Protein AF-0000000086117080 (afdb_homodimer)

Sequence (424 aa):
MVQASVAPSTWLNHGNKQVVVWLIGHSYLFWAARRAEIRPGGRNLGFTAAALEWKGIRGMSWWQVLPEAVEISRRDRGPLVLVIHAAGNDLCRSRLSDLMTLMKADISRIRGFFNEVVLVWSEIVPRVVWQGARDPAAIERARRVVNTRISRFVRSLGGVVIRHRQLEGDNRSLMRPDGIHLNEIGLDIFLSGLQDGIDQALFLLSGGRSSVMVQASVAPSTWLNHGNKQVVVWLIGHSYLFWAARRAEIRPGGRNLGFTAAALEWKGIRGMSWWQVLPEAVEISRRDRGPLVLVIHAAGNDLCRSRLSDLMTLMKADISRIRGFFNEVVLVWSEIVPRVVWQGARDPAAIERARRVVNTRISRFVRSLGGVVIRHRQLEGDNRSLMRPDGIHLNEIGLDIFLSGLQDGIDQALFLLSGGRSSV

Foldseek 3Di:
DPPPPPPPPCPDCPPLPQAEEEEAEEVLLVVLLVLQCVDPCHSVLVDDRYHYHYHYHYLDAPVCVLVVLLVVLVVDADAYEYEYYHHLSCLLPDDLVVSLVVLLVSVVVSCVSYPHYAYEYEAHFDFPDDPNDPDSVVSVVSSVVSRVVVCVSSVVVVHHYQDLVVRDDPNVVQADPVRGYGDSVVSVSVSVSVVVRVQVRVCVRVVNDRPD/DPPPPPPPPCPDCPPLPQAEEEEAEEVLLVVLLVLQCVDPCHSVLVDDRYHYDYHYHYLDAPVCVLVVLLVVLVVDADAYEYEYYHHLSCLLPDDLVVSLVVLLVSVVVSCVSYPHYAYEYEAHFDFPDDPNDPDSVVSVVSSVVSLVVVVVSSVVVVHHYQDLVVRDDPNPVQADPVRGYGDSVVSVSVSVSVVVRVQVRVCVRVVNDRPD

Organism: NCBI:txid247094

Solvent-accessible surface area (backbone atoms only — not comparable to full-atom values): 23631 Å² total; per-residue (Å²): 135,82,75,74,74,75,72,75,77,72,80,63,83,70,69,89,71,66,35,39,33,40,36,42,24,12,45,68,44,36,53,37,46,58,54,26,54,77,37,89,46,24,64,38,65,60,47,83,66,39,45,55,46,82,44,36,37,72,80,39,39,52,83,53,49,56,61,50,51,53,56,45,38,73,74,47,71,58,57,30,37,42,35,39,38,50,42,65,70,32,59,69,73,46,60,66,68,58,50,53,52,48,49,52,52,42,55,59,50,55,58,69,62,40,83,39,69,35,46,29,44,36,45,63,74,74,58,80,42,57,82,84,46,92,48,57,67,59,45,54,51,48,50,52,50,49,39,53,54,49,45,53,52,40,44,73,72,70,28,42,70,30,72,55,70,88,53,48,82,91,38,66,90,30,31,34,94,77,25,59,48,62,27,73,68,30,38,51,54,49,50,50,40,50,49,53,39,49,51,52,40,51,22,58,70,55,73,66,45,74,78,122,136,81,75,75,73,74,72,75,78,71,80,63,82,68,71,88,70,66,35,38,33,40,37,42,24,13,46,68,44,38,52,38,47,57,54,28,54,79,37,89,47,24,62,37,65,58,48,82,69,37,47,54,44,80,44,39,36,72,81,36,38,51,82,53,51,57,61,51,50,53,54,46,40,73,73,48,72,59,56,32,36,41,35,40,38,49,41,66,69,33,60,68,75,45,59,65,68,60,50,51,54,50,49,54,53,44,56,57,51,54,57,68,61,41,85,40,68,37,46,30,43,36,46,63,74,74,56,82,42,57,80,84,46,90,48,58,68,58,45,54,52,48,50,51,50,49,37,54,54,52,46,52,50,40,45,73,72,69,29,42,69,31,72,56,70,88,53,48,80,91,39,66,91,31,30,35,94,77,25,60,47,61,28,73,68,30,36,52,52,50,49,51,40,49,50,53,39,49,50,53,40,52,21,57,70,55,73,66,46,72,79,122

Radius of gyration: 25.94 Å; Cα contacts (8 Å, |Δi|>4): 665; chains: 2; bounding box: 103×73×64 Å

pLDDT: mean 89.68, std 19.04, range [21.94, 98.94]

Secondary structure (DSSP, 8-state):
------------------EEEEEEESHHHHHHHHHHHTSTTGGGTT-SSEEEEEEE-TT--GGGHHHHHHHHHHH--S-EEEEEE--GGGTTTS-HHHHHHHHHHHHHHHHHTSSSEEEEEEPPPP-S--TT-S-HHHHHHHHHHHHHHHHHHHHHTT-EEE--GGG-SS-GGGB-TTSSSB-HHHHHHHHHHHHHHHHHHHHHHTTS----/------------------EEEEEEESHHHHHHHHHHHTSTTGGGTT-SSEEEEEEE-TT--GGGHHHHHHHHHHH--S-EEEEEE--GGGTTTS-HHHHHHHHHHHHHHHHHTSSSEEEEEEPPPP-S--TT-S-HHHHHHHHHHHHHHHHHHHHHTT-EEE--GGG-SS-GGGB-TTSSSB-HHHHHHHHHHHHHHHHHHHHHHTTS----

InterPro domains:
  IPR036514 SGNH hydrolase superfamily [G3DSA:3.40.50.1110] (7-199)

Structure (mmCIF, N/CA/C/O backbone):
data_AF-0000000086117080-model_v1
#
loop_
_entity.id
_entity.type
_entity.pdbx_description
1 polymer 'SGNH hydrolase-type esterase domain-containing protein'
#
loop_
_atom_site.group_PDB
_atom_site.id
_atom_site.type_symbol
_atom_site.label_atom_id
_atom_site.label_alt_id
_atom_site.label_comp_id
_atom_site.label_asym_id
_atom_site.label_entity_id
_atom_site.label_seq_id
_atom_site.pdbx_PDB_ins_code
_atom_site.Cartn_x
_atom_site.Cartn_y
_atom_site.Cartn_z
_atom_site.occupancy
_atom_site.B_iso_or_equiv
_atom_site.auth_seq_id
_atom_site.auth_comp_id
_atom_site.auth_asym_id
_atom_site.auth_atom_id
_atom_site.pdbx_PDB_model_num
ATOM 1 N N . MET A 1 1 ? 58.875 -8.547 5.738 1 23.86 1 MET A N 1
ATOM 2 C CA . MET A 1 1 ? 57.906 -9.156 4.852 1 23.86 1 MET A CA 1
ATOM 3 C C . MET A 1 1 ? 56.656 -9.562 5.629 1 23.86 1 MET A C 1
ATOM 5 O O . MET A 1 1 ? 56.594 -10.648 6.211 1 23.86 1 MET A O 1
ATOM 9 N N . VAL A 1 2 ? 56.031 -8.727 6.418 1 28.03 2 VAL A N 1
ATOM 10 C CA . VAL A 1 2 ? 55 -8.906 7.453 1 28.03 2 VAL A CA 1
ATOM 11 C C . VAL A 1 2 ? 53.688 -9.336 6.812 1 28.03 2 VAL A C 1
ATOM 13 O O . VAL A 1 2 ? 53.094 -8.586 6.031 1 28.03 2 VAL A O 1
ATOM 16 N N . GLN A 1 3 ? 53.562 -10.602 6.48 1 21.94 3 GLN A N 1
ATOM 17 C CA . GLN A 1 3 ? 52.375 -11.133 5.84 1 21.94 3 GLN A CA 1
ATOM 18 C C . GLN A 1 3 ? 51.125 -10.906 6.715 1 21.94 3 GLN A C 1
ATOM 20 O O . GLN A 1 3 ? 51 -11.492 7.793 1 21.94 3 GLN A O 1
ATOM 25 N N . ALA A 1 4 ? 50.625 -9.727 6.781 1 28.98 4 ALA A N 1
ATOM 26 C CA . ALA A 1 4 ? 49.375 -9.453 7.484 1 28.98 4 ALA A CA 1
ATOM 27 C C . ALA A 1 4 ? 48.281 -10.422 7.051 1 28.98 4 ALA A C 1
ATOM 29 O O . ALA A 1 4 ? 47.906 -10.445 5.883 1 28.98 4 ALA A O 1
ATOM 30 N N . SER A 1 5 ? 48.219 -11.602 7.695 1 28.19 5 SER A N 1
ATOM 31 C CA . SER A 1 5 ? 47.219 -12.609 7.367 1 28.19 5 SER A CA 1
ATOM 32 C C . SER A 1 5 ? 45.812 -12.031 7.441 1 28.19 5 SER A C 1
ATOM 34 O O . SER A 1 5 ? 45.5 -11.273 8.359 1 28.19 5 SER A O 1
ATOM 36 N N . VAL A 1 6 ? 45.25 -11.711 6.348 1 29.81 6 VAL A N 1
ATOM 37 C CA . VAL A 1 6 ? 43.844 -11.344 6.137 1 29.81 6 VAL A CA 1
ATOM 38 C C . VAL A 1 6 ? 42.938 -12.281 6.938 1 29.81 6 VAL A C 1
ATOM 40 O O . VAL A 1 6 ? 42.969 -13.5 6.762 1 29.81 6 VAL A O 1
ATOM 43 N N . ALA A 1 7 ? 42.656 -11.898 8.148 1 30.03 7 ALA A N 1
ATOM 44 C CA . ALA A 1 7 ? 41.719 -12.664 8.977 1 30.03 7 ALA A CA 1
ATOM 45 C C . ALA A 1 7 ? 40.5 -13.102 8.172 1 30.03 7 ALA A C 1
ATOM 47 O O . ALA A 1 7 ? 39.906 -12.297 7.438 1 30.03 7 ALA A O 1
ATOM 48 N N . PRO A 1 8 ? 40.375 -14.422 7.832 1 27.91 8 PRO A N 1
ATOM 49 C CA . PRO A 1 8 ? 39.188 -14.906 7.105 1 27.91 8 PRO A CA 1
ATOM 50 C C . PRO A 1 8 ? 37.875 -14.305 7.637 1 27.91 8 PRO A C 1
ATOM 52 O O . PRO A 1 8 ? 37.781 -14.016 8.828 1 27.91 8 PRO A O 1
ATOM 55 N N . SER A 1 9 ? 37.219 -13.469 6.871 1 30.97 9 SER A N 1
ATOM 56 C CA . SER A 1 9 ? 35.906 -12.875 7.18 1 30.97 9 SER A CA 1
ATOM 57 C C . SER A 1 9 ? 34.969 -13.883 7.836 1 30.97 9 SER A C 1
ATOM 59 O O . SER A 1 9 ? 34.781 -14.984 7.312 1 30.97 9 SER A O 1
ATOM 61 N N . THR A 1 10 ? 35.031 -13.984 9.148 1 29.72 10 THR A N 1
ATOM 62 C CA . THR A 1 10 ? 34.062 -14.734 9.969 1 29.72 10 THR A CA 1
ATOM 63 C C . THR A 1 10 ? 32.656 -14.648 9.391 1 29.72 10 THR A C 1
ATOM 65 O O . THR A 1 10 ? 32.031 -13.578 9.414 1 29.72 10 THR A O 1
ATOM 68 N N . TRP A 1 11 ? 32.406 -15.078 8.141 1 32.81 11 TRP A N 1
ATOM 69 C CA . TRP A 1 11 ? 31.031 -15.469 7.797 1 32.81 11 TRP A CA 1
ATOM 70 C C . TRP A 1 11 ? 30.312 -16.047 9.008 1 32.81 11 TRP A C 1
ATOM 72 O O . TRP A 1 11 ? 30.594 -17.172 9.422 1 32.81 11 TRP A O 1
ATOM 82 N N . LEU A 1 12 ? 30.484 -15.391 10.188 1 32.03 12 LEU A N 1
ATOM 83 C CA . LEU A 1 12 ? 29.953 -15.812 11.477 1 32.03 12 LEU A CA 1
ATOM 84 C C . LEU A 1 12 ? 28.672 -16.641 11.305 1 32.03 12 LEU A C 1
ATOM 86 O O . LEU A 1 12 ? 28.062 -16.609 10.234 1 32.03 12 LEU A O 1
ATOM 90 N N . ASN A 1 13 ? 28.141 -17.281 12.461 1 31.56 13 ASN A N 1
ATOM 91 C CA . ASN A 1 13 ? 27.109 -18.078 13.125 1 31.56 13 ASN A CA 1
ATOM 92 C C . ASN A 1 13 ? 25.719 -17.531 12.836 1 31.56 13 ASN A C 1
ATOM 94 O O . ASN A 1 13 ? 25.156 -16.797 13.641 1 31.56 13 ASN A O 1
ATOM 98 N N . HIS A 1 14 ? 25.453 -16.719 11.859 1 38.34 14 HIS A N 1
ATOM 99 C CA . HIS A 1 14 ? 24 -16.625 11.742 1 38.34 14 HIS A CA 1
ATOM 100 C C . HIS A 1 14 ? 23.344 -17.969 12.008 1 38.34 14 HIS A C 1
ATOM 102 O O . HIS A 1 14 ? 23.703 -18.984 11.398 1 38.34 14 HIS A O 1
ATOM 108 N N . GLY A 1 15 ? 23.047 -18.422 13.109 1 40.97 15 GLY A N 1
ATOM 109 C CA . GLY A 1 15 ? 22.312 -19.641 13.367 1 40.97 15 GLY A CA 1
ATOM 110 C C . GLY A 1 15 ? 21.578 -20.172 12.148 1 40.97 15 GLY A C 1
ATOM 111 O O . GLY A 1 15 ? 21.391 -19.438 11.172 1 40.97 15 GLY A O 1
ATOM 112 N N . ASN A 1 16 ? 21.688 -21.5 11.602 1 47.06 16 ASN A N 1
ATOM 113 C CA . ASN A 1 16 ? 21.141 -22.297 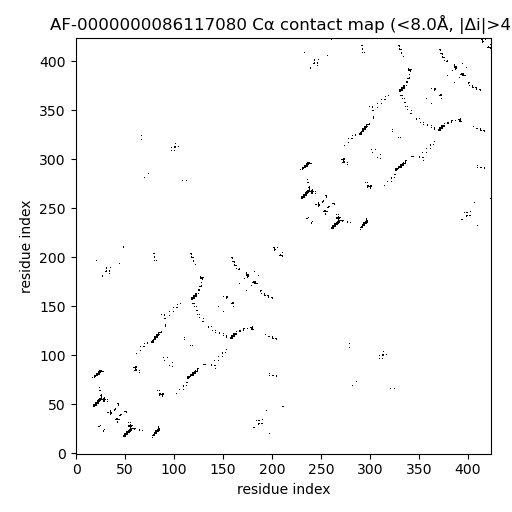10.5 1 47.06 16 ASN A CA 1
ATOM 114 C C . ASN A 1 16 ? 19.719 -21.844 10.141 1 47.06 16 ASN A C 1
ATOM 116 O O . ASN A 1 16 ? 18.766 -22.578 10.383 1 47.06 16 ASN A O 1
ATOM 120 N N . LYS A 1 17 ? 19.328 -20.656 10.359 1 59.81 17 LYS A N 1
ATOM 121 C CA . LYS A 1 17 ? 17.891 -20.391 10.18 1 59.81 17 LYS A CA 1
ATOM 122 C C . LYS A 1 17 ? 17.469 -20.656 8.734 1 59.81 17 LYS A C 1
ATOM 124 O O . LYS A 1 17 ? 18.062 -20.125 7.797 1 59.81 17 LYS A O 1
ATOM 129 N N . GLN A 1 18 ? 16.797 -21.766 8.469 1 81.38 18 GLN A N 1
ATOM 130 C CA . GLN A 1 18 ? 16.172 -22.203 7.219 1 81.38 18 GLN A CA 1
ATOM 131 C C . GLN A 1 18 ? 15.445 -21.047 6.527 1 81.38 18 GLN A C 1
ATOM 133 O O . GLN A 1 18 ? 14.703 -20.297 7.172 1 81.38 18 GLN A O 1
ATOM 138 N N . VAL A 1 19 ? 15.922 -20.797 5.242 1 92.12 19 VAL A N 1
ATOM 139 C CA . VAL A 1 19 ? 15.242 -19.781 4.449 1 92.12 19 VAL A CA 1
ATOM 140 C C . VAL A 1 19 ? 13.773 -20.141 4.285 1 92.12 19 VAL A C 1
ATOM 142 O O . VAL A 1 19 ? 13.438 -21.312 4.105 1 92.12 19 VAL A O 1
ATOM 145 N N . VAL A 1 20 ? 12.992 -19.172 4.441 1 95.88 20 VAL A N 1
ATOM 146 C CA . VAL A 1 20 ? 11.57 -19.406 4.234 1 95.88 20 VAL A CA 1
ATOM 147 C C . VAL A 1 20 ? 11.141 -18.828 2.889 1 95.88 20 VAL A C 1
ATOM 149 O O . VAL A 1 20 ? 11.555 -17.719 2.523 1 95.88 20 VAL A O 1
ATOM 152 N N . VAL A 1 21 ? 10.43 -19.609 2.135 1 97.88 21 VAL A N 1
ATOM 153 C CA . VAL A 1 21 ? 9.773 -19.172 0.907 1 97.88 21 VAL A CA 1
ATOM 154 C C . VAL A 1 21 ? 8.273 -19.016 1.145 1 97.88 21 VAL A C 1
ATOM 156 O O . VAL A 1 21 ? 7.586 -20 1.427 1 97.88 21 VAL A O 1
ATOM 159 N N . TRP A 1 22 ? 7.809 -17.797 1.09 1 98.44 22 TRP A N 1
ATOM 160 C CA . TRP A 1 22 ? 6.375 -17.531 1.166 1 98.44 22 TRP A CA 1
ATOM 161 C C . TRP A 1 22 ? 5.77 -17.422 -0.228 1 98.44 22 TRP A C 1
ATOM 163 O O . TRP A 1 22 ? 6.336 -16.766 -1.105 1 98.44 22 TRP A O 1
ATOM 173 N N . LEU A 1 23 ? 4.66 -18.141 -0.451 1 98.88 23 LEU A N 1
ATOM 174 C CA . LEU A 1 23 ? 3.896 -18.016 -1.689 1 98.88 23 LEU A CA 1
ATOM 175 C C . LEU A 1 23 ? 2.518 -17.422 -1.424 1 98.88 23 LEU A C 1
ATOM 177 O O . LEU A 1 23 ? 1.698 -18.031 -0.731 1 98.88 23 LEU A O 1
ATOM 181 N N . ILE A 1 24 ? 2.307 -16.219 -1.953 1 98.75 24 ILE A N 1
ATOM 182 C CA . ILE A 1 24 ? 1.013 -15.562 -1.808 1 98.75 24 ILE A CA 1
ATOM 183 C C . ILE A 1 24 ? 0.308 -15.508 -3.162 1 98.75 24 ILE A C 1
ATOM 185 O O . ILE A 1 24 ? 0.897 -15.086 -4.156 1 98.75 24 ILE A O 1
ATOM 189 N N . GLY A 1 25 ? -0.916 -15.906 -3.168 1 98.69 25 GLY A N 1
ATOM 190 C CA . GLY A 1 25 ? -1.64 -15.82 -4.426 1 98.69 25 GLY A CA 1
ATOM 191 C C . GLY A 1 25 ? -3.07 -16.312 -4.324 1 98.69 25 GLY A C 1
ATOM 192 O O . GLY A 1 25 ? -3.564 -16.594 -3.229 1 98.69 25 GLY A O 1
ATOM 193 N N . HIS A 1 26 ? -3.691 -16.297 -5.457 1 98.19 26 HIS A N 1
ATOM 194 C CA . HIS A 1 26 ? -5.109 -16.625 -5.484 1 98.19 26 HIS A CA 1
ATOM 195 C C . HIS A 1 26 ? -5.32 -18.125 -5.648 1 98.19 26 HIS A C 1
ATOM 197 O O . HIS A 1 26 ? -4.562 -18.922 -5.098 1 98.19 26 HIS A O 1
ATOM 203 N N . SER A 1 27 ? -6.41 -18.547 -6.25 1 98.19 27 SER A N 1
ATOM 204 C CA . SER A 1 27 ? -6.844 -19.953 -6.312 1 98.19 27 SER A CA 1
ATOM 205 C C . SER A 1 27 ? -5.781 -20.828 -6.961 1 98.19 27 SER A C 1
ATOM 207 O O . SER A 1 27 ? -5.652 -22 -6.625 1 98.19 27 SER A O 1
ATOM 209 N N . TYR A 1 28 ? -4.988 -20.297 -7.855 1 98.5 28 TYR A N 1
ATOM 210 C CA . TYR A 1 28 ? -3.93 -21.078 -8.484 1 98.5 28 TYR A CA 1
ATOM 211 C C . TYR A 1 28 ? -2.979 -21.656 -7.441 1 98.5 28 TYR A C 1
ATOM 213 O O . TYR A 1 28 ? -2.639 -22.844 -7.488 1 98.5 28 TYR A O 1
ATOM 221 N N . LEU A 1 29 ? -2.609 -20.812 -6.5 1 98.75 29 LEU A N 1
ATOM 222 C CA . LEU A 1 29 ? -1.694 -21.281 -5.465 1 98.75 29 LEU A CA 1
ATOM 223 C C . LEU A 1 29 ? -2.408 -22.219 -4.488 1 98.75 29 LEU A C 1
ATOM 225 O O . LEU A 1 29 ? -1.806 -23.156 -3.963 1 98.75 29 LEU A O 1
ATOM 229 N N . PHE A 1 30 ? -3.711 -21.938 -4.281 1 98.69 30 PHE A N 1
ATOM 230 C CA . PHE A 1 30 ? -4.496 -22.828 -3.436 1 98.69 30 PHE A CA 1
ATOM 231 C C . PHE A 1 30 ? -4.465 -24.25 -3.973 1 98.69 30 PHE A C 1
ATOM 233 O O . PHE A 1 30 ? -4.109 -25.188 -3.25 1 98.69 30 PHE A O 1
ATOM 240 N N . TRP A 1 31 ? -4.723 -24.422 -5.211 1 98.62 31 TRP A N 1
ATOM 241 C CA . TRP A 1 31 ? -4.793 -25.734 -5.828 1 98.62 31 TRP A CA 1
ATOM 242 C C . TRP A 1 31 ? -3.396 -26.312 -6.051 1 98.62 31 TRP A C 1
ATOM 244 O O . TRP A 1 31 ? -3.195 -27.516 -5.965 1 98.62 31 TRP A O 1
ATOM 254 N N . ALA A 1 32 ? -2.48 -25.438 -6.32 1 98.75 32 ALA A N 1
ATOM 255 C CA . ALA A 1 32 ? -1.105 -25.906 -6.504 1 98.75 32 ALA A CA 1
ATOM 256 C C . ALA A 1 32 ? -0.555 -26.516 -5.219 1 98.75 32 ALA A C 1
ATOM 258 O O . ALA A 1 32 ? 0.168 -27.516 -5.258 1 98.75 32 ALA A O 1
ATOM 259 N N . ALA A 1 33 ? -0.863 -25.906 -4.113 1 98.69 33 ALA A N 1
ATOM 260 C CA . ALA A 1 33 ? -0.425 -26.453 -2.83 1 98.69 33 ALA A CA 1
ATOM 261 C C . ALA A 1 33 ? -0.978 -27.859 -2.607 1 98.69 33 ALA A C 1
ATOM 263 O O . ALA A 1 33 ? -0.253 -28.75 -2.168 1 98.69 33 ALA A O 1
ATOM 264 N N . ARG A 1 34 ? -2.188 -28.016 -2.938 1 98.25 34 ARG A N 1
ATOM 265 C CA . ARG A 1 34 ? -2.828 -29.312 -2.785 1 98.25 34 ARG A CA 1
ATOM 266 C C . ARG A 1 34 ? -2.207 -30.344 -3.723 1 98.25 34 ARG A C 1
ATOM 268 O O . ARG A 1 34 ? -1.96 -31.484 -3.326 1 98.25 34 ARG A O 1
ATOM 275 N N . ARG A 1 35 ? -2 -29.906 -4.922 1 98.38 35 ARG A N 1
ATOM 276 C CA . ARG A 1 35 ? -1.37 -30.797 -5.891 1 98.38 35 ARG A CA 1
ATOM 277 C C . ARG A 1 35 ? 0.035 -31.188 -5.445 1 98.38 35 ARG A C 1
ATOM 279 O O . ARG A 1 35 ? 0.438 -32.344 -5.586 1 98.38 35 ARG A O 1
ATOM 286 N N . ALA A 1 36 ? 0.774 -30.25 -4.898 1 98.31 36 ALA A N 1
ATOM 287 C CA . ALA A 1 36 ? 2.141 -30.484 -4.441 1 98.31 36 ALA A CA 1
ATOM 288 C C . ALA A 1 36 ? 2.182 -31.547 -3.346 1 98.31 36 ALA A C 1
ATOM 290 O O . ALA A 1 36 ? 3.127 -32.344 -3.268 1 98.31 36 ALA A O 1
ATOM 291 N N . GLU A 1 37 ? 1.184 -31.609 -2.566 1 97.25 37 GLU A N 1
ATOM 292 C CA . GLU A 1 37 ? 1.131 -32.531 -1.433 1 97.25 37 GLU A CA 1
ATOM 293 C C . GLU A 1 37 ? 1.215 -33.969 -1.894 1 97.25 37 GLU A C 1
ATOM 295 O O . GLU A 1 37 ? 1.725 -34.844 -1.171 1 97.25 37 GLU A O 1
ATOM 300 N N . ILE A 1 38 ? 0.737 -34.219 -3.029 1 96.12 38 ILE A N 1
ATOM 301 C CA . ILE A 1 38 ? 0.667 -35.594 -3.459 1 96.12 38 ILE A CA 1
ATOM 302 C C . ILE A 1 38 ? 1.782 -35.875 -4.461 1 96.12 38 ILE A C 1
ATOM 304 O O . ILE A 1 38 ? 1.818 -36.969 -5.07 1 96.12 38 ILE A O 1
ATOM 308 N N . ARG A 1 39 ? 2.619 -34.969 -4.703 1 94.44 39 ARG A N 1
ATOM 309 C CA . ARG A 1 39 ? 3.783 -35.156 -5.566 1 94.44 39 ARG A CA 1
ATOM 310 C C . ARG A 1 39 ? 5.031 -35.438 -4.746 1 94.44 39 ARG A C 1
ATOM 312 O O . ARG A 1 39 ? 5.09 -35.156 -3.553 1 94.44 39 ARG A O 1
ATOM 319 N N . PRO A 1 40 ? 5.992 -36.094 -5.5 1 91.38 40 PRO A N 1
ATOM 320 C CA . PRO A 1 40 ? 7.285 -36.219 -4.82 1 91.38 40 PRO A CA 1
ATOM 321 C C . PRO A 1 40 ? 7.855 -34.875 -4.383 1 91.38 40 PRO A C 1
ATOM 323 O O . PRO A 1 40 ? 7.754 -33.875 -5.117 1 91.38 40 PRO A O 1
ATOM 326 N N . GLY A 1 41 ? 8.305 -34.719 -3.184 1 93.38 41 GLY A N 1
ATOM 327 C CA . GLY A 1 41 ? 8.875 -33.5 -2.652 1 93.38 41 GLY A CA 1
ATOM 328 C C . GLY A 1 41 ? 7.914 -32.75 -1.748 1 93.38 41 GLY A C 1
ATOM 329 O O . GLY A 1 41 ? 8.328 -31.859 -1.006 1 93.38 41 GLY A O 1
ATOM 330 N N . GLY A 1 42 ? 6.543 -33.094 -1.962 1 96.31 42 GLY A N 1
ATOM 331 C CA . GLY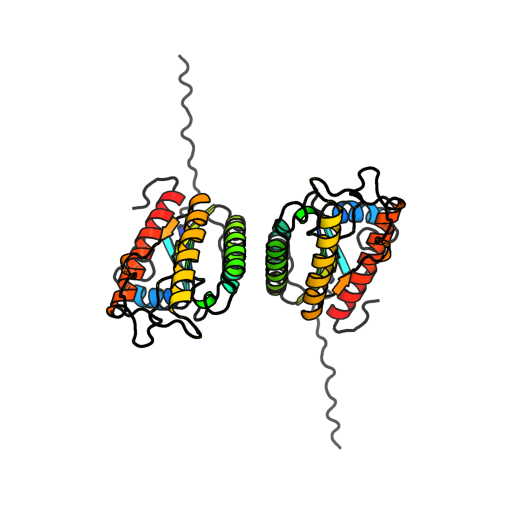 A 1 42 ? 5.543 -32.5 -1.09 1 96.31 42 GLY A CA 1
ATOM 332 C C . GLY A 1 42 ? 5.41 -30.984 -1.265 1 96.31 42 GLY A C 1
ATOM 333 O O . GLY A 1 42 ? 5.82 -30.438 -2.291 1 96.31 42 GLY A O 1
ATOM 334 N N . ARG A 1 43 ? 4.832 -30.375 -0.315 1 97.19 43 ARG A N 1
ATOM 335 C CA . ARG A 1 43 ? 4.586 -28.938 -0.362 1 97.19 43 ARG A CA 1
ATOM 336 C C . ARG A 1 43 ? 5.898 -28.156 -0.368 1 97.19 43 ARG A C 1
ATOM 338 O O . ARG A 1 43 ? 5.922 -26.969 -0.732 1 97.19 43 ARG A O 1
ATOM 345 N N . ASN A 1 44 ? 6.945 -28.828 -0.032 1 97.06 44 ASN A N 1
ATOM 346 C CA . ASN A 1 44 ? 8.242 -28.156 -0.065 1 97.06 44 ASN A CA 1
ATOM 347 C C . ASN A 1 44 ? 8.898 -28.266 -1.44 1 97.06 44 ASN A C 1
ATOM 349 O O . ASN A 1 44 ? 10.016 -27.797 -1.644 1 97.06 44 ASN A O 1
ATOM 353 N N . LEU A 1 45 ? 8.273 -28.891 -2.357 1 97.38 45 LEU A N 1
ATOM 354 C CA . LEU A 1 45 ? 8.656 -29 -3.762 1 97.38 45 LEU A CA 1
ATOM 355 C C . LEU A 1 45 ? 10.055 -29.578 -3.9 1 97.38 45 LEU A C 1
ATOM 357 O O . LEU A 1 45 ? 10.812 -29.188 -4.789 1 97.38 45 LEU A O 1
ATOM 361 N N . GLY A 1 46 ? 10.469 -30.359 -2.916 1 95.38 46 GLY A N 1
ATOM 362 C CA . GLY A 1 46 ? 11.742 -31.047 -2.971 1 95.38 46 GLY A CA 1
ATOM 363 C C . GLY A 1 46 ? 12.898 -30.219 -2.445 1 95.38 46 GLY A C 1
ATOM 364 O O . GLY A 1 46 ? 14.039 -30.703 -2.391 1 95.38 46 GLY A O 1
ATOM 365 N N . PHE A 1 47 ? 12.602 -28.984 -2.021 1 95 47 PHE A N 1
ATOM 366 C CA . PHE A 1 47 ? 13.656 -28.172 -1.438 1 95 47 PHE A CA 1
ATOM 367 C C . PHE A 1 47 ? 13.984 -28.625 -0.024 1 95 47 PHE A C 1
ATOM 369 O O . PHE A 1 47 ? 13.078 -28.859 0.784 1 95 47 PHE A O 1
ATOM 376 N N . THR A 1 48 ? 15.258 -28.703 0.28 1 90.94 48 THR A N 1
ATOM 377 C CA . THR A 1 48 ? 15.664 -29.188 1.597 1 90.94 48 THR A CA 1
ATOM 378 C C . THR A 1 48 ? 16.219 -28.047 2.441 1 90.94 48 THR A C 1
ATOM 380 O O . THR A 1 48 ? 16.188 -28.109 3.672 1 90.94 48 THR A O 1
ATOM 383 N N . ALA A 1 49 ? 16.656 -27.047 1.798 1 87.62 49 ALA A N 1
ATOM 384 C CA . ALA A 1 49 ? 17.312 -25.953 2.512 1 87.62 49 ALA A CA 1
ATOM 385 C C . ALA A 1 49 ? 16.344 -24.781 2.705 1 87.62 49 ALA A C 1
ATOM 387 O O . ALA A 1 49 ? 16.75 -23.688 3.125 1 87.62 49 ALA A O 1
ATOM 388 N N . ALA A 1 50 ? 15.086 -25.016 2.322 1 93.31 50 ALA A N 1
ATOM 389 C CA . ALA A 1 50 ? 14.078 -23.969 2.463 1 93.31 50 ALA A CA 1
ATOM 390 C C . ALA A 1 50 ? 12.734 -24.562 2.883 1 93.31 50 ALA A C 1
ATOM 392 O O . ALA A 1 50 ? 12.414 -25.703 2.545 1 93.31 50 ALA A O 1
ATOM 393 N N . ALA A 1 51 ? 12.062 -23.797 3.686 1 95.12 51 ALA A N 1
ATOM 394 C CA . ALA A 1 51 ? 10.688 -24.156 4.023 1 95.12 51 ALA A CA 1
ATOM 395 C C . ALA A 1 51 ? 9.695 -23.312 3.221 1 95.12 51 ALA A C 1
ATOM 397 O O . ALA A 1 51 ? 9.812 -22.094 3.156 1 95.12 51 ALA A O 1
ATOM 398 N N . LEU A 1 52 ? 8.75 -23.984 2.596 1 97.81 52 LEU A N 1
ATOM 399 C CA . LEU A 1 52 ? 7.758 -23.281 1.797 1 97.81 52 LEU A CA 1
ATOM 400 C C . LEU A 1 52 ? 6.457 -23.109 2.576 1 97.81 52 LEU A C 1
ATOM 402 O O . LEU A 1 52 ? 5.953 -24.062 3.172 1 97.81 52 LEU A O 1
ATOM 406 N N . GLU A 1 53 ? 6.004 -21.875 2.658 1 97.94 53 GLU A N 1
ATOM 407 C CA . GLU A 1 53 ? 4.723 -21.516 3.258 1 97.94 53 GLU A CA 1
ATOM 408 C C . GLU A 1 53 ? 3.75 -21 2.207 1 97.94 53 GLU A C 1
ATOM 410 O O . GLU A 1 53 ? 4.02 -19.984 1.551 1 97.94 53 GLU A O 1
ATOM 415 N N . TRP A 1 54 ? 2.596 -21.734 2.104 1 98.56 54 TRP A N 1
ATOM 416 C CA . TRP A 1 54 ? 1.635 -21.422 1.05 1 98.56 54 TRP A CA 1
ATOM 417 C C . TRP A 1 54 ? 0.469 -20.609 1.597 1 98.56 54 TRP A C 1
ATOM 419 O O . TRP A 1 54 ? -0.163 -21 2.58 1 98.56 54 TRP A O 1
ATOM 429 N N . LYS A 1 55 ? 0.253 -19.5 1.002 1 98.12 55 LYS A N 1
ATOM 430 C CA . LYS A 1 55 ? -0.936 -18.688 1.246 1 98.12 55 LYS A CA 1
ATOM 431 C C . LYS A 1 55 ? -1.747 -18.5 -0.032 1 98.12 55 LYS A C 1
ATOM 433 O O . LYS A 1 55 ? -1.702 -17.438 -0.654 1 98.12 55 LYS A O 1
ATOM 438 N N . GLY A 1 56 ? 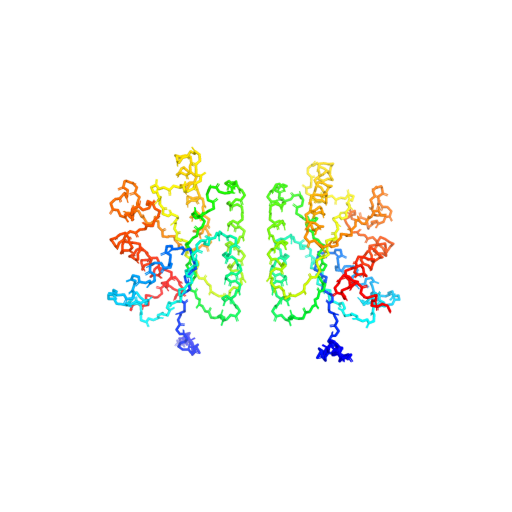-2.471 -19.562 -0.372 1 98.5 56 GLY A N 1
ATOM 439 C CA . GLY A 1 56 ? -3.408 -19.516 -1.482 1 98.5 56 GLY A CA 1
ATOM 440 C C . GLY A 1 56 ? -4.809 -19.109 -1.066 1 98.5 56 GLY A C 1
ATOM 441 O O . GLY A 1 56 ? -5.539 -19.891 -0.46 1 98.5 56 GLY A O 1
ATOM 442 N N . ILE A 1 57 ? -5.176 -17.953 -1.424 1 97.75 57 ILE A N 1
ATOM 443 C CA . ILE A 1 57 ? -6.465 -17.406 -1.006 1 97.75 57 ILE A CA 1
ATOM 444 C C . ILE A 1 57 ? -7.422 -17.375 -2.193 1 97.75 57 ILE A C 1
ATOM 446 O O . ILE A 1 57 ? -7.215 -16.625 -3.15 1 97.75 57 ILE A O 1
ATOM 450 N N . ARG A 1 58 ? -8.422 -18.203 -2.111 1 97 58 ARG A N 1
ATOM 451 C CA . ARG A 1 58 ? -9.383 -18.281 -3.207 1 97 58 ARG A CA 1
ATOM 452 C C . ARG A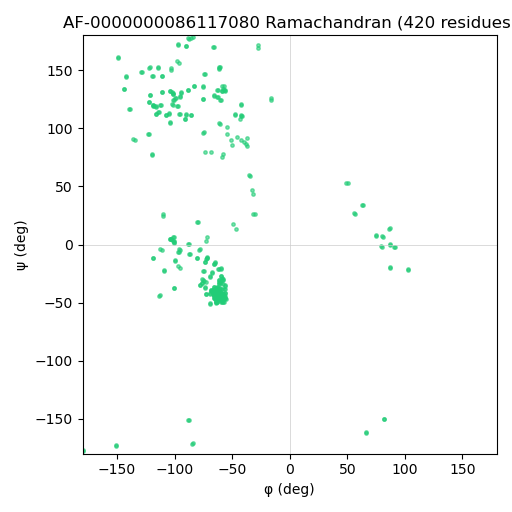 1 58 ? -10.039 -16.938 -3.457 1 97 58 ARG A C 1
ATOM 454 O O . ARG A 1 58 ? -10.461 -16.25 -2.516 1 97 58 ARG A O 1
ATOM 461 N N . GLY A 1 59 ? -10.109 -16.516 -4.664 1 95.44 59 GLY A N 1
ATOM 462 C CA . GLY A 1 59 ? -10.773 -15.273 -5.051 1 95.44 59 GLY A CA 1
ATOM 463 C C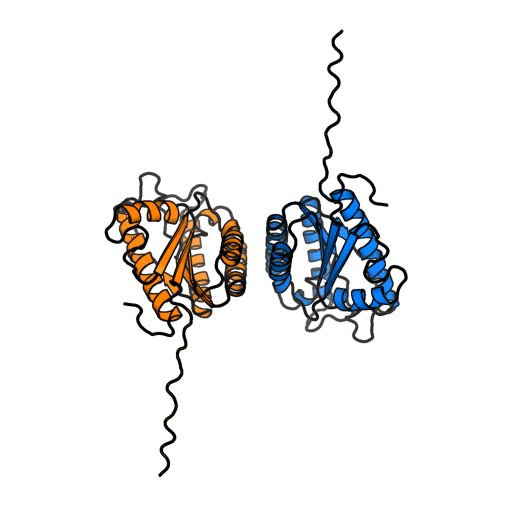 . GLY A 1 59 ? -9.922 -14.047 -4.812 1 95.44 59 GLY A C 1
ATOM 464 O O . GLY A 1 59 ? -10.344 -12.922 -5.113 1 95.44 59 GLY A O 1
ATOM 465 N N . MET A 1 60 ? -8.719 -14.227 -4.449 1 97.06 60 MET A N 1
ATOM 466 C CA . MET A 1 60 ? -7.852 -13.117 -4.062 1 97.06 60 MET A CA 1
ATOM 467 C C . MET A 1 60 ? -7.625 -12.172 -5.238 1 97.06 60 MET A C 1
ATOM 469 O O . MET A 1 60 ? -7.34 -12.617 -6.352 1 97.06 60 MET A O 1
ATOM 473 N N . SER A 1 61 ? -7.898 -10.914 -4.988 1 96.94 61 SER A N 1
ATOM 474 C CA . SER A 1 61 ? -7.477 -9.859 -5.902 1 96.94 61 SER A CA 1
ATOM 475 C C . SER A 1 61 ? -6.168 -9.219 -5.449 1 96.94 61 SER A C 1
ATOM 477 O O . SER A 1 61 ? -5.66 -9.531 -4.367 1 96.94 61 SER A O 1
ATOM 479 N N . TRP A 1 62 ? -5.648 -8.391 -6.285 1 98 62 TRP A N 1
ATOM 480 C CA . TRP A 1 62 ? -4.375 -7.754 -5.98 1 98 62 TRP A CA 1
ATOM 481 C C . TRP A 1 62 ? -4.461 -6.949 -4.688 1 98 62 TRP A C 1
ATOM 483 O O . TRP A 1 62 ? -3.473 -6.816 -3.963 1 98 62 TRP A O 1
ATOM 493 N N . TRP A 1 63 ? -5.602 -6.488 -4.34 1 94.31 63 TRP A N 1
ATOM 494 C CA . TRP A 1 63 ? -5.82 -5.633 -3.18 1 94.31 63 TRP A CA 1
ATOM 495 C C . TRP A 1 63 ? -5.383 -6.336 -1.896 1 94.31 63 TRP A C 1
ATOM 497 O O . TRP A 1 63 ? -5.043 -5.68 -0.909 1 94.31 63 TRP A O 1
ATOM 507 N N . GLN A 1 64 ? -5.293 -7.602 -1.922 1 96.38 64 GLN A N 1
ATOM 508 C CA . GLN A 1 64 ? -5 -8.375 -0.718 1 96.38 64 GLN A CA 1
ATOM 509 C C . GLN A 1 64 ? -3.514 -8.703 -0.626 1 96.38 64 GLN A C 1
ATOM 511 O O . GLN A 1 64 ? -3.037 -9.164 0.414 1 96.38 64 GLN A O 1
ATOM 516 N N . VAL A 1 65 ? -2.773 -8.391 -1.633 1 98.38 65 VAL A N 1
ATOM 517 C CA . VAL A 1 65 ? -1.377 -8.812 -1.699 1 98.38 65 VAL A CA 1
ATOM 518 C C . VAL A 1 65 ? -0.56 -8.055 -0.654 1 98.38 65 VAL A C 1
ATOM 520 O O . VAL A 1 65 ? 0.142 -8.664 0.156 1 98.38 65 VAL A O 1
ATOM 523 N N . LEU A 1 66 ? -0.671 -6.773 -0.625 1 97.56 66 LEU A N 1
ATOM 524 C CA . LEU A 1 66 ? 0.146 -5.965 0.275 1 97.56 66 LEU A CA 1
ATOM 525 C C . LEU A 1 66 ? -0.181 -6.277 1.732 1 97.56 66 LEU A C 1
ATOM 527 O O . LEU A 1 66 ? 0.721 -6.516 2.539 1 97.56 66 LEU A O 1
ATOM 531 N N . PRO A 1 67 ? -1.448 -6.344 2.145 1 95.75 67 PRO A N 1
ATOM 532 C CA . PRO A 1 67 ? -1.756 -6.727 3.523 1 95.75 67 PRO A CA 1
ATOM 533 C C . PRO A 1 67 ? -1.174 -8.086 3.9 1 95.75 67 PRO A C 1
ATOM 535 O O . PRO A 1 67 ? -0.672 -8.258 5.016 1 95.75 67 PRO A O 1
ATOM 538 N N . GLU A 1 68 ? -1.198 -9 2.996 1 97 68 GLU A N 1
ATOM 539 C CA . GLU A 1 68 ? -0.627 -10.312 3.277 1 97 68 GLU A CA 1
ATOM 540 C C . GLU A 1 68 ? 0.885 -10.234 3.463 1 97 68 GLU A C 1
ATOM 542 O O . GLU A 1 68 ? 1.443 -10.875 4.352 1 97 68 GLU A O 1
ATOM 547 N N . ALA A 1 69 ? 1.5 -9.438 2.67 1 97.44 69 ALA A N 1
ATOM 548 C CA . ALA A 1 69 ? 2.945 -9.258 2.795 1 97.44 69 ALA A CA 1
ATOM 549 C C . ALA A 1 69 ? 3.303 -8.602 4.121 1 97.44 69 ALA A C 1
ATOM 551 O O . ALA A 1 69 ? 4.293 -8.961 4.758 1 97.44 69 ALA A O 1
ATOM 552 N N . VAL A 1 70 ? 2.549 -7.652 4.523 1 95.06 70 VAL A N 1
ATOM 553 C CA . VAL A 1 70 ? 2.764 -6.973 5.797 1 95.06 70 VAL A CA 1
ATOM 554 C C . VAL A 1 70 ? 2.635 -7.973 6.941 1 95.06 70 VAL A C 1
ATOM 556 O O . VAL A 1 70 ? 3.459 -7.984 7.859 1 95.06 70 VAL A O 1
ATOM 559 N N . GLU A 1 71 ? 1.627 -8.828 6.852 1 94.69 71 GLU A N 1
ATOM 560 C CA . GLU A 1 71 ? 1.449 -9.852 7.879 1 94.69 71 GLU A CA 1
ATOM 561 C C . GLU A 1 71 ? 2.65 -10.789 7.938 1 94.69 71 GLU A C 1
ATOM 563 O O . GLU A 1 71 ? 3.119 -11.141 9.023 1 94.69 71 GLU A O 1
ATOM 568 N N . ILE A 1 72 ? 3.143 -11.141 6.844 1 96 72 ILE A N 1
ATOM 569 C CA . ILE A 1 72 ? 4.312 -12.008 6.773 1 96 72 ILE A CA 1
ATOM 570 C C . ILE A 1 72 ? 5.516 -11.312 7.402 1 96 72 ILE A C 1
ATOM 572 O O . ILE A 1 72 ? 6.273 -11.922 8.156 1 96 72 ILE A O 1
ATOM 576 N N . SER A 1 73 ? 5.637 -10.039 7.137 1 93.56 73 SER A N 1
ATOM 577 C CA . SER A 1 73 ? 6.785 -9.281 7.625 1 93.56 73 SER A CA 1
ATOM 578 C C . SER A 1 73 ? 6.762 -9.156 9.141 1 93.56 73 SER A C 1
ATOM 580 O O . SER A 1 73 ? 7.801 -8.922 9.766 1 93.56 73 SER A O 1
ATOM 582 N N . ARG A 1 74 ? 5.621 -9.266 9.695 1 89.12 74 ARG A N 1
ATOM 583 C CA . ARG A 1 74 ? 5.488 -9.219 11.148 1 89.12 74 ARG A CA 1
ATOM 584 C C . ARG A 1 74 ? 5.961 -10.523 11.789 1 89.12 74 ARG A C 1
ATOM 586 O O . ARG A 1 74 ? 6.402 -10.539 12.938 1 89.12 74 ARG A O 1
ATOM 593 N N . ARG A 1 75 ? 5.938 -11.539 11.008 1 87.69 75 ARG A N 1
ATOM 594 C CA . ARG A 1 75 ? 6.223 -12.875 11.523 1 87.69 75 ARG A CA 1
ATOM 595 C C . ARG A 1 75 ? 7.656 -13.289 11.203 1 87.69 75 ARG A C 1
ATOM 597 O O . ARG A 1 75 ? 8.297 -13.984 12 1 87.69 75 ARG A O 1
ATOM 604 N N . ASP A 1 76 ? 8.078 -12.914 10.078 1 83.56 76 ASP A N 1
ATOM 605 C CA . ASP A 1 76 ? 9.367 -13.391 9.578 1 83.56 76 ASP A CA 1
ATOM 606 C C . ASP A 1 76 ? 10.32 -12.219 9.352 1 83.56 76 ASP A C 1
ATOM 608 O O . ASP A 1 76 ? 10.102 -11.383 8.477 1 83.56 76 ASP A O 1
ATOM 612 N N . ARG A 1 77 ? 11.375 -12.234 10.023 1 76.56 77 ARG A N 1
ATOM 613 C CA . ARG A 1 77 ? 12.312 -11.109 9.945 1 76.56 77 ARG A CA 1
ATOM 614 C C . ARG A 1 77 ? 13.602 -11.523 9.25 1 76.56 77 ARG A C 1
ATOM 616 O O . ARG A 1 77 ? 14.484 -10.688 9.023 1 76.56 77 ARG A O 1
ATOM 623 N N . GLY A 1 78 ? 13.734 -12.82 8.914 1 82.12 78 GLY A N 1
ATOM 624 C CA . GLY A 1 78 ? 14.938 -13.281 8.242 1 82.12 78 GLY A CA 1
ATOM 625 C C . GLY A 1 78 ? 14.859 -13.148 6.73 1 82.12 78 GLY A C 1
ATOM 626 O O . GLY A 1 78 ? 13.898 -12.594 6.199 1 82.12 78 GLY A O 1
ATOM 627 N N . PRO A 1 79 ? 16.016 -13.523 6.062 1 86.12 79 PRO A N 1
ATOM 628 C CA . PRO A 1 79 ? 15.984 -13.57 4.602 1 86.12 79 PRO A CA 1
ATOM 629 C C . PRO A 1 79 ? 14.898 -14.5 4.062 1 86.12 79 PRO A C 1
ATOM 631 O O . PRO A 1 79 ? 14.688 -15.586 4.602 1 86.12 79 PRO A O 1
ATOM 634 N N . LEU A 1 80 ? 14.234 -13.969 3.148 1 93.19 80 LEU A N 1
ATOM 635 C CA . LEU A 1 80 ? 13.188 -14.844 2.625 1 93.19 80 LEU A CA 1
ATOM 636 C C . LEU A 1 80 ? 12.93 -14.555 1.151 1 93.19 80 LEU A C 1
ATOM 638 O O . LEU A 1 80 ? 13.414 -13.555 0.613 1 93.19 80 LEU A O 1
ATOM 642 N N . VAL A 1 81 ? 12.328 -15.523 0.502 1 97.56 81 VAL A N 1
ATOM 643 C CA . VAL A 1 81 ? 11.789 -15.406 -0.847 1 97.56 81 VAL A CA 1
ATOM 644 C C . VAL A 1 81 ? 10.273 -15.211 -0.78 1 97.56 81 VAL A C 1
ATOM 646 O O . VAL A 1 81 ? 9.586 -15.906 -0.021 1 97.56 81 VAL A O 1
ATOM 649 N N . LEU A 1 82 ? 9.812 -14.219 -1.499 1 98.56 82 LEU A N 1
ATOM 650 C CA . LEU A 1 82 ? 8.375 -13.992 -1.58 1 98.56 82 LEU A CA 1
ATOM 651 C C . LEU A 1 82 ? 7.871 -14.18 -3.008 1 98.56 82 LEU A C 1
ATOM 653 O O . LEU A 1 82 ? 8.219 -13.398 -3.898 1 98.56 82 LEU A O 1
ATOM 657 N N . VAL A 1 83 ? 7.082 -15.219 -3.227 1 98.88 83 VAL A N 1
ATOM 658 C CA . VAL A 1 83 ? 6.457 -15.492 -4.516 1 98.88 83 VAL A CA 1
ATOM 659 C C . VAL A 1 83 ? 5.047 -14.914 -4.543 1 98.88 83 VAL A C 1
ATOM 661 O O . VAL A 1 83 ? 4.25 -15.156 -3.633 1 98.88 83 VAL A O 1
ATOM 664 N N . ILE A 1 84 ? 4.77 -14.125 -5.578 1 98.94 84 ILE A N 1
ATOM 665 C CA . ILE A 1 84 ? 3.443 -13.539 -5.734 1 98.94 84 ILE A CA 1
ATOM 666 C C . ILE A 1 84 ? 2.809 -14.031 -7.035 1 98.94 84 ILE A C 1
ATOM 668 O O . ILE A 1 84 ? 3.373 -13.844 -8.117 1 98.94 84 ILE A O 1
ATOM 672 N N . HIS A 1 85 ? 1.682 -14.695 -6.969 1 98.94 85 HIS A N 1
ATOM 673 C CA . HIS A 1 85 ? 0.837 -15.055 -8.102 1 98.94 85 HIS A CA 1
ATOM 674 C C . HIS A 1 85 ? -0.581 -14.523 -7.926 1 98.94 85 HIS A C 1
ATOM 676 O O . HIS A 1 85 ? -1.427 -15.188 -7.324 1 98.94 85 HIS A O 1
ATOM 682 N N . ALA A 1 86 ? -0.792 -13.375 -8.508 1 98.62 86 ALA A N 1
ATOM 683 C CA . ALA A 1 86 ? -2.053 -12.664 -8.305 1 98.62 86 ALA A CA 1
ATOM 684 C C . ALA A 1 86 ? -2.396 -11.805 -9.516 1 98.62 86 ALA A C 1
ATOM 686 O O . ALA A 1 86 ? -1.875 -12.031 -10.617 1 98.62 86 ALA A O 1
ATOM 687 N N . ALA A 1 87 ? -3.422 -10.977 -9.469 1 98.44 87 ALA A N 1
ATOM 688 C CA . ALA A 1 87 ? -3.844 -9.938 -10.406 1 98.44 87 ALA A CA 1
ATOM 689 C C . ALA A 1 87 ? -4.738 -10.523 -11.5 1 98.44 87 ALA A C 1
ATOM 691 O O . ALA A 1 87 ? -5.461 -9.789 -12.18 1 98.44 87 ALA A O 1
ATOM 692 N N . GLY A 1 88 ? -4.715 -11.844 -11.742 1 97.69 88 GLY A N 1
ATOM 693 C CA . GLY A 1 88 ? -5.602 -12.414 -12.742 1 97.69 88 GLY A CA 1
ATOM 694 C C . GLY A 1 88 ? -7.066 -12.109 -12.492 1 97.69 88 GLY A C 1
ATOM 695 O O . GLY A 1 88 ? -7.832 -11.891 -13.43 1 97.69 88 GLY A O 1
ATOM 696 N N . ASN A 1 89 ? -7.449 -12.055 -11.281 1 96.75 89 ASN A N 1
ATOM 697 C CA . ASN A 1 89 ? -8.836 -11.82 -10.898 1 96.75 89 ASN A CA 1
ATOM 698 C C . ASN A 1 89 ? -9.211 -10.344 -11.008 1 96.75 89 ASN A C 1
ATOM 700 O O . ASN A 1 89 ? -10.375 -9.984 -10.852 1 96.75 89 ASN A O 1
ATOM 704 N N . ASP A 1 90 ? -8.273 -9.5 -11.328 1 97.31 90 ASP A N 1
ATOM 705 C CA . ASP A 1 90 ? -8.484 -8.055 -11.344 1 97.31 90 ASP A CA 1
ATOM 706 C C . ASP A 1 90 ? -8.719 -7.555 -12.766 1 97.31 90 ASP A C 1
ATOM 708 O O . ASP A 1 90 ? -9.195 -6.43 -12.961 1 97.31 90 ASP A O 1
ATOM 712 N N . LEU A 1 91 ? -8.438 -8.352 -13.727 1 97.19 91 LEU A N 1
ATOM 713 C CA . LEU A 1 91 ? -8.328 -7.883 -15.102 1 97.19 91 LEU A CA 1
ATOM 714 C C . LEU A 1 91 ? -9.695 -7.473 -15.648 1 97.19 91 LEU A C 1
ATOM 716 O O . LEU A 1 91 ? -9.781 -6.582 -16.484 1 97.19 91 LEU A O 1
ATOM 720 N N . CYS A 1 92 ? -10.734 -8.062 -15.133 1 94.5 92 CYS A N 1
ATOM 721 C CA . CYS A 1 92 ? -12.07 -7.723 -15.609 1 94.5 92 CYS A CA 1
ATOM 722 C C . CYS A 1 92 ? -12.719 -6.676 -14.711 1 94.5 92 CYS A C 1
ATOM 724 O O . CYS A 1 92 ? -13.805 -6.184 -15.016 1 94.5 92 CYS A O 1
ATOM 726 N N . ARG A 1 93 ? -12.086 -6.32 -13.68 1 91.81 93 ARG A N 1
ATOM 727 C CA . ARG A 1 93 ? -12.766 -5.52 -12.672 1 91.81 93 ARG A CA 1
ATOM 728 C C . ARG A 1 93 ? -12.094 -4.164 -12.5 1 91.81 93 ARG A C 1
ATOM 730 O O . ARG A 1 93 ? -12.633 -3.275 -11.836 1 91.81 93 ARG A O 1
ATOM 737 N N . SER A 1 94 ? -10.992 -3.965 -13.008 1 91.44 94 SER A N 1
ATOM 738 C CA . SER A 1 94 ? -10.203 -2.76 -12.773 1 91.44 94 SER A CA 1
ATOM 739 C C . SER A 1 94 ? -9.758 -2.129 -14.086 1 91.44 94 SER A C 1
ATOM 741 O O . SER A 1 94 ? -9.523 -2.834 -15.07 1 91.44 94 SER A O 1
ATOM 743 N N . ARG A 1 95 ? -9.656 -0.8 -14.039 1 92.88 95 ARG A N 1
ATOM 744 C CA . ARG A 1 95 ? -8.922 -0.158 -15.117 1 92.88 95 ARG A CA 1
ATOM 745 C C . ARG A 1 95 ? -7.465 -0.602 -15.133 1 92.88 95 ARG A C 1
ATOM 747 O O . ARG A 1 95 ? -6.801 -0.598 -14.094 1 92.88 95 ARG A O 1
ATOM 754 N N . LEU A 1 96 ? -7 -0.953 -16.328 1 96.44 96 LEU A N 1
ATOM 755 C CA . LEU A 1 96 ? -5.668 -1.532 -16.5 1 96.44 96 LEU A CA 1
ATOM 756 C C . LEU A 1 96 ? -4.598 -0.592 -15.953 1 96.44 96 LEU A C 1
ATOM 758 O O . LEU A 1 96 ? -3.682 -1.028 -15.25 1 96.44 96 LEU A O 1
ATOM 762 N N . SER A 1 97 ? -4.715 0.67 -16.234 1 95.06 97 SER A N 1
ATOM 763 C CA . SER A 1 97 ? -3.725 1.646 -15.797 1 95.06 97 SER A CA 1
ATOM 764 C C . SER A 1 97 ? -3.678 1.731 -14.273 1 95.06 97 SER A C 1
ATOM 766 O O . SER A 1 97 ? -2.596 1.788 -13.68 1 95.06 97 SER A O 1
ATOM 768 N N . ASP A 1 98 ? -4.781 1.729 -13.625 1 94.5 98 ASP A N 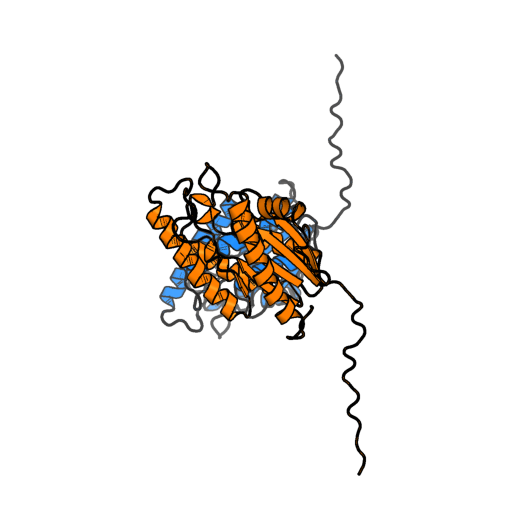1
ATOM 769 C CA . ASP A 1 98 ? -4.855 1.781 -12.164 1 94.5 98 ASP A CA 1
ATOM 770 C C . ASP A 1 98 ? -4.246 0.53 -11.539 1 94.5 98 ASP A C 1
ATOM 772 O O . ASP A 1 98 ? -3.51 0.618 -10.555 1 94.5 98 ASP A O 1
ATOM 776 N N . LEU A 1 99 ? -4.562 -0.583 -12.141 1 96.81 99 LEU A N 1
ATOM 777 C CA . LEU A 1 99 ? -4.043 -1.851 -11.641 1 96.81 99 LEU A CA 1
ATOM 778 C C . LEU A 1 99 ? -2.52 -1.873 -11.695 1 96.81 99 LEU A C 1
ATOM 780 O O . LEU A 1 99 ? -1.861 -2.213 -10.711 1 96.81 99 LEU A O 1
ATOM 784 N N . MET A 1 100 ? -1.986 -1.444 -12.766 1 97.25 100 MET A N 1
ATOM 785 C CA . MET A 1 100 ? -0.537 -1.476 -12.938 1 97.25 100 MET A CA 1
ATOM 786 C C . MET A 1 100 ? 0.144 -0.485 -11.992 1 97.25 100 MET A C 1
ATOM 788 O O . MET A 1 100 ? 1.201 -0.78 -11.438 1 97.25 100 MET A O 1
ATOM 792 N N . THR A 1 101 ? -0.462 0.664 -11.828 1 95.12 101 THR A N 1
ATOM 793 C CA . THR A 1 101 ? 0.065 1.646 -10.891 1 95.12 101 THR A CA 1
ATOM 794 C C . THR A 1 101 ? 0.095 1.076 -9.477 1 95.12 101 THR A C 1
ATOM 796 O O . THR A 1 101 ? 1.108 1.178 -8.781 1 95.12 101 THR A O 1
ATOM 799 N N . LEU A 1 102 ? -0.939 0.443 -9.109 1 96.19 102 LEU A N 1
ATOM 800 C CA . LEU A 1 102 ? -1.034 -0.151 -7.781 1 96.19 102 LEU A CA 1
ATOM 801 C C . LEU A 1 102 ? -0.026 -1.284 -7.621 1 96.19 102 LEU A C 1
ATOM 803 O O . LEU A 1 102 ? 0.646 -1.38 -6.59 1 96.19 102 LEU A O 1
ATOM 807 N N . MET A 1 103 ? 0.055 -2.061 -8.609 1 98.25 103 MET A N 1
ATOM 808 C CA . MET A 1 103 ? 0.965 -3.201 -8.539 1 98.25 103 MET A CA 1
ATOM 809 C C . MET A 1 103 ? 2.408 -2.736 -8.375 1 98.25 103 MET A C 1
ATOM 811 O O . MET A 1 103 ? 3.135 -3.25 -7.52 1 98.25 103 MET A O 1
ATOM 815 N N . LYS A 1 104 ? 2.783 -1.803 -9.148 1 97.44 104 LYS A N 1
ATOM 816 C CA . LYS A 1 104 ? 4.156 -1.315 -9.062 1 97.44 104 LYS A CA 1
ATOM 817 C C . LYS A 1 104 ? 4.422 -0.67 -7.703 1 97.44 104 LYS A C 1
ATOM 819 O O . LYS A 1 104 ? 5.465 -0.906 -7.09 1 97.44 104 LYS A O 1
ATOM 824 N N . ALA A 1 105 ? 3.525 0.092 -7.25 1 96.19 105 ALA A N 1
ATOM 825 C CA . ALA A 1 105 ? 3.666 0.717 -5.938 1 96.19 105 ALA A CA 1
ATOM 826 C C . ALA A 1 105 ? 3.771 -0.335 -4.836 1 96.19 105 ALA A C 1
ATOM 828 O O . ALA A 1 105 ? 4.641 -0.247 -3.967 1 96.19 105 ALA A O 1
ATOM 829 N N . ASP A 1 106 ? 2.895 -1.332 -4.906 1 97.88 106 ASP A N 1
ATOM 830 C CA . ASP A 1 106 ? 2.865 -2.371 -3.881 1 97.88 106 ASP A CA 1
ATOM 831 C C . ASP A 1 106 ? 4.152 -3.191 -3.895 1 97.88 106 ASP A C 1
ATOM 833 O O . ASP A 1 106 ? 4.73 -3.469 -2.84 1 97.88 106 ASP A O 1
ATOM 837 N N . ILE A 1 107 ? 4.57 -3.549 -5.039 1 98.19 107 ILE A N 1
ATOM 838 C CA . ILE A 1 107 ? 5.785 -4.348 -5.168 1 98.19 107 ILE A CA 1
ATOM 839 C C . ILE A 1 107 ? 6.969 -3.582 -4.578 1 98.19 107 ILE A C 1
ATOM 841 O O . ILE A 1 107 ? 7.77 -4.145 -3.824 1 98.19 107 ILE A O 1
ATOM 845 N N . SER A 1 108 ? 7.07 -2.332 -4.891 1 96.56 108 SER A N 1
ATOM 846 C CA . SER A 1 108 ? 8.141 -1.5 -4.359 1 96.56 108 SER A CA 1
ATOM 847 C C . SER A 1 108 ? 8.07 -1.409 -2.838 1 96.56 108 SER A C 1
ATOM 849 O O . SER A 1 108 ? 9.086 -1.54 -2.152 1 96.56 108 SER A O 1
ATOM 851 N N . ARG A 1 109 ? 6.93 -1.226 -2.311 1 95.25 109 ARG A N 1
ATOM 852 C CA . ARG A 1 109 ? 6.746 -1.078 -0.872 1 95.25 109 ARG A CA 1
ATOM 853 C C . ARG A 1 109 ? 7.02 -2.391 -0.146 1 95.25 109 ARG A C 1
ATOM 855 O O . ARG A 1 109 ? 7.637 -2.398 0.921 1 95.25 109 ARG A O 1
ATOM 862 N N . ILE A 1 110 ? 6.551 -3.455 -0.696 1 96.62 110 ILE A N 1
ATOM 863 C CA . ILE A 1 110 ? 6.715 -4.773 -0.095 1 96.62 110 ILE A CA 1
ATOM 864 C C . ILE A 1 110 ? 8.195 -5.055 0.137 1 96.62 110 ILE A C 1
ATOM 866 O O . ILE A 1 110 ? 8.586 -5.559 1.194 1 96.62 110 ILE A O 1
ATOM 870 N N . ARG A 1 111 ? 8.961 -4.715 -0.765 1 94.56 111 ARG A N 1
ATOM 871 C CA . ARG A 1 111 ? 10.398 -4.938 -0.635 1 94.56 111 ARG A CA 1
ATOM 872 C C . ARG A 1 111 ? 10.953 -4.242 0.603 1 94.56 111 ARG A C 1
ATOM 874 O O . ARG A 1 111 ? 11.836 -4.773 1.28 1 94.56 111 ARG A O 1
ATOM 881 N N . GLY A 1 112 ? 10.344 -3.137 0.963 1 92.25 112 GLY A N 1
ATOM 882 C CA . GLY A 1 112 ? 10.836 -2.334 2.07 1 92.25 112 GLY A CA 1
ATOM 883 C C . GLY A 1 112 ? 10.422 -2.869 3.428 1 92.25 112 GLY A C 1
ATOM 884 O O . GLY A 1 112 ? 10.961 -2.455 4.457 1 92.25 112 GLY A O 1
ATOM 885 N N . PHE A 1 113 ? 9.547 -3.77 3.43 1 93.12 113 PHE A N 1
ATOM 886 C CA . PHE A 1 113 ? 9.047 -4.285 4.699 1 93.12 113 PHE A CA 1
ATOM 887 C C . PHE A 1 113 ? 9.922 -5.418 5.207 1 93.12 113 PHE A C 1
ATOM 889 O O . PHE A 1 113 ? 9.758 -5.879 6.34 1 93.12 113 PHE A O 1
ATOM 896 N N . PHE A 1 114 ? 10.852 -5.867 4.375 1 93.5 114 PHE A N 1
ATOM 897 C CA . PHE A 1 114 ? 11.711 -6.988 4.738 1 93.5 114 PHE A CA 1
ATOM 898 C C . PHE A 1 114 ? 13.172 -6.57 4.758 1 93.5 114 PHE A C 1
ATOM 900 O O . PHE A 1 114 ? 13.578 -5.672 4.012 1 93.5 114 PHE A O 1
ATOM 907 N N . ASN A 1 115 ? 13.93 -7.137 5.68 1 89.62 115 ASN A N 1
ATOM 908 C CA . ASN A 1 115 ? 15.359 -6.859 5.738 1 89.62 115 ASN A CA 1
ATOM 909 C C . ASN A 1 115 ? 16.078 -7.348 4.484 1 89.62 115 ASN A C 1
ATOM 911 O O . ASN A 1 115 ? 16.875 -6.617 3.893 1 89.62 115 ASN A O 1
ATOM 915 N N . GLU A 1 116 ? 15.836 -8.609 4.102 1 92.5 116 GLU A N 1
ATOM 916 C CA . GLU A 1 116 ? 16.344 -9.258 2.898 1 92.5 116 GLU A CA 1
ATOM 917 C C . GLU A 1 116 ? 15.273 -10.117 2.234 1 92.5 116 GLU A C 1
ATOM 919 O O . GLU A 1 116 ? 14.781 -11.078 2.83 1 92.5 116 GLU A O 1
ATOM 924 N N . VAL A 1 117 ? 14.938 -9.695 1.013 1 96.06 117 VAL A N 1
ATOM 925 C CA . VAL A 1 117 ? 13.891 -10.438 0.321 1 96.06 117 VAL A CA 1
ATOM 926 C C . VAL A 1 117 ? 14.203 -10.508 -1.172 1 96.06 117 VAL A C 1
ATOM 928 O O . VAL A 1 117 ? 14.688 -9.531 -1.757 1 96.06 117 VAL A O 1
ATOM 931 N N . VAL A 1 118 ? 14.078 -11.633 -1.711 1 97.62 118 VAL A N 1
ATOM 932 C CA . VAL A 1 118 ? 14.008 -11.766 -3.162 1 97.62 118 VAL A CA 1
ATOM 933 C C . VAL A 1 118 ? 12.562 -11.961 -3.598 1 97.62 118 VAL A C 1
ATOM 935 O O . VAL A 1 118 ? 11.906 -12.914 -3.172 1 97.62 118 VAL A O 1
ATOM 938 N N . LEU A 1 119 ? 12.086 -11.031 -4.426 1 98.44 119 LEU A N 1
ATOM 939 C CA . LEU A 1 119 ? 10.711 -11.102 -4.918 1 98.44 119 LEU A CA 1
ATOM 940 C C . LEU A 1 119 ? 10.633 -11.93 -6.191 1 98.44 119 LEU A C 1
ATOM 942 O O . LEU A 1 119 ? 11.469 -11.797 -7.086 1 98.44 119 LEU A O 1
ATOM 946 N N . VAL A 1 120 ? 9.664 -12.82 -6.207 1 98.88 120 VAL A N 1
ATOM 947 C CA . VAL A 1 120 ? 9.375 -13.617 -7.391 1 98.88 120 VAL A CA 1
ATOM 948 C C . VAL A 1 120 ? 7.973 -13.289 -7.902 1 98.88 120 VAL A C 1
ATOM 950 O O . VAL A 1 120 ? 6.984 -13.461 -7.184 1 98.88 120 VAL A O 1
ATOM 953 N N . TRP A 1 121 ? 7.922 -12.805 -9.109 1 98.94 121 TRP A N 1
ATOM 954 C CA . TRP A 1 121 ? 6.656 -12.539 -9.789 1 98.94 121 TRP A CA 1
ATOM 955 C C . TRP A 1 121 ? 6.273 -13.711 -10.695 1 98.94 121 TRP A C 1
ATOM 957 O O . TRP A 1 121 ? 7.008 -14.047 -11.625 1 98.94 121 TRP A O 1
ATOM 967 N N . SER A 1 122 ? 5.246 -14.344 -10.312 1 98.94 122 SER A N 1
ATOM 968 C CA . SER A 1 122 ? 4.648 -15.398 -11.133 1 98.94 122 SER A CA 1
ATOM 969 C C . SER A 1 122 ? 3.588 -14.828 -12.062 1 98.94 122 SER A C 1
ATOM 971 O O . SER A 1 122 ? 2.514 -14.414 -11.617 1 98.94 122 SER A O 1
ATOM 973 N N . GLU A 1 123 ? 3.887 -14.844 -13.344 1 98.88 123 GLU A N 1
ATOM 974 C CA . GLU A 1 123 ? 3.031 -14.188 -14.328 1 98.88 123 GLU A CA 1
ATOM 975 C C . GLU A 1 123 ? 1.626 -14.789 -14.32 1 98.88 123 GLU A C 1
ATOM 977 O O . GLU A 1 123 ? 1.452 -15.977 -14.039 1 98.88 123 GLU A O 1
ATOM 982 N N . ILE A 1 124 ? 0.691 -13.914 -14.727 1 98.75 124 ILE A N 1
ATOM 983 C CA . ILE A 1 124 ? -0.699 -14.336 -14.836 1 98.75 124 ILE A CA 1
ATOM 984 C C . ILE A 1 124 ? -0.828 -15.391 -15.945 1 98.75 124 ILE A C 1
ATOM 986 O O . ILE A 1 124 ? -0.347 -15.188 -17.062 1 98.75 124 ILE A O 1
ATOM 990 N N . VAL A 1 125 ? -1.439 -16.5 -15.578 1 98.5 125 VAL A N 1
ATOM 991 C CA . VAL A 1 125 ? -1.675 -17.562 -16.531 1 98.5 125 VAL A CA 1
ATOM 992 C C . VAL A 1 125 ? -2.934 -17.281 -17.344 1 98.5 125 VAL A C 1
ATOM 994 O O . VAL A 1 125 ? -3.945 -16.828 -16.797 1 98.5 125 VAL A O 1
ATOM 997 N N . PRO A 1 126 ? -2.826 -17.516 -18.703 1 97.69 126 PRO A N 1
ATOM 998 C CA . PRO A 1 126 ? -4.035 -17.312 -19.516 1 97.69 126 PRO A CA 1
ATOM 999 C C . PRO A 1 126 ? -5.176 -18.234 -19.094 1 97.69 126 PRO A C 1
ATOM 1001 O O . PRO A 1 126 ? -4.934 -19.344 -18.609 1 97.69 126 PRO A O 1
ATOM 1004 N N . ARG A 1 127 ? -6.375 -17.734 -19.328 1 96.75 127 ARG A N 1
ATOM 1005 C CA . ARG A 1 127 ? -7.598 -18.484 -19.062 1 96.75 127 ARG A CA 1
ATOM 1006 C C . ARG A 1 127 ? -8.438 -18.625 -20.328 1 96.75 127 ARG A C 1
ATOM 1008 O O . ARG A 1 127 ? -8.352 -17.797 -21.234 1 96.75 127 ARG A O 1
ATOM 1015 N N . VAL A 1 128 ? -9.18 -19.688 -20.344 1 95.5 128 VAL A N 1
ATOM 1016 C CA . VAL A 1 128 ? -10.141 -19.844 -21.438 1 95.5 128 VAL A CA 1
ATOM 1017 C C . VAL A 1 128 ? -11.359 -18.969 -21.188 1 95.5 128 VAL A C 1
ATOM 1019 O O . VAL A 1 128 ? -11.938 -18.422 -22.125 1 95.5 128 VAL A O 1
ATOM 1022 N N . VAL A 1 129 ? -11.672 -18.875 -19.953 1 95.38 129 VAL A N 1
ATOM 1023 C CA . VAL A 1 129 ? -12.836 -18.094 -19.547 1 95.38 129 VAL A CA 1
ATOM 1024 C C . VAL A 1 129 ? -12.422 -17 -18.578 1 95.38 129 VAL A C 1
ATOM 1026 O O . VAL A 1 129 ? -11.805 -17.281 -17.547 1 95.38 129 VAL A O 1
ATOM 1029 N N . TRP A 1 130 ? -12.75 -15.742 -19 1 95.38 130 TRP A N 1
ATOM 1030 C CA . TRP A 1 130 ? -12.648 -14.602 -18.109 1 95.38 130 TRP A CA 1
ATOM 1031 C C . TRP A 1 130 ? -14.023 -14.172 -17.609 1 95.38 130 TRP A C 1
ATOM 1033 O O . TRP A 1 130 ? -14.758 -13.477 -18.328 1 95.38 130 TRP A O 1
ATOM 1043 N N . GLN A 1 131 ? -14.227 -14.523 -16.375 1 88 131 GLN A N 1
ATOM 1044 C CA . GLN A 1 131 ? -15.562 -14.281 -15.828 1 88 131 GLN A CA 1
ATOM 1045 C C . GLN A 1 131 ? -15.898 -12.789 -15.859 1 88 131 GLN A C 1
ATOM 1047 O O . GLN A 1 131 ? -15.133 -11.961 -15.359 1 88 131 GLN A O 1
ATOM 1052 N N . GLY A 1 132 ? -16.984 -12.445 -16.469 1 87.81 132 GLY A N 1
ATOM 1053 C CA . GLY A 1 132 ? -17.453 -11.07 -16.484 1 87.81 132 GLY A CA 1
ATOM 1054 C C . GLY A 1 132 ? -16.938 -10.266 -17.656 1 87.81 132 GLY A C 1
ATOM 1055 O O . GLY A 1 132 ? -17.297 -9.102 -17.828 1 87.81 132 GLY A O 1
ATOM 1056 N N . ALA A 1 133 ? -16.125 -10.898 -18.453 1 92.56 133 ALA A N 1
ATOM 1057 C CA . ALA A 1 133 ? -15.539 -10.164 -19.562 1 92.56 133 ALA A CA 1
ATOM 1058 C C . ALA A 1 133 ? -16.547 -9.953 -20.688 1 92.56 133 ALA A C 1
ATOM 1060 O O . ALA A 1 133 ? -17.188 -10.898 -21.141 1 92.56 133 ALA A O 1
ATOM 1061 N N . ARG A 1 134 ? -16.734 -8.688 -21.062 1 91.81 134 ARG A N 1
ATOM 1062 C CA . ARG A 1 134 ? -17.531 -8.375 -22.234 1 91.81 134 ARG A CA 1
ATOM 1063 C C . ARG A 1 134 ? -16.75 -8.688 -23.516 1 91.81 134 ARG A C 1
ATOM 1065 O O . ARG A 1 134 ? -17.344 -9.094 -24.531 1 91.81 134 ARG A O 1
ATOM 1072 N N . ASP A 1 135 ? -15.453 -8.562 -23.453 1 95.25 135 ASP A N 1
ATOM 1073 C CA . ASP A 1 135 ? -14.523 -8.812 -24.547 1 95.25 135 ASP A CA 1
ATOM 1074 C C . ASP A 1 135 ? -13.328 -9.633 -24.078 1 95.25 135 ASP A C 1
ATOM 1076 O O . ASP A 1 135 ? -12.289 -9.078 -23.703 1 95.25 135 ASP A O 1
ATOM 1080 N N . PRO A 1 136 ? -13.469 -10.977 -24.172 1 93.69 136 PRO A N 1
ATOM 1081 C CA . PRO A 1 136 ? -12.406 -11.852 -23.688 1 93.69 136 PRO A CA 1
ATOM 1082 C C . PRO A 1 136 ? -11.07 -11.594 -24.375 1 93.69 136 PRO A C 1
ATOM 1084 O O . PRO A 1 136 ? -10.016 -11.734 -23.75 1 93.69 136 PRO A O 1
ATOM 1087 N N . ALA A 1 137 ? -11.102 -11.242 -25.594 1 94.94 137 ALA A N 1
ATOM 1088 C CA . ALA A 1 137 ? -9.875 -10.953 -26.312 1 94.94 137 ALA A CA 1
ATOM 1089 C C . ALA A 1 137 ? -9.164 -9.727 -25.734 1 94.94 137 ALA A C 1
ATOM 1091 O O . ALA A 1 137 ? -7.938 -9.695 -25.656 1 94.94 137 ALA A O 1
ATOM 1092 N N . ALA A 1 138 ? -9.969 -8.781 -25.375 1 96.69 138 ALA A N 1
ATOM 1093 C CA . ALA A 1 138 ? -9.414 -7.586 -24.75 1 96.69 138 ALA A CA 1
ATOM 1094 C C . ALA A 1 138 ? -8.789 -7.91 -23.391 1 96.69 138 ALA A C 1
ATOM 1096 O O . ALA A 1 138 ? -7.75 -7.352 -23.031 1 96.69 138 ALA A O 1
ATOM 1097 N N . ILE A 1 139 ? -9.367 -8.789 -22.672 1 97.5 139 ILE A N 1
ATOM 1098 C CA . ILE A 1 139 ? -8.844 -9.188 -21.359 1 97.5 139 ILE A CA 1
ATOM 1099 C C . ILE A 1 139 ? -7.531 -9.945 -21.547 1 97.5 139 ILE A C 1
ATOM 1101 O O . ILE A 1 139 ? -6.574 -9.727 -20.797 1 97.5 139 ILE A O 1
ATOM 1105 N N . GLU A 1 140 ? -7.492 -10.766 -22.547 1 96.81 140 GLU A N 1
ATOM 1106 C CA . GLU A 1 140 ? -6.258 -11.484 -22.828 1 96.81 140 GLU A CA 1
ATOM 1107 C C . GLU A 1 140 ? -5.137 -10.531 -23.219 1 96.81 140 GLU A C 1
ATOM 1109 O O . GLU A 1 140 ? -3.986 -10.711 -22.812 1 96.81 140 GLU A O 1
ATOM 1114 N N . ARG A 1 141 ? -5.438 -9.508 -23.969 1 97.38 141 ARG A N 1
ATOM 1115 C CA . ARG A 1 141 ? -4.449 -8.484 -24.281 1 97.38 141 ARG A CA 1
ATOM 1116 C C . ARG A 1 141 ? -3.98 -7.762 -23.031 1 97.38 141 ARG A C 1
ATOM 1118 O O . ARG A 1 141 ? -2.787 -7.5 -22.859 1 97.38 141 ARG A O 1
ATOM 1125 N N . ALA A 1 142 ? -4.922 -7.484 -22.172 1 98 142 ALA A N 1
ATOM 1126 C CA . ALA A 1 142 ? -4.594 -6.832 -20.906 1 98 142 ALA A CA 1
ATOM 1127 C C . ALA A 1 142 ? -3.664 -7.703 -20.062 1 98 142 ALA A C 1
ATOM 1129 O O . ALA A 1 142 ? -2.709 -7.207 -19.469 1 98 142 ALA A O 1
ATOM 1130 N N . ARG A 1 143 ? -3.934 -8.977 -20.031 1 98.12 143 ARG A N 1
ATOM 1131 C CA . ARG A 1 143 ? -3.078 -9.914 -19.312 1 98.12 143 ARG A CA 1
ATOM 1132 C C . ARG A 1 143 ? -1.635 -9.82 -19.797 1 98.12 143 ARG A C 1
ATOM 1134 O O . ARG A 1 143 ? -0.706 -9.742 -19 1 98.12 143 ARG A O 1
ATOM 1141 N N . ARG A 1 144 ? -1.479 -9.812 -21.047 1 98.31 144 ARG A N 1
ATOM 1142 C CA . ARG A 1 144 ? -0.146 -9.766 -21.641 1 98.31 144 ARG A CA 1
ATOM 1143 C C . ARG A 1 144 ? 0.561 -8.461 -21.312 1 98.31 144 ARG A C 1
ATOM 1145 O O . ARG A 1 144 ? 1.761 -8.453 -21.031 1 98.31 144 ARG A O 1
ATOM 1152 N N . VAL A 1 145 ? -0.188 -7.43 -21.375 1 98.69 145 VAL A N 1
ATOM 1153 C CA . VAL A 1 145 ? 0.376 -6.121 -21.062 1 98.69 145 VAL A CA 1
ATOM 1154 C C . VAL A 1 145 ? 0.833 -6.09 -19.609 1 98.69 145 VAL A C 1
ATOM 1156 O O . VAL A 1 145 ? 1.952 -5.664 -19.312 1 98.69 145 VAL A O 1
ATOM 1159 N N . VAL A 1 146 ? 0.03 -6.547 -18.688 1 98.75 146 VAL A N 1
ATOM 1160 C CA . VAL A 1 146 ? 0.382 -6.59 -17.281 1 98.75 146 VAL A CA 1
ATOM 1161 C C . VAL A 1 146 ? 1.636 -7.438 -17.078 1 98.75 146 VAL A C 1
ATOM 1163 O O . VAL A 1 146 ? 2.59 -7.008 -16.422 1 98.75 146 VAL A O 1
ATOM 1166 N N . ASN A 1 147 ? 1.612 -8.609 -17.656 1 98.81 147 ASN A N 1
ATOM 1167 C CA . ASN A 1 147 ? 2.766 -9.492 -17.516 1 98.81 147 ASN A CA 1
ATOM 1168 C C . ASN A 1 147 ? 4.047 -8.828 -18.016 1 98.81 147 ASN A C 1
ATOM 1170 O O . ASN A 1 147 ? 5.066 -8.852 -17.328 1 98.81 147 ASN A O 1
ATOM 1174 N N . THR A 1 148 ? 3.936 -8.234 -19.125 1 98.75 148 THR A N 1
ATOM 1175 C CA . THR A 1 148 ? 5.117 -7.617 -19.719 1 98.75 148 THR A CA 1
ATOM 1176 C C . THR A 1 148 ? 5.637 -6.484 -18.844 1 98.75 148 THR A C 1
ATOM 1178 O O . THR A 1 148 ? 6.824 -6.438 -18.516 1 98.75 148 THR A O 1
ATOM 1181 N N . ARG A 1 149 ? 4.789 -5.629 -18.453 1 98.75 149 ARG A N 1
ATOM 1182 C CA . ARG A 1 149 ? 5.184 -4.426 -17.734 1 98.75 149 ARG A CA 1
ATOM 1183 C C . ARG A 1 149 ? 5.621 -4.758 -16.312 1 98.75 149 ARG A C 1
ATOM 1185 O O . ARG A 1 149 ? 6.625 -4.227 -15.82 1 98.75 149 ARG A O 1
ATOM 1192 N N . ILE A 1 150 ? 4.941 -5.598 -15.648 1 98.88 150 ILE A N 1
ATOM 1193 C CA . ILE A 1 150 ? 5.262 -5.93 -14.266 1 98.88 150 ILE A CA 1
ATOM 1194 C C . ILE A 1 150 ? 6.512 -6.805 -14.219 1 98.88 150 ILE A C 1
ATOM 1196 O O . ILE A 1 150 ? 7.34 -6.672 -13.312 1 98.88 150 ILE A O 1
ATOM 1200 N N . SER A 1 151 ? 6.648 -7.688 -15.195 1 98.88 151 SER A N 1
ATOM 1201 C CA . SER A 1 151 ? 7.871 -8.484 -15.273 1 98.88 151 SER A CA 1
ATOM 1202 C C . SER A 1 151 ? 9.102 -7.594 -15.43 1 98.88 151 SER A C 1
ATOM 1204 O O . SER A 1 151 ? 10.102 -7.785 -14.734 1 98.88 151 SER A O 1
ATOM 1206 N N . ARG A 1 152 ? 9.016 -6.68 -16.328 1 98.75 152 ARG A N 1
ATOM 1207 C CA . ARG A 1 152 ? 10.117 -5.746 -16.516 1 98.75 152 ARG A CA 1
ATOM 1208 C C . ARG A 1 152 ? 10.422 -4.984 -15.234 1 98.75 152 ARG A C 1
ATOM 1210 O O . ARG A 1 152 ? 11.586 -4.805 -14.867 1 98.75 152 ARG A O 1
ATOM 1217 N N . PHE A 1 153 ? 9.438 -4.586 -14.617 1 98.75 153 PHE A N 1
ATOM 1218 C CA . PHE A 1 153 ? 9.578 -3.826 -13.375 1 98.75 153 PHE A CA 1
ATOM 1219 C C . PHE A 1 153 ? 10.242 -4.672 -12.297 1 98.75 153 PHE A C 1
ATOM 1221 O O . PHE A 1 153 ? 11.203 -4.227 -11.656 1 98.75 153 PHE A O 1
ATOM 1228 N N . VAL A 1 154 ? 9.766 -5.895 -12.078 1 98.75 154 VAL A N 1
ATOM 1229 C CA . VAL A 1 154 ? 10.312 -6.789 -11.062 1 98.75 154 VAL A CA 1
ATOM 1230 C C . VAL A 1 154 ? 11.781 -7.082 -11.359 1 98.75 154 VAL A C 1
ATOM 1232 O O . VAL A 1 154 ? 12.617 -7.066 -10.453 1 98.75 154 VAL A O 1
ATOM 1235 N N . ARG A 1 155 ? 12.094 -7.273 -12.586 1 98.5 155 ARG A N 1
ATOM 1236 C CA . ARG A 1 155 ? 13.484 -7.52 -12.977 1 98.5 155 ARG A CA 1
ATOM 1237 C C . ARG A 1 155 ? 14.359 -6.309 -12.68 1 98.5 155 ARG A C 1
ATOM 1239 O O . ARG A 1 155 ? 15.5 -6.457 -12.242 1 98.5 155 ARG A O 1
ATOM 1246 N N . SER A 1 156 ? 13.797 -5.172 -12.891 1 98.25 156 SER A N 1
ATOM 1247 C CA . SER A 1 156 ? 14.555 -3.949 -12.648 1 98.25 156 SER A CA 1
ATOM 1248 C C . SER A 1 156 ? 14.883 -3.791 -11.164 1 98.25 156 SER A C 1
ATOM 1250 O O . SER A 1 156 ? 15.805 -3.062 -10.797 1 98.25 156 SER A O 1
ATOM 1252 N N . LEU A 1 157 ? 14.203 -4.516 -10.359 1 97.31 157 LEU A N 1
ATOM 1253 C CA . LEU A 1 157 ? 14.414 -4.465 -8.914 1 97.31 157 LEU A CA 1
ATOM 1254 C C . LEU A 1 157 ? 15.266 -5.645 -8.453 1 97.31 157 LEU A C 1
ATOM 1256 O O . LEU A 1 157 ? 15.43 -5.855 -7.25 1 97.31 157 LEU A O 1
ATOM 1260 N N . GLY A 1 158 ? 15.695 -6.426 -9.375 1 96.44 158 GLY A N 1
ATOM 1261 C CA . GLY A 1 158 ? 16.516 -7.574 -9.039 1 96.44 158 GLY A CA 1
ATOM 1262 C C . GLY A 1 158 ? 15.711 -8.805 -8.672 1 96.44 158 GLY A C 1
ATOM 1263 O O . GLY A 1 158 ? 16.234 -9.75 -8.086 1 96.44 158 GLY A O 1
ATOM 1264 N N . GLY A 1 159 ? 14.438 -8.742 -8.969 1 98.19 159 GLY A N 1
ATOM 1265 C CA . GLY A 1 159 ? 13.586 -9.891 -8.695 1 98.19 159 GLY A CA 1
ATOM 1266 C C . GLY A 1 159 ? 13.617 -10.93 -9.797 1 98.19 159 GLY A C 1
ATOM 1267 O O . GLY A 1 159 ? 14.328 -10.773 -10.789 1 98.19 159 GLY A O 1
ATOM 1268 N N . VAL A 1 160 ? 12.875 -12.016 -9.562 1 98.75 160 VAL A N 1
ATOM 1269 C CA . VAL A 1 160 ? 12.766 -13.141 -10.484 1 98.75 160 VAL A CA 1
ATOM 1270 C C . VAL A 1 160 ? 11.359 -13.188 -11.078 1 98.75 160 VAL A C 1
ATOM 1272 O O . VAL A 1 160 ? 10.383 -12.844 -10.406 1 98.75 160 VAL A O 1
ATOM 1275 N N . VAL A 1 161 ? 11.273 -13.602 -12.359 1 98.88 161 VAL A N 1
ATOM 1276 C CA . VAL A 1 161 ? 9.984 -13.719 -13.031 1 98.88 161 VAL A CA 1
ATOM 1277 C C . VAL A 1 161 ? 9.773 -15.156 -13.508 1 98.88 161 VAL A C 1
ATOM 1279 O O . VAL A 1 161 ? 10.672 -15.742 -14.117 1 98.88 161 VAL A O 1
ATOM 1282 N N . ILE A 1 162 ? 8.656 -15.672 -13.148 1 98.88 162 ILE A N 1
ATOM 1283 C CA . ILE A 1 162 ? 8.211 -16.938 -13.711 1 98.88 162 ILE A CA 1
ATOM 1284 C C . ILE A 1 162 ? 7.238 -16.688 -14.859 1 98.88 162 ILE A C 1
ATOM 1286 O O . ILE A 1 162 ? 6.145 -16.172 -14.648 1 98.88 162 ILE A O 1
ATOM 1290 N N . ARG A 1 163 ? 7.402 -17.047 -16.094 1 97.38 163 ARG A N 1
ATOM 1291 C CA . ARG A 1 163 ? 6.609 -16.719 -17.281 1 97.38 163 ARG A CA 1
ATOM 1292 C C . ARG A 1 163 ? 5.594 -17.797 -17.578 1 97.38 163 ARG A C 1
ATOM 1294 O O . ARG A 1 163 ? 4.586 -17.547 -18.25 1 97.38 163 ARG A O 1
ATOM 1301 N N . HIS A 1 164 ? 5.645 -18.922 -17.188 1 97.75 164 HIS A N 1
ATOM 1302 C CA . HIS A 1 164 ? 4.773 -20.062 -17.422 1 97.75 164 HIS A CA 1
ATOM 1303 C C . HIS A 1 164 ? 4.512 -20.25 -18.922 1 97.75 164 HIS A C 1
ATOM 1305 O O . HIS A 1 164 ? 3.359 -20.359 -19.344 1 97.75 164 HIS A O 1
ATOM 1311 N N . ARG A 1 165 ? 5.48 -20.328 -19.719 1 96.38 165 ARG A N 1
ATOM 1312 C CA . ARG A 1 165 ? 5.367 -20.375 -21.172 1 96.38 165 ARG A CA 1
ATOM 1313 C C . ARG A 1 165 ? 4.59 -21.594 -21.625 1 96.38 165 ARG A C 1
ATOM 1315 O O . ARG A 1 165 ? 3.826 -21.531 -22.594 1 96.38 165 ARG A O 1
ATOM 1322 N N . GLN A 1 166 ? 4.723 -22.672 -20.922 1 96.5 166 GLN A N 1
ATOM 1323 C CA . GLN A 1 166 ? 4.105 -23.938 -21.312 1 96.5 166 GLN A CA 1
ATOM 1324 C C . GLN A 1 166 ? 2.596 -23.906 -21.109 1 96.5 166 GLN A C 1
ATOM 1326 O O . GLN A 1 166 ? 1.875 -24.766 -21.594 1 96.5 166 GLN A O 1
ATOM 1331 N N . LEU A 1 167 ? 2.143 -22.875 -20.406 1 97.88 167 LEU A N 1
ATOM 1332 C CA . LEU A 1 167 ? 0.713 -22.766 -20.141 1 97.88 167 LEU A CA 1
ATOM 1333 C C . LEU A 1 167 ? 0.062 -21.75 -21.078 1 97.88 167 LEU A C 1
ATOM 1335 O O . LEU A 1 167 ? -1.141 -21.5 -20.984 1 97.88 167 LEU A O 1
ATOM 1339 N N . GLU A 1 168 ? 0.832 -21.172 -22 1 94.81 168 GLU A N 1
ATOM 1340 C CA . GLU A 1 168 ? 0.315 -20.188 -22.953 1 94.81 168 GLU A CA 1
ATOM 1341 C C . GLU A 1 168 ? -0.183 -20.875 -24.234 1 94.81 168 GLU A C 1
ATOM 1343 O O . GLU A 1 168 ? 0.023 -22.078 -24.422 1 94.81 168 GLU A O 1
ATOM 1348 N N . GLY A 1 169 ? -0.865 -20.062 -25.109 1 89.88 169 GLY A N 1
ATOM 1349 C CA . GLY A 1 169 ? -1.431 -20.609 -26.344 1 89.88 169 GLY A CA 1
ATOM 1350 C C . GLY A 1 169 ? -2.77 -21.281 -26.125 1 89.88 169 GLY A C 1
ATOM 1351 O O . GLY A 1 169 ? -3.596 -20.812 -25.344 1 89.88 169 GLY A O 1
ATOM 1352 N N . ASP A 1 170 ? -3.061 -22.297 -26.953 1 89.81 170 ASP A N 1
ATOM 1353 C CA . ASP A 1 170 ? -4.273 -23.078 -26.734 1 89.81 170 ASP A CA 1
ATOM 1354 C C . ASP A 1 170 ? -4.102 -24.031 -25.547 1 89.81 170 ASP A C 1
ATOM 1356 O O . ASP A 1 170 ? -3.555 -25.125 -25.703 1 89.81 170 ASP A O 1
ATOM 1360 N N . ASN A 1 171 ? -4.605 -23.516 -24.344 1 92.62 171 ASN A N 1
ATOM 1361 C CA . ASN A 1 171 ? -4.363 -24.281 -23.125 1 92.62 171 ASN A CA 1
ATOM 1362 C C . ASN A 1 171 ? -5.652 -24.906 -22.594 1 92.62 171 ASN A C 1
ATOM 1364 O O . ASN A 1 171 ? -5.758 -25.188 -21.406 1 92.62 171 ASN A O 1
ATOM 1368 N N . ARG A 1 172 ? -6.559 -25.125 -23.469 1 95.38 172 ARG A N 1
ATOM 1369 C CA . ARG A 1 172 ? -7.836 -25.703 -23.078 1 95.38 172 ARG A CA 1
ATOM 1370 C C . ARG A 1 172 ? -7.633 -27.078 -22.453 1 95.38 172 ARG A C 1
ATOM 1372 O O . ARG A 1 172 ? -8.305 -27.438 -21.484 1 95.38 172 ARG A O 1
ATOM 1379 N N . SER A 1 173 ? -6.707 -27.844 -22.984 1 96.56 173 SER A N 1
ATOM 1380 C CA . SER A 1 173 ? -6.469 -29.203 -22.531 1 96.56 173 SER A CA 1
ATOM 1381 C C . SER A 1 173 ? -5.805 -29.219 -21.156 1 96.56 173 SER A C 1
ATOM 1383 O O . SER A 1 173 ? -5.746 -30.25 -20.484 1 96.56 173 SER A O 1
ATOM 1385 N N . LEU A 1 174 ? -5.34 -28.078 -20.656 1 98.12 174 LEU A N 1
ATOM 1386 C CA . LEU A 1 174 ? -4.652 -27.953 -19.375 1 98.12 174 LEU A CA 1
ATOM 1387 C C . LEU A 1 174 ? -5.57 -27.359 -18.328 1 98.12 174 LEU A C 1
ATOM 1389 O O . LEU A 1 174 ? -5.145 -27.109 -17.188 1 98.12 174 LEU A O 1
ATOM 1393 N N . MET A 1 175 ? -6.824 -27.156 -18.734 1 97.75 175 MET A N 1
ATOM 1394 C CA . MET A 1 175 ? -7.77 -26.469 -17.859 1 97.75 175 MET A CA 1
ATOM 1395 C C . MET A 1 175 ? -8.898 -27.406 -17.422 1 97.75 175 MET A C 1
ATOM 1397 O O . MET A 1 175 ? -9.25 -28.328 -18.156 1 97.75 175 MET A O 1
ATOM 1401 N N . ARG A 1 176 ? -9.438 -27.109 -16.25 1 98 176 ARG A N 1
ATOM 1402 C CA . ARG A 1 176 ? -10.703 -27.719 -15.852 1 98 176 ARG A CA 1
ATOM 1403 C C . ARG A 1 176 ? -11.844 -27.25 -16.75 1 98 176 ARG A C 1
ATOM 1405 O O . ARG A 1 176 ? -11.688 -26.281 -17.516 1 98 176 ARG A O 1
ATOM 1412 N N . PRO A 1 177 ? -13 -27.875 -16.625 1 97 177 PRO A N 1
ATOM 1413 C CA . PRO A 1 177 ? -14.133 -27.516 -17.484 1 97 177 PRO A CA 1
ATOM 1414 C C . PRO A 1 177 ? -14.586 -26.062 -17.281 1 97 177 PRO A C 1
ATOM 1416 O O . PRO A 1 177 ? -15.148 -25.469 -18.203 1 97 177 PRO A O 1
ATOM 1419 N N . ASP A 1 178 ? -14.281 -25.484 -16.203 1 96.56 178 ASP A N 1
ATOM 1420 C CA . ASP A 1 178 ? -14.727 -24.125 -15.953 1 96.56 178 ASP A CA 1
ATOM 1421 C C . ASP A 1 178 ? -13.93 -23.125 -16.797 1 96.56 178 ASP A C 1
ATOM 1423 O O . ASP A 1 178 ? -14.312 -21.969 -16.922 1 96.56 178 ASP A O 1
ATOM 1427 N N . GLY A 1 179 ? -12.789 -23.578 -17.359 1 96.75 179 GLY A N 1
ATOM 1428 C CA . GLY A 1 179 ? -11.977 -22.734 -18.219 1 96.75 179 GLY A CA 1
ATOM 1429 C C . GLY A 1 179 ? -11.18 -21.688 -17.469 1 96.75 179 GLY A C 1
ATOM 1430 O O . GLY A 1 179 ? -10.555 -20.812 -18.062 1 96.75 179 GLY A O 1
ATOM 1431 N N . ILE A 1 180 ? -11.211 -21.812 -16.156 1 96.88 180 ILE A N 1
ATOM 1432 C CA . ILE A 1 180 ? -10.57 -20.812 -15.289 1 96.88 180 ILE A CA 1
ATOM 1433 C C . ILE A 1 180 ? -9.391 -21.453 -14.562 1 96.88 180 ILE A C 1
ATOM 1435 O O . ILE A 1 180 ? -8.289 -20.891 -14.539 1 96.88 180 ILE A O 1
ATOM 1439 N N . HIS A 1 181 ? -9.578 -22.641 -14.055 1 98.12 181 HIS A N 1
ATOM 1440 C CA . HIS A 1 181 ? -8.578 -23.312 -13.227 1 98.12 181 HIS A CA 1
ATOM 1441 C C . HIS A 1 181 ? -7.844 -24.391 -14.008 1 98.12 181 HIS A C 1
ATOM 1443 O O . HIS A 1 181 ? -8.422 -25.016 -14.898 1 98.12 181 HIS A O 1
ATOM 1449 N N . LEU A 1 182 ? -6.668 -24.609 -13.648 1 98.56 182 LEU A N 1
ATOM 1450 C CA . LEU A 1 182 ? -5.852 -25.656 -14.25 1 98.56 182 LEU A CA 1
ATOM 1451 C C . LEU A 1 182 ? -6.305 -27.031 -13.789 1 98.56 182 LEU A C 1
ATOM 1453 O O . LEU A 1 182 ? -6.734 -27.203 -12.648 1 98.56 182 LEU A O 1
ATOM 1457 N N . ASN A 1 183 ? -6.18 -28 -14.688 1 98.25 183 ASN A N 1
ATOM 1458 C CA . ASN A 1 183 ? -6.34 -29.391 -14.273 1 98.25 183 ASN A CA 1
ATOM 1459 C C . ASN A 1 183 ? -5.039 -29.953 -13.719 1 98.25 183 ASN A C 1
ATOM 1461 O O . ASN A 1 183 ? -4.07 -29.219 -13.516 1 98.25 183 ASN A O 1
ATOM 1465 N N . GLU A 1 184 ? -5.016 -31.266 -13.477 1 98.06 184 GLU A N 1
ATOM 1466 C CA . GLU A 1 184 ? -3.867 -31.875 -12.812 1 98.06 184 GLU A CA 1
ATOM 1467 C C . GLU A 1 184 ? -2.594 -31.703 -13.633 1 98.06 184 GLU A C 1
ATOM 1469 O O . GLU A 1 184 ? -1.536 -31.375 -13.086 1 98.06 184 GLU A O 1
ATOM 1474 N N . ILE A 1 185 ? -2.715 -31.891 -14.883 1 98 185 ILE A N 1
ATOM 1475 C CA . ILE A 1 185 ? -1.558 -31.734 -15.758 1 98 185 ILE A CA 1
ATOM 1476 C C . ILE A 1 185 ? -1.101 -30.281 -15.766 1 98 185 ILE A C 1
ATOM 1478 O O . ILE A 1 185 ? 0.094 -29.984 -15.641 1 98 185 ILE A O 1
ATOM 1482 N N . GLY A 1 186 ? -2.07 -29.359 -15.898 1 98.62 186 GLY A N 1
ATOM 1483 C CA . GLY A 1 186 ? -1.754 -27.938 -15.82 1 98.62 186 GLY A CA 1
ATOM 1484 C C . GLY A 1 186 ? -1.095 -27.547 -14.516 1 98.62 186 GLY A C 1
ATOM 1485 O O . GLY A 1 186 ? -0.148 -26.766 -14.508 1 98.62 186 GLY A O 1
ATOM 1486 N N . LEU A 1 187 ? -1.597 -28.062 -13.453 1 98.62 187 LEU A N 1
ATOM 1487 C CA . LEU A 1 187 ? -1.031 -27.781 -12.141 1 98.62 187 LEU A CA 1
ATOM 1488 C C . LEU A 1 187 ? 0.399 -28.297 -12.039 1 98.62 187 LEU A C 1
ATOM 1490 O O . LEU A 1 187 ? 1.252 -27.656 -11.414 1 98.62 187 LEU A O 1
ATOM 1494 N N . ASP A 1 188 ? 0.658 -29.438 -12.617 1 98.25 188 ASP A N 1
ATOM 1495 C CA . ASP A 1 188 ? 2.014 -29.969 -12.594 1 98.25 188 ASP A CA 1
ATOM 1496 C C . ASP A 1 188 ? 2.982 -29.062 -13.344 1 98.25 188 ASP A C 1
ATOM 1498 O O . ASP A 1 188 ? 4.109 -28.844 -12.898 1 98.25 188 ASP A O 1
ATOM 1502 N N . ILE A 1 189 ? 2.535 -28.578 -14.453 1 98.38 189 ILE A N 1
ATOM 1503 C CA . ILE A 1 189 ? 3.34 -27.641 -15.234 1 98.38 189 ILE A CA 1
ATOM 1504 C C . ILE A 1 189 ? 3.557 -26.359 -14.438 1 98.38 189 ILE A C 1
ATOM 1506 O O . ILE A 1 189 ? 4.676 -25.844 -14.367 1 98.38 189 ILE A O 1
ATOM 1510 N N . PHE A 1 190 ? 2.539 -25.891 -13.828 1 98.75 190 PHE A N 1
ATOM 1511 C CA . PHE A 1 190 ? 2.594 -24.688 -13 1 98.75 190 PHE A CA 1
ATOM 1512 C C . PHE A 1 190 ? 3.584 -24.875 -11.859 1 98.75 190 PHE A C 1
ATOM 1514 O O . PHE A 1 190 ? 4.422 -24 -11.617 1 98.75 190 PHE A O 1
ATOM 1521 N N . LEU A 1 191 ? 3.533 -25.969 -11.188 1 98.62 191 LEU A N 1
ATOM 1522 C CA . LEU A 1 191 ? 4.414 -26.266 -10.07 1 98.62 191 LEU A CA 1
ATOM 1523 C C . LEU A 1 191 ? 5.867 -26.344 -10.523 1 98.62 191 LEU A C 1
ATOM 1525 O O . LEU A 1 191 ? 6.77 -25.906 -9.797 1 98.62 191 LEU A O 1
ATOM 1529 N N . SER A 1 192 ? 6.051 -26.922 -11.711 1 97.75 192 SER A N 1
ATOM 1530 C CA . SER A 1 192 ? 7.406 -26.953 -12.25 1 97.75 192 SER A CA 1
ATOM 1531 C C . SER A 1 192 ? 7.961 -25.562 -12.461 1 97.75 192 SER A C 1
ATOM 1533 O O . SER A 1 192 ? 9.133 -25.297 -12.156 1 97.75 192 SER A O 1
ATOM 1535 N N . GLY A 1 193 ? 7.102 -24.703 -12.961 1 98.25 193 GLY A N 1
ATOM 1536 C CA . GLY A 1 193 ? 7.5 -23.312 -13.094 1 98.25 193 GLY A CA 1
ATOM 1537 C C . GLY A 1 193 ? 7.848 -22.656 -11.766 1 98.25 193 GLY A C 1
ATOM 1538 O O . GLY A 1 193 ? 8.852 -21.953 -11.656 1 98.25 193 GLY A O 1
ATOM 1539 N N . LEU A 1 194 ? 7.008 -22.875 -10.797 1 98.62 194 LEU A N 1
ATOM 1540 C CA . LEU A 1 194 ? 7.273 -22.344 -9.461 1 98.62 194 LEU A CA 1
ATOM 1541 C C . LEU A 1 194 ? 8.617 -22.844 -8.938 1 98.62 194 LEU A C 1
ATOM 1543 O O . LEU A 1 194 ? 9.398 -22.062 -8.391 1 98.62 194 LEU A O 1
ATOM 1547 N N . GLN A 1 195 ? 8.891 -24.125 -9.109 1 97.81 195 GLN A N 1
ATOM 1548 C CA . GLN A 1 195 ? 10.141 -24.719 -8.648 1 97.81 195 GLN A CA 1
ATOM 1549 C C . GLN A 1 195 ? 11.352 -24.031 -9.273 1 97.81 195 GLN A C 1
ATOM 1551 O O . GLN A 1 195 ? 12.305 -23.688 -8.578 1 97.81 195 GLN A O 1
ATOM 1556 N N . ASP A 1 196 ? 11.25 -23.844 -10.555 1 97.75 196 ASP A N 1
ATOM 1557 C CA . ASP A 1 196 ? 12.352 -23.203 -11.273 1 97.75 196 ASP A CA 1
ATOM 1558 C C . ASP A 1 196 ? 12.594 -21.781 -10.758 1 97.75 196 ASP A C 1
ATOM 1560 O O . ASP A 1 196 ? 13.734 -21.391 -10.523 1 97.75 196 ASP A O 1
ATOM 1564 N N . GLY A 1 197 ? 11.508 -21.047 -10.633 1 98.38 197 GLY A N 1
ATOM 1565 C CA . GLY A 1 197 ? 11.633 -19.672 -10.164 1 98.38 197 GLY A CA 1
ATOM 1566 C C . GLY A 1 197 ? 12.148 -19.578 -8.734 1 98.38 197 GLY A C 1
ATOM 1567 O O . GLY A 1 197 ? 12.969 -18.703 -8.43 1 98.38 197 GLY A O 1
ATOM 1568 N N . ILE A 1 198 ? 11.695 -20.406 -7.887 1 98.19 198 ILE A N 1
ATOM 1569 C CA . ILE A 1 198 ? 12.117 -20.422 -6.492 1 98.19 198 ILE A CA 1
ATOM 1570 C C . ILE A 1 198 ? 13.602 -20.781 -6.406 1 98.19 198 ILE A C 1
ATOM 1572 O O . ILE A 1 198 ? 14.352 -20.188 -5.633 1 98.19 198 ILE A O 1
ATOM 1576 N N . ASP A 1 199 ? 13.984 -21.75 -7.191 1 97.5 199 ASP A N 1
ATOM 1577 C CA . ASP A 1 199 ? 15.391 -22.141 -7.23 1 97.5 199 ASP A CA 1
ATOM 1578 C C . ASP A 1 199 ? 16.281 -20.953 -7.609 1 97.5 199 ASP A C 1
ATOM 1580 O O . ASP A 1 199 ? 17.297 -20.703 -6.965 1 97.5 199 ASP A O 1
ATOM 1584 N N . GLN A 1 200 ? 15.859 -20.297 -8.609 1 97.88 200 GLN A N 1
ATOM 1585 C CA . GLN A 1 200 ? 16.594 -19.109 -9.031 1 97.88 200 GLN A CA 1
ATOM 1586 C C . GLN A 1 200 ? 16.656 -18.062 -7.914 1 97.88 200 GLN A C 1
ATOM 1588 O O . GLN A 1 200 ? 17.703 -17.469 -7.676 1 97.88 200 GLN A O 1
ATOM 1593 N N . ALA A 1 201 ? 15.578 -17.859 -7.262 1 98 201 ALA A N 1
ATOM 1594 C CA . ALA A 1 201 ? 15.508 -16.859 -6.195 1 98 201 ALA A CA 1
ATOM 1595 C C . ALA A 1 201 ? 16.391 -17.25 -5.02 1 98 201 ALA A C 1
ATOM 1597 O O . ALA A 1 201 ? 17.062 -16.406 -4.426 1 98 201 ALA A O 1
ATOM 1598 N N . LEU A 1 202 ? 16.359 -18.5 -4.676 1 96 202 LEU A N 1
ATOM 1599 C CA . LEU A 1 202 ? 17.188 -18.984 -3.58 1 96 202 LEU A CA 1
ATOM 1600 C C . LEU A 1 202 ? 18.672 -18.828 -3.908 1 96 202 LEU A C 1
ATOM 1602 O O . LEU A 1 202 ? 19.469 -18.531 -3.029 1 96 202 LEU A O 1
ATOM 1606 N N . PHE A 1 203 ? 19 -19.031 -5.125 1 94 203 PHE A N 1
ATOM 1607 C CA . PHE A 1 203 ? 20.375 -18.828 -5.574 1 94 203 PHE A CA 1
ATOM 1608 C C . PHE A 1 203 ? 20.797 -17.375 -5.379 1 94 203 PHE A C 1
ATOM 1610 O O . PHE A 1 203 ? 21.891 -17.109 -4.891 1 94 203 PHE A O 1
ATOM 1617 N N . LEU A 1 204 ? 19.922 -16.484 -5.734 1 94.06 204 LEU A N 1
ATOM 1618 C CA . LEU A 1 204 ? 20.203 -15.055 -5.59 1 94.06 204 LEU A CA 1
ATOM 1619 C C . LEU A 1 204 ? 20.344 -14.672 -4.117 1 94.06 204 LEU A C 1
ATOM 1621 O O . LEU A 1 204 ? 21.188 -13.844 -3.764 1 94.06 204 LEU A O 1
ATOM 1625 N N . LEU A 1 205 ? 19.484 -15.188 -3.34 1 91.19 205 LEU A N 1
ATOM 1626 C CA . LEU A 1 205 ? 19.484 -14.867 -1.915 1 91.19 205 LEU A CA 1
ATOM 1627 C C . LEU A 1 205 ? 20.781 -15.312 -1.259 1 91.19 205 LEU A C 1
ATOM 1629 O O . LEU A 1 205 ? 21.266 -14.656 -0.341 1 91.19 205 LEU A O 1
ATOM 1633 N N . SER A 1 206 ? 21.359 -16.406 -1.593 1 83.12 206 SER A N 1
ATOM 1634 C CA . SER A 1 206 ? 22.578 -16.969 -1.007 1 83.12 206 SER A CA 1
ATOM 1635 C C . SER A 1 206 ? 23.828 -16.297 -1.567 1 83.12 206 SER A C 1
ATOM 1637 O O . SER A 1 206 ? 24.938 -16.672 -1.22 1 83.12 206 SER A O 1
ATOM 1639 N N . GLY A 1 207 ? 23.719 -15.125 -2.143 1 73.5 207 GLY A N 1
ATOM 1640 C CA . GLY A 1 207 ? 24.875 -14.484 -2.729 1 73.5 207 GLY A CA 1
ATOM 1641 C C . GLY A 1 207 ? 25.469 -15.266 -3.887 1 73.5 207 GLY A C 1
ATOM 1642 O O . GLY A 1 207 ? 26.672 -15.18 -4.148 1 73.5 207 GLY A O 1
ATOM 1643 N N . GLY A 1 208 ? 24.734 -15.953 -4.68 1 61.53 208 GLY A N 1
ATOM 1644 C CA . GLY A 1 208 ? 25.172 -16.766 -5.812 1 61.53 208 GLY A CA 1
ATOM 1645 C C . GLY A 1 208 ? 25.703 -18.125 -5.402 1 61.53 208 GLY A C 1
ATOM 1646 O O . GLY A 1 208 ? 26.281 -18.828 -6.223 1 61.53 208 GLY A O 1
ATOM 1647 N N . ARG A 1 209 ? 25.766 -18.453 -4.105 1 49.66 209 ARG A N 1
ATOM 1648 C CA . ARG A 1 209 ? 26.266 -19.781 -3.725 1 49.66 209 ARG A CA 1
ATOM 1649 C C . ARG A 1 209 ? 25.141 -20.812 -3.754 1 49.66 209 ARG A C 1
ATOM 1651 O O . ARG A 1 209 ? 24.016 -20.531 -3.316 1 49.66 209 ARG A O 1
ATOM 1658 N N . SER A 1 210 ? 25.203 -21.812 -4.75 1 42.03 210 SER A N 1
ATOM 1659 C CA . SER A 1 210 ? 24.219 -22.828 -5.047 1 42.03 210 SER A CA 1
ATOM 1660 C C . SER A 1 210 ? 23.734 -23.531 -3.773 1 42.03 210 SER A C 1
ATOM 1662 O O . SER A 1 210 ? 24.547 -23.922 -2.934 1 42.03 210 SER A O 1
ATOM 1664 N N . SER A 1 211 ? 22.469 -23.344 -3.355 1 40.03 211 SER A N 1
ATOM 1665 C CA . SER A 1 211 ? 21.906 -24.031 -2.199 1 40.03 211 SER A CA 1
ATOM 1666 C C . SER A 1 211 ? 21.672 -25.5 -2.502 1 40.03 211 SER A C 1
ATOM 1668 O O . SER A 1 211 ? 21.047 -26.203 -1.707 1 40.03 211 SER A O 1
ATOM 1670 N N . VAL A 1 212 ? 22.031 -26.172 -3.615 1 33.97 212 VAL A N 1
ATOM 1671 C CA . VAL A 1 212 ? 21.828 -27.609 -3.75 1 33.97 212 VAL A CA 1
ATOM 1672 C C . VAL A 1 212 ? 22.891 -28.359 -2.949 1 33.97 212 VAL A C 1
ATOM 1674 O O . VAL A 1 212 ? 24.031 -27.906 -2.838 1 33.97 212 VAL A O 1
ATOM 1677 N N . MET B 1 1 ? -45.656 -8.789 37.562 1 25.05 1 MET B N 1
ATOM 1678 C CA . MET B 1 1 ? -45.094 -7.621 36.906 1 25.05 1 MET B CA 1
ATOM 1679 C C . MET B 1 1 ? -43.562 -7.605 37.031 1 25.05 1 MET B C 1
ATOM 1681 O O . MET B 1 1 ? -43.031 -7.141 38.031 1 25.05 1 MET B O 1
ATOM 1685 N N . VAL B 1 2 ? -42.844 -8.602 36.656 1 25.88 2 VAL B N 1
ATOM 1686 C CA . VAL B 1 2 ? -41.438 -8.984 36.906 1 25.88 2 VAL B CA 1
ATOM 1687 C C . VAL B 1 2 ? -40.531 -8.07 36.094 1 25.88 2 VAL B C 1
ATOM 1689 O O . VAL B 1 2 ? -40.531 -8.086 34.875 1 25.88 2 VAL B O 1
ATOM 1692 N N . GLN B 1 3 ? -40.281 -6.863 36.562 1 23.08 3 GLN B N 1
ATOM 1693 C CA . GLN B 1 3 ? -39.438 -5.891 35.906 1 23.08 3 GLN B CA 1
ATOM 1694 C C . GLN B 1 3 ? -38.031 -6.438 35.688 1 23.08 3 GLN B C 1
ATOM 1696 O O . GLN B 1 3 ? -37.312 -6.664 36.656 1 23.08 3 GLN B O 1
ATOM 1701 N N . ALA B 1 4 ? -37.844 -7.266 34.719 1 28.27 4 ALA B N 1
ATOM 1702 C CA . ALA B 1 4 ? -36.5 -7.734 34.406 1 28.27 4 ALA B CA 1
ATOM 1703 C C . ALA B 1 4 ? -35.531 -6.562 34.25 1 28.27 4 ALA B C 1
ATOM 1705 O O . ALA B 1 4 ? -35.719 -5.703 33.375 1 28.27 4 ALA B O 1
ATOM 1706 N N . SER B 1 5 ? -34.875 -6.121 35.344 1 26.8 5 SER B N 1
ATOM 1707 C CA . SER B 1 5 ? -33.906 -5.039 35.312 1 26.8 5 SER B CA 1
ATOM 1708 C C . SER B 1 5 ? -32.812 -5.309 34.281 1 26.8 5 SER B C 1
ATOM 1710 O O . SER B 1 5 ? -32.25 -6.41 34.25 1 26.8 5 SER B O 1
ATOM 1712 N N . VAL B 1 6 ? -32.938 -4.82 33.125 1 28.48 6 VAL B N 1
ATOM 1713 C CA . VAL B 1 6 ? -31.922 -4.84 32.094 1 28.48 6 VAL B CA 1
ATOM 1714 C C . VAL B 1 6 ? -30.578 -4.426 32.688 1 28.48 6 VAL B C 1
ATOM 1716 O O . VAL B 1 6 ? -30.453 -3.354 33.281 1 28.48 6 VAL B O 1
ATOM 1719 N N . ALA B 1 7 ? -29.797 -5.414 33.125 1 28.23 7 ALA B N 1
ATOM 1720 C CA . ALA B 1 7 ? -28.453 -5.184 33.656 1 28.23 7 ALA B CA 1
ATOM 1721 C C . ALA B 1 7 ? -27.688 -4.164 32.812 1 28.23 7 ALA B C 1
ATOM 1723 O O . ALA B 1 7 ? -27.75 -4.199 31.594 1 28.23 7 ALA B O 1
ATOM 1724 N N . PRO B 1 8 ? -27.422 -2.957 33.344 1 27.69 8 PRO B N 1
ATOM 1725 C CA . PRO B 1 8 ? -26.641 -1.945 32.625 1 27.69 8 PRO B CA 1
ATOM 1726 C C . PRO B 1 8 ? -25.438 -2.533 31.906 1 27.69 8 PRO B C 1
ATOM 1728 O O . PRO B 1 8 ? -24.859 -3.527 32.375 1 27.69 8 PRO B O 1
ATOM 1731 N N . SER B 1 9 ? -25.422 -2.568 30.609 1 30.42 9 SER B N 1
ATOM 1732 C CA . SER B 1 9 ? -24.312 -3.006 29.766 1 30.42 9 SER B CA 1
ATOM 1733 C C . SER B 1 9 ? -22.969 -2.584 30.344 1 30.42 9 SER B C 1
ATOM 1735 O O . SER B 1 9 ? -22.781 -1.42 30.703 1 30.42 9 SER B O 1
ATOM 1737 N N . THR B 1 10 ? -22.359 -3.434 31.156 1 29.45 10 THR B N 1
ATOM 1738 C CA . THR B 1 10 ? -21 -3.342 31.656 1 29.45 10 THR B CA 1
ATOM 1739 C C . THR B 1 10 ? -20.062 -2.75 30.594 1 29.45 10 THR B C 1
ATOM 1741 O O . THR B 1 10 ? -19.797 -3.385 29.578 1 29.45 10 THR B O 1
ATOM 1744 N N . TRP B 1 11 ? -20.297 -1.527 30.125 1 32.78 11 TRP B N 1
ATOM 1745 C CA . TRP B 1 11 ? -19.156 -0.823 29.516 1 32.78 11 TRP B CA 1
ATOM 1746 C C . TRP B 1 11 ? -17.859 -1.213 30.203 1 32.78 11 TRP B C 1
ATOM 1748 O O . TRP B 1 11 ? -17.609 -0.838 31.344 1 32.78 11 TRP B O 1
ATOM 1758 N N . LEU B 1 12 ? -17.656 -2.568 30.422 1 31.94 12 LEU B N 1
ATOM 1759 C CA . LEU B 1 12 ? -16.562 -3.209 31.141 1 31.94 12 LEU B CA 1
ATOM 1760 C C . LEU B 1 12 ? -15.305 -2.363 31.078 1 31.94 12 LEU B C 1
ATOM 1762 O O . LEU B 1 12 ? -15.188 -1.476 30.234 1 31.94 12 LEU B O 1
ATOM 1766 N N . ASN B 1 13 ? -14.203 -2.729 31.922 1 31.48 13 ASN B N 1
ATOM 1767 C CA . ASN B 1 13 ? -12.828 -2.562 32.375 1 31.48 13 ASN B CA 1
ATOM 1768 C C . ASN B 1 13 ? -11.859 -2.463 31.203 1 31.48 13 ASN B C 1
ATOM 1770 O O . ASN B 1 13 ? -11.195 -3.441 30.859 1 31.48 13 ASN B O 1
ATOM 1774 N N . HIS B 1 14 ? -12.242 -2.262 29.953 1 38.41 14 HIS B N 1
ATOM 1775 C CA . HIS B 1 14 ? -11.062 -2.004 29.125 1 38.41 14 HIS B CA 1
ATOM 1776 C C . HIS B 1 14 ? -10.047 -1.156 29.875 1 38.41 14 HIS B C 1
ATOM 1778 O O . HIS B 1 14 ? -10.383 -0.099 30.422 1 38.41 14 HIS B O 1
ATOM 1784 N N . GLY B 1 15 ? -9.18 -1.561 30.625 1 41.16 15 GLY B N 1
ATOM 1785 C CA . GLY B 1 15 ? -8.133 -0.764 31.25 1 41.16 15 GLY B CA 1
ATOM 1786 C C . GLY B 1 15 ? -7.949 0.594 30.594 1 41.16 15 GLY B C 1
ATOM 1787 O O . GLY B 1 15 ? -8.398 0.812 29.469 1 41.16 15 GLY B O 1
ATOM 1788 N N . ASN B 1 16 ? -8 1.887 31.219 1 47.16 16 ASN B N 1
ATOM 1789 C CA . ASN B 1 16 ? -7.895 3.307 30.906 1 47.16 16 ASN B CA 1
ATOM 1790 C C . ASN B 1 16 ? -6.941 3.549 29.734 1 47.16 16 ASN B C 1
ATOM 1792 O O . ASN B 1 16 ? -5.844 4.082 29.922 1 47.16 16 ASN B O 1
ATOM 1796 N N . LYS B 1 17 ? -6.719 2.688 28.844 1 60.19 17 LYS B N 1
ATOM 1797 C CA . LYS B 1 17 ? -5.641 2.945 27.891 1 60.19 17 LYS B CA 1
ATOM 1798 C C . LYS B 1 17 ? -5.902 4.223 27.094 1 60.19 17 LYS B C 1
ATOM 1800 O O . LYS B 1 17 ? -6.969 4.387 26.5 1 60.19 17 LYS B O 1
ATOM 1805 N N . GLN B 1 18 ? -5.215 5.305 27.422 1 81.12 18 GLN B N 1
ATOM 1806 C CA . GLN B 1 18 ? -5.184 6.609 26.766 1 81.12 18 GLN B CA 1
ATOM 1807 C C . GLN B 1 18 ? -5.137 6.461 25.25 1 81.12 18 GLN B C 1
ATOM 1809 O O . GLN B 1 18 ? -4.352 5.668 24.719 1 81.12 18 GLN B O 1
ATOM 1814 N N . VAL B 1 19 ? -6.219 7.062 24.609 1 92 19 VAL B N 1
ATOM 1815 C CA . VAL B 1 19 ? -6.234 7.07 23.156 1 92 19 VAL B CA 1
ATOM 1816 C C . VAL B 1 19 ? -4.973 7.758 22.625 1 92 19 VAL B C 1
ATOM 1818 O O . VAL B 1 19 ? -4.516 8.75 23.203 1 92 19 VAL B O 1
ATOM 1821 N N . VAL B 1 20 ? -4.449 7.156 21.672 1 95.75 20 VAL B N 1
ATOM 1822 C CA . VAL B 1 20 ? -3.281 7.77 21.047 1 95.75 20 VAL B CA 1
ATOM 1823 C C . VAL B 1 20 ? -3.676 8.398 19.719 1 95.75 20 VAL B C 1
ATOM 1825 O O . VAL B 1 20 ? -4.434 7.805 18.953 1 95.75 20 VAL B O 1
ATOM 1828 N N . VAL B 1 21 ? -3.264 9.609 19.516 1 97.88 21 VAL B N 1
ATOM 1829 C CA . VAL B 1 21 ? -3.381 10.297 18.234 1 97.88 21 VAL B CA 1
ATOM 1830 C C . VAL B 1 21 ? -2.018 10.352 17.547 1 97.88 21 VAL B C 1
ATOM 1832 O O . VAL B 1 21 ? -1.085 10.977 18.047 1 97.88 21 VAL B O 1
ATOM 1835 N N . TRP B 1 22 ? -1.909 9.648 16.453 1 98.44 22 TRP B N 1
ATOM 1836 C CA . TRP B 1 22 ? -0.705 9.719 15.625 1 98.44 22 TRP B CA 1
ATOM 1837 C C . TRP B 1 22 ? -0.874 10.734 14.5 1 98.44 22 TRP B C 1
ATOM 1839 O O . TRP B 1 22 ? -1.91 10.766 13.836 1 98.44 22 TRP B O 1
ATOM 1849 N N . LEU B 1 23 ? 0.117 11.617 14.359 1 98.88 23 LEU B N 1
ATOM 1850 C CA . LEU B 1 23 ? 0.158 12.562 13.25 1 98.88 23 LEU B CA 1
ATOM 1851 C C . LEU B 1 23 ? 1.337 12.273 12.328 1 98.88 23 LEU B C 1
ATOM 1853 O O . LEU B 1 23 ? 2.494 12.375 12.734 1 98.88 23 LEU B O 1
ATOM 1857 N N . ILE B 1 24 ? 1.006 11.859 11.102 1 98.75 24 ILE B N 1
ATOM 1858 C CA . ILE B 1 24 ? 2.039 11.586 10.109 1 98.75 24 ILE B CA 1
ATOM 1859 C C . ILE B 1 24 ? 1.987 12.641 9.008 1 98.75 24 ILE B C 1
ATOM 1861 O O . ILE B 1 24 ? 0.921 12.914 8.453 1 98.75 24 ILE B O 1
ATOM 1865 N N . GLY B 1 25 ? 3.121 13.18 8.711 1 98.69 25 GLY B N 1
ATOM 1866 C CA . GLY B 1 25 ? 3.121 14.148 7.629 1 98.69 25 GLY B CA 1
ATOM 1867 C C . GLY B 1 25 ? 4.496 14.727 7.344 1 98.69 25 GLY B C 1
ATOM 1868 O O . GLY B 1 25 ? 5.496 14.258 7.887 1 98.69 25 GLY B O 1
ATOM 1869 N N . HIS B 1 26 ? 4.48 15.633 6.414 1 98.19 26 HIS B N 1
ATOM 1870 C CA . HIS B 1 26 ? 5.75 16.188 5.953 1 98.19 26 HIS B CA 1
ATOM 1871 C C . HIS B 1 26 ? 6.168 17.375 6.805 1 98.19 26 HIS B C 1
ATOM 1873 O O . HIS B 1 26 ? 5.945 17.391 8.016 1 98.19 26 HIS B O 1
ATOM 1879 N N . SER B 1 27 ? 6.898 18.328 6.266 1 98.19 27 SER B N 1
ATOM 1880 C CA . SER B 1 27 ? 7.539 19.422 6.992 1 98.19 27 SER B CA 1
ATOM 1881 C C . SER B 1 27 ? 6.512 20.25 7.754 1 98.19 27 SER B C 1
ATOM 1883 O O . SER B 1 27 ? 6.812 20.797 8.812 1 98.19 27 SER B O 1
ATOM 1885 N N . TYR B 1 28 ? 5.301 20.328 7.285 1 98.5 28 TYR B N 1
ATOM 1886 C CA . TYR B 1 28 ? 4.266 21.078 7.988 1 98.5 28 TYR B CA 1
ATOM 1887 C C . TYR B 1 28 ? 4.07 20.547 9.398 1 98.5 28 TYR B C 1
ATOM 1889 O O . TYR B 1 28 ? 4.008 21.312 10.359 1 98.5 28 TYR B O 1
ATOM 1897 N N . LEU B 1 29 ? 4.035 19.219 9.5 1 98.75 29 LEU B N 1
ATOM 1898 C CA . LEU B 1 29 ? 3.844 18.641 10.82 1 98.75 29 LEU B CA 1
ATOM 1899 C C . LEU B 1 29 ? 5.117 18.75 11.648 1 98.75 29 LEU B C 1
ATOM 1901 O O . LEU B 1 29 ? 5.051 18.891 12.875 1 98.75 29 LEU B O 1
ATOM 1905 N N . PHE B 1 30 ? 6.258 18.703 10.953 1 98.62 30 PHE B N 1
ATOM 1906 C CA . PHE B 1 30 ? 7.523 18.891 11.656 1 98.62 30 PHE B CA 1
ATOM 1907 C C . PHE B 1 30 ? 7.547 20.234 12.367 1 98.62 30 PHE B C 1
ATOM 1909 O O . PHE B 1 30 ? 7.785 20.312 13.57 1 98.62 30 PHE B O 1
ATOM 1916 N N . TRP B 1 31 ? 7.211 21.266 11.688 1 98.56 31 TRP B N 1
ATOM 1917 C CA . TRP B 1 31 ? 7.258 22.625 12.234 1 98.56 31 TRP B CA 1
ATOM 1918 C C . TRP B 1 31 ? 6.086 22.875 13.18 1 98.56 31 TRP B C 1
ATOM 1920 O O . TRP B 1 31 ? 6.215 23.594 14.164 1 98.56 31 TRP B O 1
ATOM 1930 N N . ALA B 1 32 ? 4.988 22.25 12.867 1 98.75 32 ALA B N 1
ATOM 1931 C CA . ALA B 1 32 ? 3.826 22.406 13.742 1 98.75 32 ALA B CA 1
ATOM 1932 C C . ALA B 1 32 ? 4.098 21.812 15.117 1 98.75 32 ALA B C 1
ATOM 1934 O O . ALA B 1 32 ? 3.674 22.375 16.141 1 98.75 32 ALA B O 1
ATOM 1935 N N . ALA B 1 33 ? 4.758 20.703 15.148 1 98.62 33 ALA B N 1
ATOM 1936 C CA . ALA B 1 33 ? 5.105 20.094 16.422 1 98.62 33 ALA B CA 1
ATOM 1937 C C . ALA B 1 33 ? 5.984 21.016 17.266 1 98.62 33 ALA B C 1
ATOM 1939 O O . ALA B 1 33 ? 5.766 21.172 18.469 1 98.62 33 ALA B O 1
ATOM 1940 N N . ARG B 1 34 ? 6.895 21.625 16.625 1 98.19 34 ARG B N 1
ATOM 1941 C CA . ARG B 1 34 ? 7.789 22.547 17.312 1 98.19 34 ARG B CA 1
ATOM 1942 C C . ARG B 1 34 ? 7.035 23.781 17.812 1 98.19 34 ARG B C 1
ATOM 1944 O O . ARG B 1 34 ? 7.254 24.234 18.938 1 98.19 34 ARG B O 1
ATOM 1951 N N . ARG B 1 35 ? 6.199 24.25 16.953 1 98.38 35 ARG B N 1
ATOM 1952 C CA . ARG B 1 35 ? 5.391 25.406 17.344 1 98.38 35 ARG B CA 1
ATOM 1953 C C . ARG B 1 35 ? 4.488 25.062 18.516 1 98.38 35 ARG B C 1
ATOM 1955 O O . ARG B 1 35 ? 4.328 25.859 19.438 1 98.38 35 ARG B O 1
ATOM 1962 N N . ALA B 1 36 ? 3.91 23.891 18.531 1 98.31 36 ALA B N 1
ATOM 1963 C CA . ALA B 1 36 ? 3.01 23.438 19.578 1 98.31 36 ALA B CA 1
ATOM 1964 C C . ALA B 1 36 ? 3.719 2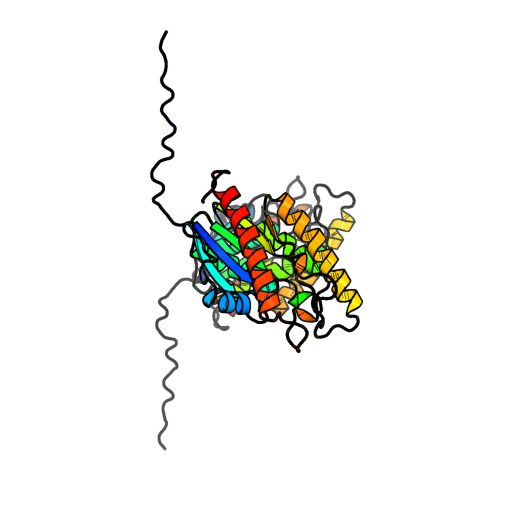3.391 20.938 1 98.31 36 ALA B C 1
ATOM 1966 O O . ALA B 1 36 ? 3.111 23.672 21.969 1 98.31 36 ALA B O 1
ATOM 1967 N N . GLU B 1 37 ? 4.961 23.109 20.922 1 97.19 37 GLU B N 1
ATOM 1968 C CA . GLU B 1 37 ? 5.742 22.969 22.156 1 97.19 37 GLU B CA 1
ATOM 1969 C C . GLU B 1 37 ? 5.758 24.266 22.953 1 97.19 37 GLU B C 1
ATOM 1971 O O . GLU B 1 37 ? 5.852 24.25 24.172 1 97.19 37 GLU B O 1
ATOM 1976 N N . ILE B 1 38 ? 5.68 25.312 22.266 1 96 38 ILE B N 1
ATOM 1977 C CA . ILE B 1 38 ? 5.828 26.594 22.969 1 96 38 ILE B CA 1
ATOM 1978 C C . ILE B 1 38 ? 4.461 27.25 23.141 1 96 38 ILE B C 1
ATOM 1980 O O . ILE B 1 38 ? 4.367 28.406 23.578 1 96 38 ILE B O 1
ATOM 1984 N N . ARG B 1 39 ? 3.436 26.609 22.766 1 94.25 39 ARG B N 1
ATOM 1985 C CA . ARG B 1 39 ? 2.066 27.062 22.969 1 94.25 39 ARG B CA 1
ATOM 1986 C C . ARG B 1 39 ? 1.457 26.438 24.219 1 94.25 39 ARG B C 1
ATOM 1988 O O . ARG B 1 39 ? 1.914 25.391 24.688 1 94.25 39 ARG B O 1
ATOM 1995 N N . PRO B 1 40 ? 0.415 27.203 24.719 1 91.38 40 PRO B N 1
ATOM 1996 C CA . PRO B 1 40 ? -0.339 26.547 25.797 1 91.38 40 PRO B CA 1
ATOM 1997 C C . PRO B 1 40 ? -0.903 25.188 25.359 1 91.38 40 PRO B C 1
ATOM 1999 O O . PRO B 1 40 ? -1.376 25.047 24.234 1 91.38 40 PRO B O 1
ATOM 2002 N N . GLY B 1 41 ? -0.746 24.156 26.141 1 93.25 41 GLY B N 1
ATOM 2003 C CA . GLY B 1 41 ? -1.237 22.828 25.844 1 93.25 41 GLY B CA 1
ATOM 2004 C C . GLY B 1 41 ? -0.15 21.891 25.359 1 93.25 41 GLY B C 1
ATOM 2005 O O . GLY B 1 41 ? -0.337 20.672 25.344 1 93.25 41 GLY B O 1
ATOM 2006 N N . GLY B 1 42 ? 0.983 22.562 24.828 1 96.19 42 GLY B N 1
ATOM 2007 C CA . GLY B 1 42 ? 2.125 21.766 24.406 1 96.19 42 GLY B CA 1
ATOM 2008 C C . GLY B 1 42 ? 1.833 20.875 23.203 1 96.19 42 GLY B C 1
ATOM 2009 O O . GLY B 1 42 ? 0.879 21.125 22.469 1 96.19 42 GLY B O 1
ATOM 2010 N N . ARG B 1 43 ? 2.643 19.906 23.016 1 97.06 43 ARG B N 1
ATOM 2011 C CA . ARG B 1 43 ? 2.525 19 21.875 1 97.06 43 ARG B CA 1
ATOM 2012 C C . ARG B 1 43 ? 1.235 18.188 21.953 1 97.06 43 ARG B C 1
ATOM 2014 O O . ARG B 1 43 ? 0.79 17.625 20.953 1 97.06 43 ARG B O 1
ATOM 2021 N N . ASN B 1 44 ? 0.645 18.188 23.109 1 97 44 ASN B N 1
ATOM 2022 C CA . ASN B 1 44 ? -0.623 17.484 23.234 1 97 44 ASN B CA 1
ATOM 2023 C C . ASN B 1 44 ? -1.807 18.375 22.875 1 97 44 ASN B C 1
ATOM 2025 O O . ASN B 1 44 ? -2.959 17.938 22.969 1 97 44 ASN B O 1
ATOM 2029 N N . LEU B 1 45 ? -1.572 19.578 22.516 1 97.31 45 LEU B N 1
ATOM 2030 C CA . LEU B 1 45 ? -2.539 20.547 22.016 1 97.31 45 LEU B CA 1
ATOM 2031 C C . LEU B 1 45 ? -3.678 20.734 23.016 1 97.31 45 LEU B C 1
ATOM 2033 O O . LEU B 1 45 ? -4.828 20.922 22.609 1 97.31 45 LEU B O 1
ATOM 2037 N N . GLY B 1 46 ? -3.391 20.5 24.281 1 95.25 46 GLY B N 1
ATOM 2038 C CA . GLY B 1 46 ? -4.355 20.734 25.344 1 95.25 46 GLY B CA 1
ATOM 2039 C C . GLY B 1 46 ? -5.27 19.562 25.594 1 95.25 46 GLY B C 1
ATOM 2040 O O . GLY B 1 46 ? -6.117 19.609 26.5 1 95.25 46 GLY B O 1
ATOM 2041 N N . PHE B 1 47 ? -5.082 18.484 24.828 1 94.94 47 PHE B N 1
ATOM 2042 C CA . PHE B 1 47 ? -5.883 17.281 25.062 1 94.94 47 PHE B CA 1
ATOM 2043 C C . PHE B 1 47 ? -5.395 16.547 26.312 1 94.94 47 PHE B C 1
ATOM 2045 O O . PHE B 1 47 ? -4.191 16.344 26.484 1 94.94 47 PHE B O 1
ATOM 2052 N N . THR B 1 48 ? -6.32 16.109 27.141 1 90.81 48 THR B N 1
ATOM 2053 C CA . THR B 1 48 ? -5.941 15.438 28.375 1 90.81 48 THR B CA 1
ATOM 2054 C C . THR B 1 48 ? -6.262 13.945 28.297 1 90.81 48 THR B C 1
ATOM 2056 O O . THR B 1 48 ? -5.637 13.133 28.984 1 90.81 48 THR B O 1
ATOM 2059 N N . ALA B 1 49 ? -7.148 13.602 27.453 1 87.44 49 ALA B N 1
ATOM 2060 C CA . ALA B 1 49 ? -7.594 12.219 27.391 1 87.44 49 ALA B CA 1
ATOM 2061 C C . ALA B 1 49 ? -6.93 11.484 26.219 1 87.44 49 ALA B C 1
ATOM 2063 O O . ALA B 1 49 ? -7.305 10.359 25.891 1 87.44 49 ALA B O 1
ATOM 2064 N N . ALA B 1 50 ? -5.992 12.195 25.594 1 93.31 50 ALA B N 1
ATOM 2065 C CA . ALA B 1 50 ? -5.289 11.594 24.453 1 93.31 50 ALA B CA 1
ATOM 2066 C C . ALA B 1 50 ? -3.816 11.992 24.453 1 93.31 50 ALA B C 1
ATOM 2068 O O . ALA B 1 50 ? -3.463 13.086 24.906 1 93.31 50 ALA B O 1
ATOM 2069 N N . ALA B 1 51 ? -3.02 11.062 24.047 1 95.12 51 ALA B N 1
ATOM 2070 C CA . ALA B 1 51 ? -1.608 11.367 23.828 1 95.12 51 ALA B CA 1
ATOM 2071 C C . ALA B 1 51 ? -1.322 11.562 22.344 1 95.12 51 ALA B C 1
ATOM 2073 O O . ALA B 1 51 ? -1.714 10.742 21.5 1 95.12 51 ALA B O 1
ATOM 2074 N N . LEU B 1 52 ? -0.674 12.656 22.016 1 97.75 52 LEU B N 1
ATOM 2075 C CA . LEU B 1 52 ? -0.353 12.945 20.625 1 97.75 52 LEU B CA 1
ATOM 2076 C C . LEU B 1 52 ? 1.09 12.562 20.312 1 97.75 52 LEU B C 1
ATOM 2078 O O . LEU B 1 52 ? 2.006 12.914 21.047 1 97.75 52 LEU B O 1
ATOM 2082 N N . GLU B 1 53 ? 1.255 11.75 19.281 1 97.88 53 GLU B N 1
ATOM 2083 C CA . GLU B 1 53 ? 2.557 11.359 18.75 1 97.88 53 GLU B CA 1
ATOM 2084 C C . GLU B 1 53 ? 2.773 11.938 17.359 1 97.88 53 GLU B C 1
ATOM 2086 O O . GLU B 1 53 ? 2.016 11.633 16.438 1 97.88 53 GLU B O 1
ATOM 2091 N N . TRP B 1 54 ? 3.863 12.758 17.25 1 98.5 54 TRP B N 1
ATOM 2092 C CA . TRP B 1 54 ? 4.113 13.484 16.016 1 98.5 54 TRP B CA 1
ATOM 2093 C C . TRP B 1 54 ? 5.195 12.797 15.188 1 98.5 54 TRP B C 1
ATOM 2095 O O . TRP B 1 54 ? 6.289 12.516 15.695 1 98.5 54 TRP B O 1
ATOM 2105 N N . LYS B 1 55 ? 4.867 12.492 13.992 1 98.12 55 LYS B N 1
ATOM 2106 C CA . LYS B 1 55 ? 5.824 12.023 13 1 98.12 55 LYS B CA 1
ATOM 2107 C C . LYS B 1 55 ? 5.875 12.961 11.797 1 98.12 55 LYS B C 1
ATOM 2109 O O . LYS B 1 55 ? 5.309 12.656 10.742 1 98.12 55 LYS B O 1
ATOM 2114 N N . GLY B 1 56 ? 6.57 14.078 12.008 1 98.44 56 GLY B N 1
ATOM 2115 C CA . GLY B 1 56 ? 6.832 15.023 10.93 1 98.44 56 GLY B CA 1
ATOM 2116 C C . GLY B 1 56 ? 8.133 14.742 10.203 1 98.44 56 GLY B C 1
ATOM 2117 O O . GLY B 1 56 ? 9.219 15.008 10.734 1 98.44 56 GLY B O 1
ATOM 2118 N N . ILE B 1 57 ? 8.023 14.273 9.031 1 97.69 57 ILE B N 1
ATOM 2119 C CA . ILE B 1 57 ? 9.203 13.891 8.258 1 97.69 57 ILE B CA 1
ATOM 2120 C C . ILE B 1 57 ? 9.445 14.906 7.148 1 97.69 57 ILE B C 1
ATOM 2122 O O . ILE B 1 57 ? 8.656 15.008 6.207 1 97.69 57 ILE B O 1
ATOM 2126 N N . ARG B 1 58 ? 10.523 15.633 7.297 1 96.94 58 ARG B N 1
ATOM 2127 C CA . ARG B 1 58 ? 10.836 16.656 6.305 1 96.94 58 ARG B CA 1
ATOM 2128 C C . ARG B 1 58 ? 10.992 16.047 4.918 1 96.94 58 ARG B C 1
ATOM 2130 O O . ARG B 1 58 ? 11.664 15.023 4.754 1 96.94 58 ARG B O 1
ATOM 2137 N N . GLY B 1 59 ? 10.383 16.609 3.938 1 95.38 59 GLY B N 1
ATOM 2138 C CA . GLY B 1 59 ? 10.508 16.172 2.557 1 95.38 59 GLY B CA 1
ATOM 2139 C C . GLY B 1 59 ? 9.625 14.969 2.232 1 95.38 59 GLY B C 1
ATOM 2140 O O . GLY B 1 59 ? 9.609 14.5 1.094 1 95.38 59 GLY B O 1
ATOM 2141 N N . MET B 1 60 ? 8.82 14.586 3.135 1 97 60 MET B N 1
ATOM 2142 C CA . MET B 1 60 ? 8.023 13.367 2.984 1 97 60 MET B CA 1
ATOM 2143 C C . MET B 1 60 ? 7.07 13.484 1.801 1 97 60 MET B C 1
ATOM 2145 O O . MET B 1 60 ? 6.398 14.508 1.64 1 97 60 MET B O 1
ATOM 2149 N N . SER B 1 61 ? 7.137 12.5 0.935 1 96.94 61 SER B N 1
ATOM 2150 C CA . SER B 1 61 ? 6.117 12.32 -0.095 1 96.94 61 SER B CA 1
ATOM 2151 C C . SER B 1 61 ? 5.078 11.289 0.325 1 96.94 61 SER B C 1
ATOM 2153 O O . SER B 1 61 ? 5.223 10.641 1.365 1 96.94 61 SER B O 1
ATOM 2155 N N . TRP B 1 62 ? 4.078 11.188 -0.456 1 98 62 TRP B N 1
ATOM 2156 C CA . TRP B 1 62 ? 2.992 10.266 -0.134 1 98 62 TRP B CA 1
ATOM 2157 C C . TRP B 1 62 ? 3.506 8.836 -0.036 1 98 62 TRP B C 1
ATOM 2159 O O . TRP B 1 62 ? 2.98 8.031 0.739 1 98 62 TRP B O 1
ATOM 2169 N N . TRP B 1 63 ? 4.539 8.531 -0.709 1 94.31 63 TRP B N 1
ATOM 2170 C CA . TRP B 1 63 ? 5.09 7.18 -0.781 1 94.31 63 TRP B CA 1
ATOM 2171 C C . TRP B 1 63 ? 5.477 6.676 0.605 1 94.31 63 TRP B C 1
ATOM 2173 O O . TRP B 1 63 ? 5.516 5.465 0.844 1 94.31 63 TRP B O 1
ATOM 2183 N N . GLN B 1 64 ? 5.668 7.535 1.508 1 96.38 64 GLN B N 1
ATOM 2184 C CA . GLN B 1 64 ? 6.152 7.164 2.832 1 96.38 64 GLN B CA 1
ATOM 2185 C C . GLN B 1 64 ? 4.996 7.004 3.818 1 96.38 64 GLN B C 1
ATOM 2187 O O . GLN B 1 64 ? 5.184 6.496 4.926 1 96.38 64 GLN B O 1
ATOM 2192 N N . VAL B 1 65 ? 3.818 7.332 3.414 1 98.38 65 VAL B N 1
ATOM 2193 C CA . VAL B 1 65 ? 2.688 7.367 4.336 1 98.38 65 VAL B CA 1
ATOM 2194 C C . VAL B 1 65 ? 2.326 5.945 4.762 1 98.38 65 VAL B C 1
ATOM 2196 O O . VAL B 1 65 ? 2.244 5.648 5.957 1 98.38 65 VAL B O 1
ATOM 2199 N N . LEU B 1 66 ? 2.166 5.074 3.84 1 97.62 66 LEU B N 1
ATOM 2200 C CA . LEU B 1 66 ? 1.723 3.721 4.156 1 97.62 66 LEU B CA 1
ATOM 2201 C C . LEU B 1 66 ? 2.762 2.992 5 1 97.62 66 LEU B C 1
ATOM 2203 O O . LEU B 1 66 ? 2.426 2.402 6.031 1 97.62 66 LEU B O 1
ATOM 2207 N N . PRO B 1 67 ? 4.051 3.023 4.66 1 95.69 67 PRO B N 1
ATOM 2208 C CA . PRO B 1 67 ? 5.051 2.396 5.527 1 95.69 67 PRO B CA 1
ATOM 2209 C C . PRO B 1 67 ? 5.023 2.943 6.949 1 95.69 67 PRO B C 1
ATOM 2211 O O . PRO B 1 67 ? 5.164 2.182 7.91 1 95.69 67 PRO B O 1
ATOM 2214 N N . GLU B 1 68 ? 4.812 4.207 7.09 1 97 68 GLU B N 1
ATOM 2215 C CA . GLU B 1 68 ? 4.742 4.793 8.43 1 97 68 GLU B CA 1
ATOM 2216 C C . GLU B 1 68 ? 3.521 4.281 9.188 1 97 68 GLU B C 1
ATOM 2218 O O . GLU B 1 68 ? 3.607 3.99 10.383 1 97 68 GLU B O 1
ATOM 2223 N N . ALA B 1 69 ? 2.449 4.148 8.5 1 97.44 69 ALA B N 1
ATOM 2224 C CA . ALA B 1 69 ? 1.238 3.627 9.133 1 97.44 69 ALA B CA 1
ATOM 2225 C C . ALA B 1 69 ? 1.423 2.174 9.555 1 97.44 69 ALA B C 1
ATOM 2227 O O . ALA B 1 69 ? 0.96 1.772 10.625 1 97.44 69 ALA B O 1
ATOM 2228 N N . VAL B 1 70 ? 2.055 1.405 8.758 1 95.12 70 VAL B N 1
ATOM 2229 C CA . VAL B 1 70 ? 2.33 0.009 9.078 1 95.12 70 VAL B CA 1
ATOM 2230 C C . VAL B 1 70 ? 3.199 -0.072 10.328 1 95.12 70 VAL B C 1
ATOM 2232 O O . VAL B 1 70 ? 2.938 -0.88 11.219 1 95.12 70 VAL B O 1
ATOM 2235 N N . GLU B 1 71 ? 4.195 0.796 10.398 1 94.69 71 GLU B N 1
ATOM 2236 C CA . GLU B 1 71 ? 5.055 0.825 11.578 1 94.69 71 GLU B CA 1
ATOM 2237 C C . GLU B 1 71 ? 4.258 1.166 12.836 1 94.69 71 GLU B C 1
ATOM 2239 O O . GLU B 1 71 ? 4.449 0.552 13.883 1 94.69 71 GLU B O 1
ATOM 2244 N N . ILE B 1 72 ? 3.393 2.068 12.719 1 96 72 ILE B N 1
ATOM 2245 C CA . ILE B 1 72 ? 2.549 2.461 13.844 1 96 72 ILE B CA 1
ATOM 2246 C C . ILE B 1 72 ? 1.67 1.286 14.266 1 96 72 ILE B C 1
ATOM 2248 O O . ILE B 1 72 ? 1.514 1.017 15.461 1 96 72 ILE B O 1
ATOM 2252 N N . SER B 1 73 ? 1.172 0.574 13.297 1 93.62 73 SER B N 1
ATOM 2253 C CA . SER B 1 73 ? 0.26 -0.531 13.578 1 93.62 73 SER B CA 1
ATOM 2254 C C . SER B 1 73 ? 0.975 -1.669 14.305 1 93.62 73 SER B C 1
ATOM 2256 O O . SER B 1 73 ? 0.336 -2.486 14.969 1 93.62 73 SER B O 1
ATOM 2258 N N . ARG B 1 74 ? 2.236 -1.734 14.133 1 89.12 74 ARG B N 1
ATOM 2259 C CA . ARG B 1 74 ? 3.029 -2.748 14.82 1 89.12 74 ARG B CA 1
ATOM 2260 C C . ARG B 1 74 ? 3.203 -2.396 16.297 1 89.12 74 ARG B C 1
ATOM 2262 O O . ARG B 1 74 ? 3.375 -3.283 17.141 1 89.12 74 ARG B O 1
ATOM 2269 N N . ARG B 1 75 ? 3.066 -1.149 16.578 1 87.75 75 ARG B N 1
ATOM 2270 C CA . ARG B 1 75 ? 3.355 -0.65 17.922 1 87.75 75 ARG B CA 1
ATOM 2271 C C . ARG B 1 75 ? 2.072 -0.448 18.719 1 87.75 75 ARG B C 1
ATOM 2273 O O . ARG B 1 75 ? 2.055 -0.647 19.938 1 87.75 75 ARG B O 1
ATOM 2280 N N . ASP B 1 76 ? 1.107 -0.018 18.047 1 83.75 76 ASP B N 1
ATOM 2281 C CA . ASP B 1 76 ? -0.129 0.38 18.719 1 83.75 76 ASP B CA 1
ATOM 2282 C C . ASP B 1 76 ? -1.305 -0.472 18.25 1 83.75 76 ASP B C 1
ATOM 2284 O O . ASP B 1 76 ? -1.707 -0.395 17.078 1 83.75 76 ASP B O 1
ATOM 2288 N N . ARG B 1 77 ? -1.896 -1.143 19.125 1 76.81 77 ARG B N 1
ATOM 2289 C CA . ARG B 1 77 ? -2.963 -2.064 18.75 1 76.81 77 ARG B CA 1
ATOM 2290 C C . ARG B 1 77 ? -4.312 -1.585 19.281 1 76.81 77 ARG B C 1
ATOM 2292 O O . ARG B 1 77 ? -5.344 -2.197 19 1 76.81 77 ARG B O 1
ATOM 2299 N N . GLY B 1 78 ? -4.305 -0.484 20.047 1 82.19 78 GLY B N 1
ATOM 2300 C CA . GLY B 1 78 ? -5.555 0.043 20.562 1 82.19 78 GLY B CA 1
ATOM 2301 C C . GLY B 1 78 ? -6.234 1.014 19.625 1 82.19 78 GLY B C 1
ATOM 2302 O O . GLY B 1 78 ? -5.785 1.205 18.484 1 82.19 78 GLY B O 1
ATOM 2303 N N . PRO B 1 79 ? -7.461 1.5 20.078 1 86.19 79 PRO B N 1
ATOM 2304 C CA . PRO B 1 79 ? -8.117 2.551 19.297 1 86.19 79 PRO B CA 1
ATOM 2305 C C . PRO B 1 79 ? -7.254 3.797 19.125 1 86.19 79 PRO B C 1
ATOM 2307 O O . PRO B 1 79 ? -6.586 4.219 20.078 1 86.19 79 PRO B O 1
ATOM 2310 N N . LEU B 1 80 ? -7.238 4.219 17.953 1 93.06 80 LEU B N 1
ATOM 2311 C CA . LEU B 1 80 ? -6.41 5.406 17.781 1 93.06 80 LEU B CA 1
ATOM 2312 C C . LEU B 1 80 ? -6.945 6.289 16.672 1 93.06 80 LEU B C 1
ATOM 2314 O O . LEU B 1 80 ? -7.832 5.875 15.914 1 93.06 80 LEU B O 1
ATOM 2318 N N . VAL B 1 81 ? -6.527 7.531 16.688 1 97.56 81 VAL B N 1
ATOM 2319 C CA . VAL B 1 81 ? -6.73 8.5 15.625 1 97.56 81 VAL B CA 1
ATOM 2320 C C . VAL B 1 81 ? -5.445 8.648 14.812 1 97.56 81 VAL B C 1
ATOM 2322 O O . VAL B 1 81 ? -4.352 8.734 15.375 1 97.56 81 VAL B O 1
ATOM 2325 N N . LEU B 1 82 ? -5.602 8.57 13.508 1 98.56 82 LEU B N 1
ATOM 2326 C CA . LEU B 1 82 ? -4.461 8.773 12.625 1 98.56 82 LEU B CA 1
ATOM 2327 C C . LEU B 1 82 ? -4.672 10.008 11.742 1 98.56 82 LEU B C 1
ATOM 2329 O O . LEU B 1 82 ? -5.555 10.008 10.883 1 98.56 82 LEU B O 1
ATOM 2333 N N . VAL B 1 83 ? -3.881 11.039 11.977 1 98.88 83 VAL B N 1
ATOM 2334 C CA . VAL B 1 83 ? -3.902 12.258 11.18 1 98.88 83 VAL B CA 1
ATOM 2335 C C . VAL B 1 83 ? -2.834 12.188 10.086 1 98.88 83 VAL B C 1
ATOM 2337 O O . VAL B 1 83 ? -1.671 11.891 10.367 1 98.88 83 VAL B O 1
ATOM 2340 N N . ILE B 1 84 ? -3.262 12.414 8.852 1 98.94 84 ILE B N 1
ATOM 2341 C CA . ILE B 1 84 ? -2.33 12.398 7.727 1 98.94 84 ILE B CA 1
ATOM 2342 C C . ILE B 1 84 ? -2.299 13.773 7.062 1 98.94 84 ILE B C 1
ATOM 2344 O O . ILE B 1 84 ? -3.33 14.273 6.609 1 98.94 84 ILE B O 1
ATOM 2348 N N . HIS B 1 85 ? -1.167 14.438 7.031 1 98.94 85 HIS B N 1
ATOM 2349 C CA . HIS B 1 85 ? -0.908 15.648 6.266 1 98.94 85 HIS B CA 1
ATOM 2350 C C . HIS B 1 85 ? 0.272 15.461 5.316 1 98.94 85 HIS B C 1
ATOM 2352 O O . HIS B 1 85 ? 1.423 15.68 5.699 1 98.94 85 HIS B O 1
ATOM 2358 N N . ALA B 1 86 ? -0.069 15.117 4.105 1 98.62 86 ALA B N 1
ATOM 2359 C CA . ALA B 1 86 ? 0.949 14.758 3.119 1 98.62 86 ALA B CA 1
ATOM 2360 C C . ALA B 1 86 ? 0.48 15.078 1.704 1 98.62 86 ALA B C 1
ATOM 2362 O O . ALA B 1 86 ? -0.451 15.867 1.515 1 98.62 86 ALA B O 1
ATOM 2363 N N . ALA B 1 87 ? 1.205 14.703 0.666 1 98.44 87 ALA B N 1
ATOM 2364 C CA . ALA B 1 87 ? 0.902 14.734 -0.762 1 98.44 87 ALA B CA 1
ATOM 2365 C C . ALA B 1 87 ? 1.273 16.078 -1.371 1 98.44 87 ALA B C 1
ATOM 2367 O O . ALA B 1 87 ? 1.41 16.203 -2.59 1 98.44 87 ALA B O 1
ATOM 2368 N N . GLY B 1 88 ? 1.42 17.156 -0.569 1 97.69 88 GLY B N 1
ATOM 2369 C CA . GLY B 1 88 ? 1.823 18.438 -1.132 1 97.69 88 GLY B CA 1
ATOM 2370 C C . GLY B 1 88 ? 3.127 18.359 -1.905 1 97.69 88 GLY B C 1
ATOM 2371 O O . GLY B 1 88 ? 3.281 19.031 -2.934 1 97.69 88 GLY B O 1
ATOM 2372 N N . ASN B 1 89 ? 4.02 17.578 -1.468 1 96.62 89 ASN B N 1
ATOM 2373 C CA . ASN B 1 89 ? 5.34 17.453 -2.082 1 96.62 89 ASN B CA 1
ATOM 2374 C C . ASN B 1 89 ? 5.289 16.594 -3.344 1 96.62 89 ASN B C 1
ATOM 2376 O O . ASN B 1 89 ? 6.281 16.484 -4.07 1 96.62 89 ASN B O 1
ATOM 2380 N N . ASP B 1 90 ? 4.148 16.031 -3.656 1 97.31 90 ASP B N 1
ATOM 2381 C CA . ASP B 1 90 ? 4.02 15.094 -4.773 1 97.31 90 ASP B CA 1
ATOM 2382 C C . ASP B 1 90 ? 3.438 15.789 -6.004 1 97.31 90 ASP B C 1
ATOM 2384 O O . ASP B 1 90 ? 3.508 15.258 -7.113 1 97.31 90 ASP B O 1
ATOM 2388 N N . LEU B 1 91 ? 2.914 16.938 -5.828 1 97.12 91 LEU B N 1
ATOM 2389 C CA . LEU B 1 91 ? 2.066 17.547 -6.848 1 97.12 91 LEU B CA 1
ATOM 2390 C C . LEU B 1 91 ? 2.885 17.938 -8.07 1 97.12 91 LEU B C 1
ATOM 2392 O O . LEU B 1 91 ? 2.373 17.922 -9.195 1 97.12 91 LEU B O 1
ATOM 2396 N N . CYS B 1 92 ? 4.141 18.219 -7.887 1 94.38 92 CYS B N 1
ATOM 2397 C CA . CYS B 1 92 ? 4.98 18.594 -9.016 1 94.38 92 CYS B CA 1
ATOM 2398 C C . CYS B 1 92 ? 5.734 17.391 -9.57 1 94.38 92 CYS B C 1
ATOM 2400 O O . CYS B 1 92 ? 6.41 17.5 -10.594 1 94.38 92 CYS B O 1
ATOM 2402 N N . ARG B 1 93 ? 5.613 16.297 -8.961 1 91.56 93 ARG B N 1
ATOM 2403 C CA . ARG B 1 93 ? 6.508 15.188 -9.289 1 91.56 93 ARG B CA 1
ATOM 2404 C C . ARG B 1 93 ? 5.723 13.992 -9.812 1 91.56 93 ARG B C 1
ATOM 2406 O O . ARG B 1 93 ? 6.305 13.031 -10.328 1 91.56 93 ARG B O 1
ATOM 2413 N N . SER B 1 94 ? 4.504 13.969 -9.711 1 91.06 94 SER B N 1
ATOM 2414 C CA . SER B 1 94 ? 3.684 12.812 -10.047 1 91.06 94 SER B CA 1
ATOM 2415 C C . SER B 1 94 ? 2.543 13.188 -10.984 1 91.06 94 SER B C 1
ATOM 2417 O O . SER B 1 94 ? 2.025 14.305 -10.922 1 91.06 94 SER B O 1
ATOM 2419 N N . ARG B 1 95 ? 2.197 12.211 -11.82 1 92.81 95 ARG B N 1
ATOM 2420 C CA . ARG B 1 95 ? 0.917 12.359 -12.508 1 92.81 95 ARG B CA 1
ATOM 2421 C C . ARG B 1 95 ? -0.239 12.359 -11.508 1 92.81 95 ARG B C 1
ATOM 2423 O O . ARG B 1 95 ? -0.311 11.5 -10.633 1 92.81 95 ARG B O 1
ATOM 2430 N N . LEU B 1 96 ? -1.13 13.336 -11.703 1 96.25 96 LEU B N 1
ATOM 2431 C CA . LEU B 1 96 ? -2.217 13.562 -10.758 1 96.25 96 LEU B CA 1
ATOM 2432 C C . LEU B 1 96 ? -3.076 12.312 -10.609 1 96.25 96 LEU B C 1
ATOM 2434 O O . LEU B 1 96 ? -3.432 11.93 -9.492 1 96.25 96 LEU B O 1
ATOM 2438 N N . SER B 1 97 ? -3.389 11.68 -11.688 1 94.94 97 SER B N 1
ATOM 2439 C CA . SER B 1 97 ? -4.23 10.484 -11.656 1 94.94 97 SER B CA 1
ATOM 2440 C C . SER B 1 97 ? -3.57 9.359 -10.867 1 94.94 97 SER B C 1
ATOM 2442 O O . SER B 1 97 ? -4.227 8.68 -10.078 1 94.94 97 SER B O 1
ATOM 2444 N N . ASP B 1 98 ? -2.326 9.148 -11.047 1 94.44 98 ASP B N 1
ATOM 2445 C CA . ASP B 1 98 ? -1.583 8.117 -10.328 1 94.44 98 ASP B CA 1
ATOM 2446 C C . ASP B 1 98 ? -1.539 8.414 -8.828 1 94.44 98 ASP B C 1
ATOM 2448 O O . ASP B 1 98 ? -1.719 7.512 -8.008 1 94.44 98 ASP B O 1
ATOM 2452 N N . LEU B 1 99 ? -1.313 9.664 -8.531 1 96.75 99 LEU B N 1
ATOM 2453 C CA . LEU B 1 99 ? -1.248 10.07 -7.133 1 96.75 99 LEU B CA 1
ATOM 2454 C C . LEU B 1 99 ? -2.57 9.797 -6.426 1 96.75 99 LEU B C 1
ATOM 2456 O O . LEU B 1 99 ? -2.592 9.211 -5.344 1 96.75 99 LEU B O 1
ATOM 2460 N N . MET B 1 100 ? -3.619 10.133 -7.047 1 97.19 100 MET B N 1
ATOM 2461 C CA . MET B 1 100 ? -4.93 9.961 -6.43 1 97.19 100 MET B CA 1
ATOM 2462 C C . MET B 1 100 ? -5.277 8.484 -6.285 1 97.19 100 MET B C 1
ATOM 2464 O O . MET B 1 100 ? -5.848 8.07 -5.273 1 97.19 100 MET B O 1
ATOM 2468 N N . THR B 1 101 ? -4.93 7.711 -7.281 1 95.06 101 THR B N 1
ATOM 2469 C CA . THR B 1 101 ? -5.145 6.27 -7.203 1 95.06 101 THR B CA 1
ATOM 2470 C C . THR B 1 101 ? -4.379 5.672 -6.027 1 95.06 101 THR B C 1
ATOM 2472 O O . THR B 1 101 ? -4.938 4.906 -5.238 1 95.06 101 THR B O 1
ATOM 2475 N N . LEU B 1 102 ? -3.193 6.074 -5.883 1 96.12 102 LEU B N 1
ATOM 2476 C CA . LEU B 1 102 ? -2.355 5.578 -4.797 1 96.12 102 LEU B CA 1
ATOM 2477 C C . LEU B 1 102 ? -2.895 6.027 -3.443 1 96.12 102 LEU B C 1
ATOM 2479 O O . LEU B 1 102 ? -2.961 5.234 -2.502 1 96.12 102 LEU B O 1
ATOM 2483 N N . MET B 1 103 ? -3.264 7.238 -3.4 1 98.19 103 MET B N 1
ATOM 2484 C CA . MET B 1 103 ? -3.766 7.777 -2.141 1 98.19 103 MET B CA 1
ATOM 2485 C C . MET B 1 103 ? -5.016 7.035 -1.688 1 98.19 103 MET B C 1
ATOM 2487 O O . MET B 1 103 ? -5.125 6.641 -0.525 1 98.19 103 MET B O 1
ATOM 2491 N N . LYS B 1 104 ? -5.898 6.852 -2.572 1 97.44 104 LYS B N 1
ATOM 2492 C CA . LYS B 1 104 ? -7.133 6.16 -2.211 1 97.44 104 LYS B CA 1
ATOM 2493 C C . LYS B 1 104 ? -6.859 4.719 -1.8 1 97.44 104 LYS B C 1
ATOM 2495 O O . LYS B 1 104 ? -7.406 4.23 -0.809 1 97.44 104 LYS B O 1
ATOM 2500 N N . ALA B 1 105 ? -6.043 4.078 -2.518 1 96.12 105 ALA B N 1
ATOM 2501 C CA . ALA B 1 105 ? -5.68 2.703 -2.178 1 96.12 105 ALA B CA 1
ATOM 2502 C C . ALA B 1 105 ? -5.02 2.635 -0.802 1 96.12 105 ALA B C 1
ATOM 2504 O O . ALA B 1 105 ? -5.371 1.784 0.019 1 96.12 105 ALA B O 1
ATOM 2505 N N . ASP B 1 106 ? -4.094 3.547 -0.559 1 97.88 106 ASP B N 1
ATOM 2506 C CA . ASP B 1 106 ? -3.359 3.553 0.702 1 97.88 106 ASP B CA 1
ATOM 2507 C C . ASP B 1 106 ? -4.285 3.85 1.878 1 97.88 106 ASP B C 1
ATOM 2509 O O . ASP B 1 106 ? -4.219 3.186 2.914 1 97.88 106 ASP B O 1
ATOM 2513 N N . ILE B 1 107 ? -5.105 4.805 1.713 1 98.19 107 ILE B N 1
ATOM 2514 C CA . ILE B 1 107 ? -6.031 5.18 2.777 1 98.19 107 ILE B CA 1
ATOM 2515 C C . ILE B 1 107 ? -6.926 3.996 3.125 1 98.19 107 ILE B C 1
ATOM 2517 O O . ILE B 1 107 ? -7.133 3.688 4.301 1 98.19 107 ILE B O 1
ATOM 2521 N N . SER B 1 108 ? -7.426 3.334 2.127 1 96.56 108 SER B N 1
ATOM 2522 C CA . SER B 1 108 ? -8.266 2.164 2.346 1 96.56 108 SER B CA 1
ATOM 2523 C C . SER B 1 108 ? -7.504 1.06 3.07 1 96.56 108 SER B C 1
ATOM 2525 O O . SER B 1 108 ? -8.023 0.456 4.012 1 96.56 108 SER B O 1
ATOM 2527 N N . ARG B 1 109 ? -6.328 0.819 2.691 1 95.25 109 ARG B N 1
ATOM 2528 C CA . ARG B 1 109 ? -5.52 -0.247 3.275 1 95.25 109 ARG B CA 1
ATOM 2529 C C . ARG B 1 109 ? -5.121 0.089 4.707 1 95.25 109 ARG B C 1
ATOM 2531 O O . ARG B 1 109 ? -5.137 -0.781 5.582 1 95.25 109 ARG B O 1
ATOM 2538 N N . ILE B 1 110 ? -4.754 1.301 4.93 1 96.62 110 ILE B N 1
ATOM 2539 C CA . ILE B 1 110 ? -4.32 1.754 6.246 1 96.62 110 ILE B CA 1
ATOM 2540 C C . ILE B 1 110 ? -5.414 1.467 7.273 1 96.62 110 ILE B C 1
ATOM 2542 O O . ILE B 1 110 ? -5.129 0.997 8.375 1 96.62 110 ILE B O 1
ATOM 2546 N N . ARG B 1 111 ? -6.566 1.696 6.914 1 94.62 111 ARG B N 1
ATOM 2547 C CA . ARG B 1 111 ? -7.676 1.453 7.828 1 94.62 111 ARG B CA 1
ATOM 2548 C C . ARG B 1 111 ? -7.711 -0.005 8.273 1 94.62 111 ARG B C 1
ATOM 2550 O O . ARG B 1 111 ? -8.031 -0.299 9.43 1 94.62 111 ARG B O 1
ATOM 2557 N N . GLY B 1 112 ? -7.258 -0.885 7.41 1 92.31 112 GLY B N 1
ATOM 2558 C CA . GLY B 1 112 ? -7.324 -2.312 7.688 1 92.31 112 GLY B CA 1
ATOM 2559 C C . GLY B 1 112 ? -6.211 -2.799 8.594 1 92.31 112 GLY B C 1
ATOM 2560 O O . GLY B 1 112 ? -6.27 -3.912 9.117 1 92.31 112 GLY B O 1
ATOM 2561 N N . PHE B 1 113 ? -5.27 -1.988 8.805 1 93.19 113 PHE B N 1
ATOM 2562 C CA . PHE B 1 113 ? -4.129 -2.41 9.609 1 93.19 113 PHE B CA 1
ATOM 2563 C C . PHE B 1 113 ? -4.391 -2.174 11.094 1 93.19 113 PHE B C 1
ATOM 2565 O O . PHE B 1 113 ? -3.613 -2.609 11.945 1 93.19 113 PHE B O 1
ATOM 2572 N N . PHE B 1 114 ? -5.492 -1.492 11.391 1 93.56 114 PHE B N 1
ATOM 2573 C CA . PHE B 1 114 ? -5.809 -1.157 12.773 1 93.56 114 PHE B CA 1
ATOM 2574 C C . PHE B 1 114 ? -7.137 -1.775 13.188 1 93.56 114 PHE B C 1
ATOM 2576 O O . PHE B 1 114 ? -8.031 -1.962 12.359 1 93.56 114 PHE B O 1
ATOM 2583 N N . ASN B 1 115 ? -7.215 -2.184 14.445 1 89.81 115 ASN B N 1
ATOM 2584 C CA . ASN B 1 115 ? -8.469 -2.723 14.961 1 89.81 115 ASN B CA 1
ATOM 2585 C C . ASN B 1 115 ? -9.57 -1.67 14.969 1 89.81 115 ASN B C 1
ATOM 2587 O O . ASN B 1 115 ? -10.688 -1.936 14.523 1 89.81 115 ASN B O 1
ATOM 2591 N N . GLU B 1 116 ? -9.273 -0.476 15.516 1 92.56 116 GLU B N 1
ATOM 2592 C CA . GLU B 1 116 ? -10.148 0.693 15.555 1 92.56 116 GLU B CA 1
ATOM 2593 C C . GLU B 1 116 ? -9.367 1.976 15.281 1 92.56 116 GLU B C 1
ATOM 2595 O O . GLU B 1 116 ? -8.453 2.328 16.031 1 92.56 116 GLU B O 1
ATOM 2600 N N . VAL B 1 117 ? -9.758 2.611 14.164 1 96.06 117 VAL B N 1
ATOM 2601 C CA . VAL B 1 117 ? -9.031 3.824 13.805 1 96.06 117 VAL B CA 1
ATOM 2602 C C . VAL B 1 117 ? -9.992 4.84 13.195 1 96.06 117 VAL B C 1
ATOM 2604 O O . VAL B 1 117 ? -10.891 4.477 12.438 1 96.06 117 VAL B O 1
ATOM 2607 N N . VAL B 1 118 ? -9.891 6.012 13.625 1 97.56 118 VAL B N 1
ATOM 2608 C CA . VAL B 1 118 ? -10.492 7.125 12.898 1 97.56 118 VAL B CA 1
ATOM 2609 C C . VAL B 1 118 ? -9.422 7.875 12.117 1 97.56 118 VAL B C 1
ATOM 2611 O O . VAL B 1 118 ? -8.453 8.375 12.695 1 97.56 118 VAL B O 1
ATOM 2614 N N . LEU B 1 119 ? -9.609 7.922 10.789 1 98.44 119 LEU B N 1
ATOM 2615 C CA . LEU B 1 119 ? -8.664 8.602 9.922 1 98.44 119 LEU B CA 1
ATOM 2616 C C . LEU B 1 119 ? -9.016 10.078 9.773 1 98.44 119 LEU B C 1
ATOM 2618 O O . LEU B 1 119 ? -10.188 10.422 9.602 1 98.44 119 LEU B O 1
ATOM 2622 N N . VAL B 1 120 ? -8.016 10.906 9.922 1 98.88 120 VAL B N 1
ATOM 2623 C CA . VAL B 1 120 ? -8.156 12.344 9.703 1 98.88 120 VAL B CA 1
ATOM 2624 C C . VAL B 1 120 ? -7.273 12.773 8.531 1 98.88 120 VAL B C 1
ATOM 2626 O O . VAL B 1 120 ? -6.055 12.602 8.57 1 98.88 120 VAL B O 1
ATOM 2629 N N . TRP B 1 121 ? -7.906 13.281 7.523 1 98.94 121 TRP B N 1
ATOM 2630 C CA . TRP B 1 121 ? -7.203 13.852 6.375 1 98.94 121 TRP B CA 1
ATOM 2631 C C . TRP B 1 121 ? -7.055 15.359 6.516 1 98.94 121 TRP B C 1
ATOM 2633 O O . TRP B 1 121 ? -8.047 16.078 6.598 1 98.94 121 TRP B O 1
ATOM 2643 N N . SER B 1 122 ? -5.863 15.75 6.68 1 98.94 122 SER B N 1
ATOM 2644 C CA . SER B 1 122 ? -5.523 17.172 6.68 1 98.94 122 SER B CA 1
ATOM 2645 C C . SER B 1 122 ? -5.18 17.656 5.273 1 98.94 122 SER B C 1
ATOM 2647 O O . SER B 1 122 ? -4.141 17.297 4.723 1 98.94 122 SER B O 1
ATOM 2649 N N . GLU B 1 123 ? -6.035 18.5 4.734 1 98.88 123 GLU B N 1
ATOM 2650 C CA . GLU B 1 123 ? -5.91 18.906 3.342 1 98.88 123 GLU B CA 1
ATOM 2651 C C . GLU B 1 123 ? -4.582 19.625 3.096 1 98.88 123 GLU B C 1
ATOM 2653 O O . GLU B 1 123 ? -4.047 20.281 3.992 1 98.88 123 GLU B O 1
ATOM 2658 N N . ILE B 1 124 ? -4.164 19.5 1.824 1 98.75 124 ILE B N 1
ATOM 2659 C CA . ILE B 1 124 ? -2.939 20.156 1.4 1 98.75 124 ILE B CA 1
ATOM 2660 C C . ILE B 1 124 ? -3.127 21.672 1.469 1 98.75 124 ILE B C 1
ATOM 2662 O O . ILE B 1 124 ? -4.113 22.203 0.955 1 98.75 124 ILE B O 1
ATOM 2666 N N . VAL B 1 125 ? -2.195 22.328 2.139 1 98.5 125 VAL B N 1
ATOM 2667 C CA . VAL B 1 125 ? -2.223 23.781 2.258 1 98.5 125 VAL B CA 1
ATOM 2668 C C . VAL B 1 125 ? -1.598 24.406 1.016 1 98.5 125 VAL B C 1
ATOM 2670 O O . VAL B 1 125 ? -0.567 23.938 0.524 1 98.5 125 VAL B O 1
ATOM 2673 N N . PRO B 1 126 ? -2.279 25.484 0.495 1 97.69 126 PRO B N 1
ATOM 2674 C CA . PRO B 1 126 ? -1.67 26.172 -0.65 1 97.69 126 PRO B CA 1
ATOM 2675 C C . PRO B 1 126 ? -0.302 26.766 -0.325 1 97.69 126 PRO B C 1
ATOM 2677 O O . PRO B 1 126 ? -0.047 27.141 0.82 1 97.69 126 PRO B O 1
ATOM 2680 N N . ARG B 1 127 ? 0.506 26.828 -1.362 1 96.75 127 ARG B N 1
ATOM 2681 C CA . ARG B 1 127 ? 1.834 27.422 -1.271 1 96.75 127 ARG B CA 1
ATOM 2682 C C . ARG B 1 127 ? 1.979 28.578 -2.254 1 96.75 127 ARG B C 1
ATOM 2684 O O . ARG B 1 127 ? 1.305 28.609 -3.285 1 96.75 127 ARG B O 1
ATOM 2691 N N . VAL B 1 128 ? 2.844 29.469 -1.874 1 95.5 128 VAL B N 1
ATOM 2692 C CA . VAL B 1 128 ? 3.18 30.547 -2.799 1 95.5 128 VAL B CA 1
ATOM 2693 C C . VAL B 1 128 ? 4.156 30.031 -3.855 1 95.5 128 VAL B C 1
ATOM 2695 O O . VAL B 1 128 ? 4.086 30.438 -5.02 1 95.5 128 VAL B O 1
ATOM 2698 N N . VAL B 1 129 ? 4.973 29.172 -3.404 1 95.31 129 VAL B N 1
ATOM 2699 C CA . VAL B 1 129 ? 5.988 28.609 -4.285 1 95.31 129 VAL B CA 1
ATOM 2700 C C . VAL B 1 129 ? 5.855 27.094 -4.324 1 95.31 129 VAL B C 1
ATOM 2702 O O . VAL B 1 129 ? 5.883 26.438 -3.279 1 95.31 129 VAL B O 1
ATOM 2705 N N . TRP B 1 130 ? 5.672 26.594 -5.582 1 95.31 130 TRP B N 1
ATOM 2706 C CA . TRP B 1 130 ? 5.766 25.156 -5.848 1 95.31 130 TRP B CA 1
ATOM 2707 C C . TRP B 1 130 ? 7.086 24.828 -6.535 1 95.31 130 TRP B C 1
ATOM 2709 O O . TRP B 1 130 ? 7.227 25 -7.746 1 95.31 130 TRP B O 1
ATOM 2719 N N . GLN B 1 131 ? 7.914 24.266 -5.711 1 87.75 131 GLN B N 1
ATOM 2720 C CA . GLN B 1 131 ? 9.258 24 -6.219 1 87.75 131 GLN B CA 1
ATOM 2721 C C . GLN B 1 131 ? 9.219 23.078 -7.43 1 87.75 131 GLN B C 1
ATOM 2723 O O . GLN B 1 131 ? 8.633 21.984 -7.375 1 87.75 131 GLN B O 1
ATOM 2728 N N . GLY B 1 132 ? 9.781 23.5 -8.523 1 87.75 132 GLY B N 1
ATOM 2729 C CA . GLY B 1 132 ? 9.883 22.656 -9.703 1 87.75 132 GLY B CA 1
ATOM 2730 C C . GLY B 1 132 ? 8.703 22.812 -10.648 1 87.75 132 GLY B C 1
ATOM 2731 O O . GLY B 1 132 ? 8.68 22.203 -11.727 1 87.75 132 GLY B O 1
ATOM 2732 N N . ALA B 1 133 ? 7.777 23.625 -10.266 1 92.5 133 ALA B N 1
ATOM 2733 C CA . ALA B 1 133 ? 6.586 23.766 -11.094 1 92.5 133 ALA B CA 1
ATOM 2734 C C . ALA B 1 133 ? 6.871 24.609 -12.336 1 92.5 133 ALA B C 1
ATOM 2736 O O . ALA B 1 133 ? 7.395 25.734 -12.227 1 92.5 133 ALA B O 1
ATOM 2737 N N . ARG B 1 134 ? 6.574 24.047 -13.492 1 91.62 134 ARG B N 1
ATOM 2738 C CA . ARG B 1 134 ? 6.625 24.828 -14.727 1 91.62 134 ARG B CA 1
ATOM 2739 C C . ARG B 1 134 ? 5.422 25.75 -14.836 1 91.62 134 ARG B C 1
ATOM 2741 O O . ARG B 1 134 ? 5.531 26.859 -15.375 1 91.62 134 ARG B O 1
ATOM 2748 N N . ASP B 1 135 ? 4.328 25.344 -14.258 1 95.19 135 ASP B N 1
ATOM 2749 C CA . ASP B 1 135 ? 3.066 26.078 -14.234 1 95.19 135 ASP B CA 1
ATOM 2750 C C . ASP B 1 135 ? 2.439 26.047 -12.844 1 95.19 135 ASP B C 1
ATOM 2752 O O . ASP B 1 135 ? 1.615 25.188 -12.547 1 95.19 135 ASP B O 1
ATOM 2756 N N . PRO B 1 136 ? 2.795 27.078 -12.047 1 93.56 136 PRO B N 1
ATOM 2757 C CA . PRO B 1 136 ? 2.307 27.109 -10.664 1 93.56 136 PRO B CA 1
ATOM 2758 C C . PRO B 1 136 ? 0.782 27.125 -10.578 1 93.56 136 PRO B C 1
ATOM 2760 O O . PRO B 1 136 ? 0.208 26.562 -9.641 1 93.56 136 PRO B O 1
ATOM 2763 N N . ALA B 1 137 ? 0.164 27.719 -11.5 1 94.88 137 ALA B N 1
ATOM 2764 C CA . ALA B 1 137 ? -1.296 27.766 -11.508 1 94.88 137 ALA B CA 1
ATOM 2765 C C . ALA B 1 137 ? -1.885 26.375 -11.711 1 94.88 137 ALA B C 1
ATOM 2767 O O . ALA B 1 137 ? -2.904 26.031 -11.109 1 94.88 137 ALA B O 1
ATOM 2768 N N . ALA B 1 138 ? -1.225 25.656 -12.547 1 96.62 138 ALA B N 1
ATOM 2769 C CA . ALA B 1 138 ? -1.662 24.281 -12.781 1 96.62 138 ALA B CA 1
ATOM 2770 C C . ALA B 1 138 ? -1.482 23.422 -11.531 1 96.62 138 ALA B C 1
ATOM 2772 O O . ALA B 1 138 ? -2.318 22.578 -11.227 1 96.62 138 ALA B O 1
ATOM 2773 N N . ILE B 1 139 ? -0.459 23.641 -10.805 1 97.44 139 ILE B N 1
ATOM 2774 C CA . ILE B 1 139 ? -0.2 22.906 -9.578 1 97.44 139 ILE B CA 1
ATOM 2775 C C . ILE B 1 139 ? -1.244 23.266 -8.523 1 97.44 139 ILE B C 1
ATOM 2777 O O . ILE B 1 139 ? -1.75 22.391 -7.812 1 97.44 139 ILE B O 1
ATOM 2781 N N . GLU B 1 140 ? -1.576 24.516 -8.469 1 96.81 140 GLU B N 1
ATOM 2782 C CA . GLU B 1 140 ? -2.615 24.953 -7.539 1 96.81 140 GLU B CA 1
ATOM 2783 C C . GLU B 1 140 ? -3.961 24.312 -7.879 1 96.81 140 GLU B C 1
ATOM 2785 O O . GLU B 1 140 ? -4.703 23.906 -6.984 1 96.81 140 GLU B O 1
ATOM 2790 N N . ARG B 1 141 ? -4.277 24.203 -9.125 1 97.31 141 ARG B N 1
ATOM 2791 C CA . ARG B 1 141 ? -5.492 23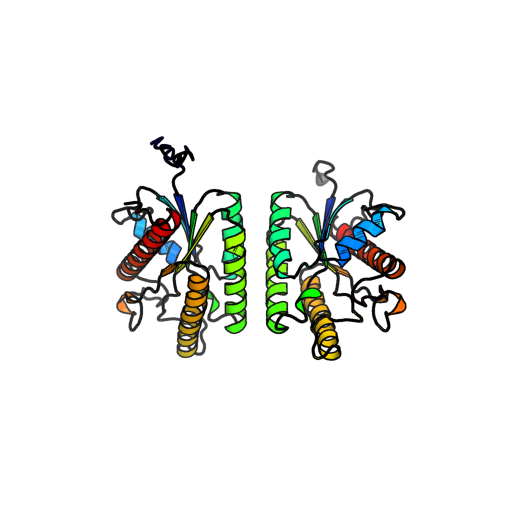.5 -9.539 1 97.31 141 ARG B CA 1
ATOM 2792 C C . ARG B 1 141 ? -5.449 22.031 -9.141 1 97.31 141 ARG B C 1
ATOM 2794 O O . ARG B 1 141 ? -6.445 21.484 -8.664 1 97.31 141 ARG B O 1
ATOM 2801 N N . ALA B 1 142 ? -4.297 21.453 -9.32 1 98 142 ALA B N 1
ATOM 2802 C CA . ALA B 1 142 ? -4.113 20.062 -8.93 1 98 142 ALA B CA 1
ATOM 2803 C C . ALA B 1 142 ? -4.32 19.875 -7.434 1 98 142 ALA B C 1
ATOM 2805 O O . ALA B 1 142 ? -4.957 18.906 -7 1 98 142 ALA B O 1
ATOM 2806 N N . ARG B 1 143 ? -3.801 20.781 -6.656 1 98.12 143 ARG B N 1
ATOM 2807 C CA . ARG B 1 143 ? -3.99 20.734 -5.211 1 98.12 143 ARG B CA 1
ATOM 2808 C C . ARG B 1 143 ? -5.473 20.703 -4.852 1 98.12 143 ARG B C 1
ATOM 2810 O O . ARG B 1 143 ? -5.898 19.891 -4.031 1 98.12 143 ARG B O 1
ATOM 2817 N N . ARG B 1 144 ? -6.199 21.531 -5.469 1 98.25 144 ARG B N 1
ATOM 2818 C CA . ARG B 1 144 ? -7.629 21.625 -5.188 1 98.25 144 ARG B CA 1
ATOM 2819 C C . ARG B 1 144 ? -8.352 20.344 -5.582 1 98.25 144 ARG B C 1
ATOM 2821 O O . ARG B 1 144 ? -9.242 19.891 -4.863 1 98.25 144 ARG B O 1
ATOM 2828 N N . VAL B 1 145 ? -7.973 19.844 -6.691 1 98.69 145 VAL B N 1
ATOM 2829 C CA . VAL B 1 145 ? -8.586 18.609 -7.168 1 98.69 145 VAL B CA 1
ATOM 2830 C C . VAL B 1 145 ? -8.289 17.484 -6.184 1 98.69 145 VAL B C 1
ATOM 2832 O O . VAL B 1 145 ? -9.195 16.75 -5.789 1 98.69 145 VAL B O 1
ATOM 2835 N N . VAL B 1 146 ? -7.074 17.328 -5.75 1 98.75 146 VAL B N 1
ATOM 2836 C CA . VAL B 1 146 ? -6.691 16.297 -4.793 1 98.75 146 VAL B CA 1
ATOM 2837 C C . VAL B 1 146 ? -7.484 16.484 -3.498 1 98.75 146 VAL B C 1
ATOM 2839 O O . VAL B 1 146 ? -8.086 15.523 -2.994 1 98.75 146 VAL B O 1
ATOM 2842 N N . ASN B 1 147 ? -7.488 17.688 -3 1 98.81 147 ASN B N 1
ATOM 2843 C CA . ASN B 1 147 ? -8.219 17.953 -1.765 1 98.81 147 ASN B CA 1
ATOM 2844 C C . ASN B 1 147 ? -9.688 17.562 -1.887 1 98.81 147 ASN B C 1
ATOM 2846 O O . ASN B 1 147 ? -10.227 16.875 -1.015 1 98.81 147 ASN B O 1
ATOM 2850 N N . THR B 1 148 ? -10.25 17.953 -2.955 1 98.75 148 THR B N 1
ATOM 2851 C CA . THR B 1 148 ? -11.672 17.703 -3.141 1 98.75 148 THR B CA 1
ATOM 2852 C C . THR B 1 148 ? -11.938 16.203 -3.209 1 98.75 148 THR B C 1
ATOM 2854 O O . THR B 1 148 ? -12.805 15.68 -2.498 1 98.75 148 THR B O 1
ATOM 2857 N N . ARG B 1 149 ? -11.211 15.523 -3.984 1 98.75 149 ARG B N 1
ATOM 2858 C CA . ARG B 1 149 ? -11.461 14.109 -4.246 1 98.75 149 ARG B CA 1
ATOM 2859 C C . ARG B 1 149 ? -11.094 13.25 -3.039 1 98.75 149 ARG B C 1
ATOM 2861 O O . ARG B 1 149 ? -11.836 12.336 -2.668 1 98.75 149 ARG B O 1
ATOM 2868 N N . ILE B 1 150 ? -10.023 13.516 -2.428 1 98.81 150 ILE B N 1
ATOM 2869 C CA . ILE B 1 150 ? -9.562 12.711 -1.296 1 98.81 150 ILE B CA 1
ATOM 2870 C C . ILE B 1 150 ? -10.43 13.016 -0.071 1 98.81 150 ILE B C 1
ATOM 2872 O O . ILE B 1 150 ? -10.734 12.117 0.716 1 98.81 150 ILE B O 1
ATOM 2876 N N . SER B 1 151 ? -10.805 14.266 0.079 1 98.88 151 SER B N 1
ATOM 2877 C CA . SER B 1 151 ? -11.719 14.617 1.167 1 98.88 151 SER B CA 1
ATOM 2878 C C . SER B 1 151 ? -13.031 13.852 1.052 1 98.88 151 SER B C 1
ATOM 2880 O O . SER B 1 151 ? -13.516 13.281 2.035 1 98.88 151 SER B O 1
ATOM 2882 N N . ARG B 1 152 ? -13.578 13.867 -0.113 1 98.75 152 ARG B N 1
ATOM 2883 C CA . ARG B 1 152 ? -14.82 13.125 -0.335 1 98.75 152 ARG B CA 1
ATOM 2884 C C . ARG B 1 152 ? -14.625 11.641 -0.028 1 98.75 152 ARG B C 1
ATOM 2886 O O . ARG B 1 152 ? -15.484 11.016 0.597 1 98.75 152 ARG B O 1
ATOM 2893 N N . PHE B 1 153 ? -13.586 11.156 -0.436 1 98.69 153 PHE B N 1
ATOM 2894 C CA . PHE B 1 153 ? -13.281 9.742 -0.231 1 98.69 153 PHE B CA 1
ATOM 2895 C C . PHE B 1 153 ? -13.156 9.422 1.255 1 98.69 153 PHE B C 1
ATOM 2897 O O . PHE B 1 153 ? -13.766 8.469 1.746 1 98.69 153 PHE B O 1
ATOM 2904 N N . VAL B 1 154 ? -12.375 10.203 2 1 98.75 154 VAL B N 1
ATOM 2905 C CA . VAL B 1 154 ? -12.164 10 3.428 1 98.75 154 VAL B CA 1
ATOM 2906 C C . VAL B 1 154 ? -13.5 10.094 4.168 1 98.75 154 VAL B C 1
ATOM 2908 O O . VAL B 1 154 ? -13.789 9.273 5.043 1 98.75 154 VAL B O 1
ATOM 2911 N N . ARG B 1 155 ? -14.312 11.016 3.781 1 98.44 155 ARG B N 1
ATOM 2912 C CA . ARG B 1 155 ? -15.625 11.156 4.402 1 98.44 155 ARG B CA 1
ATOM 2913 C C . ARG B 1 155 ? -16.5 9.93 4.137 1 98.44 155 ARG B C 1
ATOM 2915 O O . ARG B 1 155 ? -17.234 9.484 5.02 1 98.44 155 ARG B O 1
ATOM 2922 N N . SER B 1 156 ? -16.359 9.414 2.967 1 98.25 156 SER B N 1
ATOM 2923 C CA . SER B 1 156 ? -17.141 8.242 2.613 1 98.25 156 SER B CA 1
ATOM 2924 C C . SER B 1 156 ? -16.75 7.035 3.453 1 98.25 156 SER B C 1
ATOM 2926 O O . SER B 1 156 ? -17.531 6.086 3.588 1 98.25 156 SER B O 1
ATOM 2928 N N . LEU B 1 157 ? -15.641 7.117 4.066 1 97.25 157 LEU B N 1
ATOM 2929 C CA . LEU B 1 157 ? -15.141 6.035 4.91 1 97.25 157 LEU B CA 1
ATOM 2930 C C . LEU B 1 157 ? -15.398 6.332 6.383 1 97.25 157 LEU B C 1
ATOM 2932 O O . LEU B 1 157 ? -14.93 5.602 7.258 1 97.25 157 LEU B O 1
ATOM 2936 N N . GLY B 1 158 ? -16.016 7.426 6.633 1 96.38 158 GLY B N 1
ATOM 2937 C CA . GLY B 1 158 ? -16.328 7.801 8.008 1 96.38 158 GLY B CA 1
ATOM 2938 C C . GLY B 1 158 ? -15.195 8.562 8.68 1 96.38 158 GLY B C 1
ATOM 2939 O O . GLY B 1 158 ? -15.172 8.695 9.906 1 96.38 158 GLY B O 1
ATOM 2940 N N . GLY B 1 159 ? -14.273 9.008 7.863 1 98.19 159 GLY B N 1
ATOM 2941 C CA . GLY B 1 159 ? -13.172 9.781 8.406 1 98.19 159 GLY B CA 1
ATOM 2942 C C . GLY B 1 159 ? -13.492 11.258 8.539 1 98.19 159 GLY B C 1
ATOM 2943 O O . GLY B 1 159 ? -14.602 11.688 8.227 1 98.19 159 GLY B O 1
ATOM 2944 N N . VAL B 1 160 ? -12.516 12 9.078 1 98.75 160 VAL B N 1
ATOM 2945 C CA . VAL B 1 160 ? -12.625 13.438 9.312 1 98.75 160 VAL B CA 1
ATOM 2946 C C . VAL B 1 160 ? -11.695 14.188 8.359 1 98.75 160 VAL B C 1
ATOM 2948 O O . VAL B 1 160 ? -10.609 13.695 8.031 1 98.75 160 VAL B O 1
ATOM 2951 N N . VAL B 1 161 ? -12.141 15.375 7.918 1 98.88 161 VAL B N 1
ATOM 2952 C CA . VAL B 1 161 ? -11.328 16.188 7.023 1 98.88 161 VAL B CA 1
ATOM 2953 C C . VAL B 1 161 ? -11.07 17.562 7.66 1 98.88 161 VAL B C 1
ATOM 2955 O O . VAL B 1 161 ? -12 18.203 8.172 1 98.88 161 VAL B O 1
ATOM 2958 N N . ILE B 1 162 ? -9.836 17.906 7.68 1 98.88 162 ILE B N 1
ATOM 2959 C CA . ILE B 1 162 ? -9.453 19.266 8.055 1 98.88 162 ILE B CA 1
ATOM 2960 C C . ILE B 1 162 ? -9.219 20.094 6.801 1 98.88 162 ILE B C 1
ATOM 2962 O O . ILE B 1 162 ? -8.297 19.828 6.031 1 98.88 162 ILE B O 1
ATOM 2966 N N . ARG B 1 163 ? -9.867 21.172 6.457 1 97.38 163 ARG B N 1
ATOM 2967 C CA . ARG B 1 163 ? -9.82 21.922 5.211 1 97.38 163 ARG B CA 1
ATOM 2968 C C . ARG B 1 163 ? -8.875 23.109 5.32 1 97.38 163 ARG B C 1
ATOM 2970 O O . ARG B 1 163 ? -8.383 23.609 4.309 1 97.38 163 ARG B O 1
ATOM 2977 N N . HIS B 1 164 ? -8.492 23.578 6.336 1 97.75 164 HIS B N 1
ATOM 2978 C CA . HIS B 1 164 ? -7.621 24.719 6.582 1 97.75 164 HIS B CA 1
ATOM 2979 C C . HIS B 1 164 ? -8.07 25.938 5.777 1 97.75 164 HIS B C 1
ATOM 2981 O O . HIS B 1 164 ? -7.262 26.562 5.086 1 97.75 164 HIS B O 1
ATOM 2987 N N . ARG B 1 165 ? -9.266 26.328 5.855 1 96.19 165 ARG B N 1
ATOM 2988 C CA . ARG B 1 165 ? -9.852 27.391 5.043 1 96.19 165 ARG B CA 1
ATOM 2989 C C . ARG B 1 165 ? -9.141 28.719 5.281 1 96.19 165 ARG B C 1
ATOM 2991 O O . ARG B 1 165 ? -8.961 29.5 4.352 1 96.19 165 ARG B O 1
ATOM 2998 N N . GLN B 1 166 ? -8.68 28.953 6.457 1 96.31 166 GLN B N 1
ATOM 2999 C CA . GLN B 1 166 ? -8.07 30.219 6.836 1 96.31 166 GLN B CA 1
ATOM 3000 C C . GLN B 1 166 ? -6.688 30.375 6.203 1 96.31 166 GLN B C 1
ATOM 3002 O O . GLN B 1 166 ? -6.121 31.469 6.199 1 96.31 166 GLN B O 1
ATOM 3007 N N . LEU B 1 167 ? -6.191 29.281 5.668 1 97.81 167 LEU B N 1
ATOM 3008 C CA . LEU B 1 167 ? -4.867 29.328 5.055 1 97.81 167 LEU B CA 1
ATOM 3009 C C . LEU B 1 167 ? -4.969 29.422 3.539 1 97.81 167 LEU B C 1
ATOM 3011 O O . LEU B 1 167 ? -3.953 29.453 2.842 1 97.81 167 LEU B O 1
ATOM 3015 N N . GLU B 1 168 ? -6.191 29.5 2.994 1 94.62 168 GLU B N 1
ATOM 3016 C CA . GLU B 1 168 ? -6.414 29.609 1.555 1 94.62 168 GLU B CA 1
ATOM 3017 C C . GLU B 1 168 ? -6.453 31.062 1.106 1 94.62 168 GLU B C 1
ATOM 3019 O O . GLU B 1 168 ? -6.484 31.969 1.938 1 94.62 168 GLU B O 1
ATOM 3024 N N . GLY B 1 169 ? -6.453 31.25 -0.261 1 89.81 169 GLY B N 1
ATOM 3025 C CA . GLY B 1 169 ? -6.438 32.594 -0.81 1 89.81 169 GLY B CA 1
ATOM 3026 C C . GLY B 1 169 ? -5.051 33.219 -0.851 1 89.81 169 GLY B C 1
ATOM 3027 O O . GLY B 1 169 ? -4.074 32.531 -1.153 1 89.81 169 GLY B O 1
ATOM 3028 N N . ASP B 1 170 ? -4.984 34.562 -0.732 1 89.81 170 ASP B N 1
ATOM 3029 C CA . ASP B 1 170 ? -3.68 35.188 -0.64 1 89.81 170 ASP B CA 1
ATOM 3030 C C . ASP B 1 170 ? -3.057 34.969 0.737 1 89.81 170 ASP B C 1
ATOM 3032 O O . ASP B 1 170 ? -3.361 35.719 1.684 1 89.81 170 ASP B O 1
ATOM 3036 N N . ASN B 1 171 ? -2.16 33.906 0.793 1 92.5 171 ASN B N 1
ATOM 3037 C CA . ASN B 1 171 ? -1.621 33.531 2.096 1 92.5 171 ASN B CA 1
ATOM 3038 C C . ASN B 1 171 ? -0.137 33.875 2.209 1 92.5 171 ASN B C 1
ATOM 3040 O O . ASN B 1 171 ? 0.584 33.25 3 1 92.5 171 ASN B O 1
ATOM 3044 N N . ARG B 1 172 ? 0.269 34.812 1.446 1 95.38 172 ARG B N 1
ATOM 3045 C CA . ARG B 1 172 ? 1.672 35.219 1.465 1 95.38 172 ARG B CA 1
ATOM 3046 C C . ARG B 1 172 ? 2.09 35.688 2.855 1 95.38 172 ARG B C 1
ATOM 3048 O O . ARG B 1 172 ? 3.201 35.406 3.303 1 95.38 172 ARG B O 1
ATOM 3055 N N . SER B 1 173 ? 1.217 36.375 3.533 1 96.5 173 SER B N 1
ATOM 3056 C CA . SER B 1 173 ? 1.524 36.938 4.844 1 96.5 173 SER B CA 1
ATOM 3057 C C . SER B 1 173 ? 1.608 35.844 5.906 1 96.5 173 SER B C 1
ATOM 3059 O O . SER B 1 173 ? 2.096 36.094 7.012 1 96.5 173 SER B O 1
ATOM 3061 N N . LEU B 1 174 ? 1.19 34.625 5.598 1 98.12 174 LEU B N 1
ATOM 3062 C CA . LEU B 1 174 ? 1.186 33.5 6.531 1 98.12 174 LEU B CA 1
ATOM 3063 C C . LEU B 1 174 ? 2.342 32.562 6.246 1 98.12 174 LEU B C 1
ATOM 3065 O O . LEU B 1 174 ? 2.465 31.516 6.891 1 98.12 174 LEU B O 1
ATOM 3069 N N . MET B 1 175 ? 3.182 32.969 5.285 1 97.69 175 MET B N 1
ATOM 3070 C CA . MET B 1 175 ? 4.258 32.094 4.828 1 97.69 175 MET B CA 1
ATOM 3071 C C . MET B 1 175 ? 5.621 32.688 5.176 1 97.69 175 MET B C 1
ATOM 3073 O O . MET B 1 175 ? 5.773 33.906 5.266 1 97.69 175 MET B O 1
ATOM 3077 N N . ARG B 1 176 ? 6.59 31.797 5.344 1 97.94 176 ARG B N 1
ATOM 3078 C CA . ARG B 1 176 ? 7.988 32.219 5.383 1 97.94 176 ARG B CA 1
ATOM 3079 C C . ARG B 1 176 ? 8.438 32.75 4.027 1 97.94 176 ARG B C 1
ATOM 3081 O O . ARG B 1 176 ? 7.734 32.594 3.027 1 97.94 176 ARG B O 1
ATOM 3088 N N . PRO B 1 177 ? 9.625 33.344 3.992 1 97 177 PRO B N 1
ATOM 3089 C CA . PRO B 1 177 ? 10.109 33.938 2.742 1 97 177 PRO B CA 1
ATOM 3090 C C . PRO B 1 177 ? 10.273 32.906 1.63 1 97 177 PRO B C 1
ATOM 3092 O O . PRO B 1 177 ? 10.195 33.25 0.447 1 97 177 PRO B O 1
ATOM 3095 N N . ASP B 1 178 ? 10.398 31.672 1.971 1 96.56 178 ASP B N 1
ATOM 3096 C CA . ASP B 1 178 ? 10.602 30.656 0.944 1 96.56 178 ASP B CA 1
ATOM 3097 C C . ASP B 1 178 ? 9.312 30.391 0.178 1 96.56 178 ASP B C 1
ATOM 3099 O O . ASP B 1 178 ? 9.328 29.766 -0.885 1 96.56 178 ASP B O 1
ATOM 3103 N N . GLY B 1 179 ? 8.156 30.844 0.717 1 96.75 179 GLY B N 1
ATOM 3104 C CA . GLY B 1 179 ? 6.871 30.688 0.054 1 96.75 179 GLY B CA 1
ATOM 3105 C C . GLY B 1 179 ? 6.332 29.281 0.121 1 96.75 179 GLY B C 1
ATOM 3106 O O . GLY B 1 179 ? 5.328 28.953 -0.518 1 96.75 179 GLY B O 1
ATOM 3107 N N . ILE B 1 180 ? 7.004 28.438 0.886 1 96.81 180 ILE B N 1
ATOM 3108 C CA . ILE B 1 180 ? 6.648 27.031 0.969 1 96.81 180 ILE B CA 1
ATOM 3109 C C . ILE B 1 180 ? 6.121 26.703 2.367 1 96.81 180 ILE B C 1
ATOM 3111 O O . ILE B 1 180 ? 5.07 26.078 2.512 1 96.81 180 ILE B O 1
ATOM 3115 N N . HIS B 1 181 ? 6.785 27.219 3.383 1 98.06 181 HIS B N 1
ATOM 3116 C CA . HIS B 1 181 ? 6.461 26.891 4.766 1 98.06 181 HIS B CA 1
ATOM 3117 C C . HIS B 1 181 ? 5.695 28.016 5.438 1 98.06 181 HIS B C 1
ATOM 3119 O O . HIS B 1 181 ? 5.895 29.188 5.109 1 98.06 181 HIS B O 1
ATOM 3125 N N . LEU B 1 182 ? 4.922 27.672 6.355 1 98.5 182 LEU B N 1
ATOM 3126 C CA . LEU B 1 182 ? 4.156 28.641 7.141 1 98.5 182 LEU B CA 1
ATOM 3127 C C . LEU B 1 182 ? 5.055 29.359 8.133 1 98.5 182 LEU B C 1
ATOM 3129 O O . LEU B 1 182 ? 6.004 28.781 8.664 1 98.5 182 LEU B O 1
ATOM 3133 N N . ASN B 1 183 ? 4.73 30.625 8.375 1 98.25 183 ASN B N 1
ATOM 3134 C CA . ASN B 1 183 ? 5.359 31.328 9.492 1 98.25 183 ASN B CA 1
ATOM 3135 C C . ASN B 1 183 ? 4.633 31.047 10.805 1 98.25 183 ASN B C 1
ATOM 3137 O O . ASN B 1 183 ? 3.748 30.203 10.867 1 98.25 183 ASN B O 1
ATOM 3141 N N . GLU B 1 184 ? 4.996 31.766 11.852 1 98 184 GLU B N 1
ATOM 3142 C CA . GLU B 1 184 ? 4.457 31.484 13.18 1 98 184 GLU B CA 1
ATOM 3143 C C . GLU B 1 184 ? 2.941 31.656 13.211 1 98 184 GLU B C 1
ATOM 3145 O O . GLU B 1 184 ? 2.227 30.828 13.781 1 98 184 GLU B O 1
ATOM 3150 N N . ILE B 1 185 ? 2.496 32.688 12.594 1 98 185 ILE B N 1
ATOM 3151 C CA . ILE B 1 185 ? 1.06 32.938 12.555 1 98 185 ILE B CA 1
ATOM 3152 C C . ILE B 1 185 ? 0.359 31.844 11.766 1 98 185 ILE B C 1
ATOM 3154 O O . ILE B 1 185 ? -0.665 31.312 12.195 1 98 185 ILE B O 1
ATOM 3158 N N . GLY B 1 186 ? 0.925 31.5 10.602 1 98.56 186 GLY B N 1
ATOM 3159 C CA . GLY B 1 186 ? 0.392 30.406 9.805 1 98.56 186 GLY B CA 1
ATOM 3160 C C . GLY B 1 186 ? 0.366 29.094 10.555 1 98.56 186 GLY B C 1
ATOM 3161 O O . GLY B 1 186 ? -0.606 28.344 10.461 1 98.56 186 GLY B O 1
ATOM 3162 N N . LEU B 1 187 ? 1.404 28.828 11.25 1 98.62 187 LEU B N 1
ATOM 3163 C CA . LEU B 1 187 ? 1.481 27.594 12.031 1 98.62 187 LEU B CA 1
ATOM 3164 C C . LEU B 1 187 ? 0.421 27.578 13.125 1 98.62 187 LEU B C 1
ATOM 3166 O O . LEU B 1 187 ? -0.15 26.516 13.422 1 98.62 187 LEU B O 1
ATOM 3170 N N . ASP B 1 188 ? 0.178 28.703 13.719 1 98.19 188 ASP B N 1
ATOM 3171 C CA . ASP B 1 188 ? -0.85 28.766 14.758 1 98.19 188 ASP B CA 1
ATOM 3172 C C . ASP B 1 188 ? -2.23 28.453 14.18 1 98.19 188 ASP B C 1
ATOM 3174 O O . ASP B 1 188 ? -3.027 27.75 14.805 1 98.19 188 ASP B O 1
ATOM 3178 N N . ILE B 1 189 ? -2.48 29 13.031 1 98.31 189 ILE B N 1
ATOM 3179 C CA . ILE B 1 189 ? -3.738 28.719 12.344 1 98.31 189 ILE B CA 1
ATOM 3180 C C . ILE B 1 189 ? -3.82 27.234 11.984 1 98.31 189 ILE B C 1
ATOM 3182 O O . ILE B 1 189 ? -4.852 26.594 12.203 1 98.31 189 ILE B O 1
ATOM 3186 N N . PHE B 1 190 ? -2.77 26.703 11.5 1 98.75 190 PHE B N 1
ATOM 3187 C CA . PHE B 1 190 ? -2.68 25.297 11.141 1 98.75 190 PHE B CA 1
ATOM 3188 C C . PHE B 1 190 ? -2.947 24.406 12.352 1 98.75 190 PHE B C 1
ATOM 3190 O O . PHE B 1 190 ? -3.732 23.453 12.273 1 98.75 190 PHE B O 1
ATOM 3197 N N . LEU B 1 191 ? -2.348 24.719 13.445 1 98.62 191 LEU B N 1
ATOM 3198 C CA . LEU B 1 191 ? -2.502 23.953 14.68 1 98.62 191 LEU B CA 1
ATOM 3199 C C . LEU B 1 191 ? -3.945 24 15.172 1 98.62 191 LEU B C 1
ATOM 3201 O O . LEU B 1 191 ? -4.465 23.016 15.688 1 98.62 191 LEU B O 1
ATOM 3205 N N . SER B 1 192 ? -4.531 25.188 15.023 1 97.69 192 SER B N 1
ATOM 3206 C CA . SER B 1 192 ? -5.938 25.297 15.406 1 97.69 192 SER B CA 1
ATOM 3207 C C . SER B 1 192 ? -6.812 24.375 14.586 1 97.69 192 SER B C 1
ATOM 3209 O O . SER B 1 192 ? -7.727 23.734 15.117 1 97.69 192 SER B O 1
ATOM 3211 N N . GLY B 1 193 ? -6.508 24.312 13.312 1 98.25 193 GLY B N 1
ATOM 3212 C CA . GLY B 1 193 ? -7.211 23.359 12.469 1 98.25 193 GLY B CA 1
ATOM 3213 C C . GLY B 1 193 ? -7.012 21.922 12.898 1 98.25 193 GLY B C 1
ATOM 3214 O O . GLY B 1 193 ? -7.973 21.141 12.945 1 98.25 193 GLY B O 1
ATOM 3215 N N . LEU B 1 194 ? -5.793 21.562 13.164 1 98.62 194 LEU B N 1
ATOM 3216 C CA . LEU B 1 194 ? -5.504 20.219 13.641 1 98.62 194 LEU B CA 1
ATOM 3217 C C . LEU B 1 194 ? -6.293 19.906 14.906 1 98.62 194 LEU B C 1
ATOM 3219 O O . LEU B 1 194 ? -6.871 18.828 15.031 1 98.62 194 LEU B O 1
ATOM 3223 N N . GLN B 1 195 ? -6.336 20.859 15.844 1 97.81 195 GLN B N 1
ATOM 3224 C CA . GLN B 1 195 ? -7.051 20.672 17.109 1 97.81 195 GLN B CA 1
ATOM 3225 C C . GLN B 1 195 ? -8.531 20.391 16.859 1 97.81 195 GLN B C 1
ATOM 3227 O O . GLN B 1 195 ? -9.086 19.453 17.453 1 97.81 195 GLN B O 1
ATOM 3232 N N . ASP B 1 196 ? -9.094 21.156 15.984 1 97.69 196 ASP B N 1
ATOM 3233 C CA . ASP B 1 196 ? -10.508 20.984 15.68 1 97.69 196 ASP B CA 1
ATOM 3234 C C . ASP B 1 196 ? -10.773 19.594 15.086 1 97.69 196 ASP B C 1
ATOM 3236 O O . ASP B 1 196 ? -11.719 18.922 15.484 1 97.69 196 ASP B O 1
ATOM 3240 N N . GLY B 1 197 ? -9.953 19.234 14.125 1 98.38 197 GLY B N 1
ATOM 3241 C CA . GLY B 1 197 ? -10.125 17.938 13.492 1 98.38 197 GLY B CA 1
ATOM 3242 C C . GLY B 1 197 ? -9.914 16.766 14.438 1 98.38 197 GLY B C 1
ATOM 3243 O O . GLY B 1 197 ? -10.648 15.781 14.398 1 98.38 197 GLY B O 1
ATOM 3244 N N . ILE B 1 198 ? -8.93 16.844 15.25 1 98.19 198 ILE B N 1
ATOM 3245 C CA . ILE B 1 198 ? -8.625 15.797 16.219 1 98.19 198 ILE B CA 1
ATOM 3246 C C . ILE B 1 198 ? -9.766 15.664 17.219 1 98.19 198 ILE B C 1
ATOM 3248 O O . ILE B 1 198 ? -10.172 14.555 17.578 1 98.19 198 ILE B O 1
ATOM 3252 N N . ASP B 1 199 ? -10.266 16.797 17.656 1 97.44 199 ASP B N 1
ATOM 3253 C CA . ASP B 1 199 ? -11.391 16.781 18.562 1 97.44 199 ASP B CA 1
ATOM 3254 C C . ASP B 1 199 ? -12.586 16.047 17.969 1 97.44 199 ASP B C 1
ATOM 3256 O O . ASP B 1 199 ? -13.203 15.211 18.625 1 97.44 199 ASP B O 1
ATOM 3260 N N . GLN B 1 200 ? -12.852 16.375 16.766 1 97.81 200 GLN B N 1
ATOM 3261 C CA . GLN B 1 200 ? -13.938 15.703 16.062 1 97.81 200 GLN B CA 1
ATOM 3262 C C . GLN B 1 200 ? -13.68 14.195 15.977 1 97.81 200 GLN B C 1
ATOM 3264 O O . GLN B 1 200 ? -14.594 13.391 16.188 1 97.81 200 GLN B O 1
ATOM 3269 N N . ALA B 1 201 ? -12.5 13.82 15.672 1 98 201 ALA B N 1
ATOM 3270 C CA . ALA B 1 201 ? -12.141 12.414 15.523 1 98 201 ALA B CA 1
ATOM 3271 C C . ALA B 1 201 ? -12.258 11.68 16.859 1 98 201 ALA B C 1
ATOM 3273 O O . ALA B 1 201 ? -12.727 10.539 16.906 1 98 201 ALA B O 1
ATOM 3274 N N . LEU B 1 202 ? -11.781 12.297 17.875 1 95.94 202 LEU B N 1
ATOM 3275 C CA . LEU B 1 202 ? -11.859 11.695 19.203 1 95.94 202 LEU B CA 1
ATOM 3276 C C . LEU B 1 202 ? -13.312 11.5 19.625 1 95.94 202 LEU B C 1
ATOM 3278 O O . LEU B 1 202 ? -13.648 10.508 20.266 1 95.94 202 LEU B O 1
ATOM 3282 N N . PHE B 1 203 ? -14.133 12.414 19.266 1 93.94 203 PHE B N 1
ATOM 3283 C CA . PHE B 1 203 ? -15.562 12.297 19.531 1 93.94 203 PHE B CA 1
ATOM 3284 C C . PHE B 1 203 ? -16.141 11.07 18.828 1 93.94 203 PHE B C 1
ATOM 3286 O O . PHE B 1 203 ? -16.906 10.312 19.422 1 93.94 203 PHE B O 1
ATOM 3293 N N . LEU B 1 204 ? -15.773 10.883 17.609 1 93.94 204 LEU B N 1
ATOM 3294 C CA . LEU B 1 204 ? -16.25 9.742 16.828 1 93.94 204 LEU B CA 1
ATOM 3295 C C . LEU B 1 204 ? -15.75 8.43 17.422 1 93.94 204 LEU B C 1
ATOM 3297 O O . LEU B 1 204 ? -16.484 7.438 17.438 1 93.94 204 LEU B O 1
ATOM 3301 N N . LEU B 1 205 ? -14.523 8.422 17.781 1 91.12 205 LEU B N 1
ATOM 3302 C CA . LEU B 1 205 ? -13.914 7.219 18.328 1 91.12 205 LEU B CA 1
ATOM 3303 C C . LEU B 1 205 ? -14.625 6.785 19.609 1 91.12 205 LEU B C 1
ATOM 3305 O O . LEU B 1 205 ? -14.75 5.586 19.875 1 91.12 205 LEU B O 1
ATOM 3309 N N . SER B 1 206 ? -15.047 7.66 20.438 1 83.06 206 SER B N 1
ATOM 3310 C CA . SER B 1 206 ? -15.688 7.375 21.719 1 83.06 206 SER B CA 1
ATOM 3311 C C . SER B 1 206 ? -17.156 7.043 21.531 1 83.06 206 SER B C 1
ATOM 3313 O O . SER B 1 206 ? -17.875 6.832 22.516 1 83.06 206 SER B O 1
ATOM 3315 N N . GLY B 1 207 ? -17.594 6.664 20.359 1 73.25 207 GLY B N 1
ATOM 3316 C CA . GLY B 1 207 ? -19 6.379 20.141 1 73.25 207 GLY B CA 1
ATOM 3317 C C . GLY B 1 207 ? -19.891 7.594 20.328 1 73.25 207 GLY B C 1
ATOM 3318 O O . GLY B 1 207 ? -21.047 7.465 20.703 1 73.25 207 GLY B O 1
ATOM 3319 N N . GLY B 1 208 ? -19.484 8.758 20.016 1 61.69 208 GLY B N 1
ATOM 3320 C CA . GLY B 1 208 ? -20.219 10.008 20.156 1 61.69 208 GLY B CA 1
ATOM 3321 C C . GLY B 1 208 ? -20.219 10.555 21.578 1 61.69 208 GLY B C 1
ATOM 3322 O O . GLY B 1 208 ? -20.953 11.492 21.891 1 61.69 208 GLY B O 1
ATOM 3323 N N . ARG B 1 209 ? -19.594 9.875 22.547 1 49.72 209 ARG B N 1
ATOM 3324 C CA . ARG B 1 209 ? -19.562 10.422 23.891 1 49.72 209 ARG B CA 1
ATOM 3325 C C . ARG B 1 209 ? -18.391 11.391 24.062 1 49.72 209 ARG B C 1
ATOM 3327 O O . ARG B 1 209 ? -17.281 11.133 23.594 1 49.72 209 ARG B O 1
ATOM 3334 N N . SER B 1 210 ? -18.703 12.75 24.234 1 41.78 210 SER B N 1
ATOM 3335 C CA . SER B 1 210 ? -17.781 13.867 24.328 1 41.78 210 SER B CA 1
ATOM 3336 C C . SER B 1 210 ? -16.641 13.562 25.312 1 41.78 210 SER B C 1
ATOM 3338 O O . SER B 1 210 ? -16.875 13.078 26.422 1 41.78 210 SER B O 1
ATOM 3340 N N . SER B 1 211 ? -15.406 13.422 24.828 1 39.5 211 SER B N 1
ATOM 3341 C CA . SER B 1 211 ? -14.25 13.211 25.703 1 39.5 211 SER B CA 1
ATOM 3342 C C . SER B 1 211 ? -13.891 14.484 26.453 1 39.5 211 SER B C 1
ATOM 3344 O O . SER B 1 211 ? -12.859 14.547 27.125 1 39.5 211 SER B O 1
ATOM 3346 N N . VAL B 1 212 ? -14.531 15.664 26.422 1 33.84 212 VAL B N 1
ATOM 3347 C CA . VAL B 1 212 ? -14.133 16.781 27.266 1 33.84 212 VAL B CA 1
ATOM 3348 C C . VAL B 1 212 ? -14.617 16.562 28.703 1 33.84 212 VAL B C 1
ATOM 3350 O O . VAL B 1 212 ? -15.68 15.961 28.906 1 33.84 212 VAL B O 1
#

Nearest PDB structures (foldseek):
  6lfc-assembly5_E  TM=7.146E-01  e=4.340E-06  Escherichia coli
  6lfc-assembly1_A  TM=7.095E-01  e=4.340E-06  Escherichia coli
  6lfc-assembly2_B  TM=7.230E-01  e=6.606E-06  Escherichia coli
  4h08-assembly1_A-2  TM=7.107E-01  e=4.608E-06  Bacteroides thetaiotaomicron VPI-5482
  5tid-assembly1_A  TM=6.948E-01  e=1.278E-05  Escherichia coli